Protein AF-0000000084804347 (afdb_homodimer)

Nearest PDB structures (foldseek):
  3oio-assembly1_A  TM=9.466E-01  e=1.172E-05  Chromobacterium violaceum
  2k9s-assembly1_A  TM=7.943E-01  e=2.310E-05  Escherichia coli K-12
  3w6v-assembly1_A  TM=8.502E-01  e=1.577E-04  Streptomyces griseus
  1xs9-assembly1_A  TM=7.174E-01  e=2.736E-05  Escherichia coli
  4fe7-assembly1_A-2  TM=6.667E-01  e=2.586E-05  Escherichia coli

Organism: Rhodopseudomonas palustris (strain HaA2) (NCBI:txid316058)

Radius of gyration: 29.77 Å; Cα contacts (8 Å, |Δi|>4): 1274; chains: 2; bounding box: 60×82×75 Å

Structure (mmCIF, N/CA/C/O backbone):
data_AF-0000000084804347-model_v1
#
loop_
_entity.id
_entity.type
_entity.pdbx_description
1 polymer 'Transcriptional regulator, AraC family'
#
loop_
_atom_site.group_PDB
_atom_site.id
_atom_site.type_symbol
_atom_site.label_atom_id
_atom_site.label_alt_id
_atom_site.label_comp_id
_atom_site.label_asym_id
_atom_site.label_entity_id
_atom_site.label_seq_id
_atom_site.pdbx_PDB_ins_code
_atom_site.Cartn_x
_atom_site.Cartn_y
_atom_site.Cartn_z
_atom_site.occupancy
_atom_site.B_iso_or_equiv
_atom_site.auth_seq_id
_atom_site.auth_comp_id
_atom_site.auth_asym_id
_atom_site.auth_atom_id
_atom_site.pdbx_PDB_model_num
ATOM 1 N N . MET A 1 1 ? 29.859 -9.234 17.078 1 18.19 1 MET A N 1
ATOM 2 C CA . MET A 1 1 ? 29.969 -7.805 16.797 1 18.19 1 MET A CA 1
ATOM 3 C C . MET A 1 1 ? 28.844 -7.355 15.859 1 18.19 1 MET A C 1
ATOM 5 O O . MET A 1 1 ? 28.719 -7.875 14.75 1 18.19 1 MET A O 1
ATOM 9 N N . LEU A 1 2 ? 27.719 -7.012 16.297 1 25.59 2 LEU A N 1
ATOM 10 C CA . LEU A 1 2 ? 26.547 -6.602 15.523 1 25.59 2 LEU A CA 1
ATOM 11 C C . LEU A 1 2 ? 26.922 -5.594 14.445 1 25.59 2 LEU A C 1
ATOM 13 O O . LEU A 1 2 ? 27.828 -4.777 14.641 1 25.59 2 LEU A O 1
ATOM 17 N N . PRO A 1 3 ? 26.891 -5.957 13.172 1 28.33 3 PRO A N 1
ATOM 18 C CA . PRO A 1 3 ? 27.406 -4.938 12.25 1 28.33 3 PRO A CA 1
ATOM 19 C C . PRO A 1 3 ? 27.141 -3.516 12.734 1 28.33 3 PRO A C 1
ATOM 21 O O . PRO A 1 3 ? 26.109 -3.25 13.359 1 28.33 3 PRO A O 1
ATOM 24 N N . GLU A 1 4 ? 28.047 -2.885 13.367 1 28.89 4 GLU A N 1
ATOM 25 C CA . GLU A 1 4 ? 28.062 -1.457 13.672 1 28.89 4 GLU A CA 1
ATOM 26 C C . GLU A 1 4 ? 27.297 -0.664 12.617 1 28.89 4 GLU A C 1
ATOM 28 O O . GLU A 1 4 ? 27.641 -0.717 11.43 1 28.89 4 GLU A O 1
ATOM 33 N N . ARG A 1 5 ? 26 -0.554 12.648 1 37.94 5 ARG A N 1
ATOM 34 C CA . ARG A 1 5 ? 25.203 0.367 11.844 1 37.94 5 ARG A CA 1
ATOM 35 C C . ARG A 1 5 ? 26 1.624 11.508 1 37.94 5 ARG A C 1
ATOM 37 O O . ARG A 1 5 ? 26.453 2.332 12.406 1 37.94 5 ARG A O 1
ATOM 44 N N . LEU A 1 6 ? 26.969 1.526 10.664 1 40.84 6 LEU A N 1
ATOM 45 C CA . LEU A 1 6 ? 27.781 2.662 10.227 1 40.84 6 LEU A CA 1
ATOM 46 C C . LEU A 1 6 ? 26.984 3.963 10.344 1 40.84 6 LEU A C 1
ATOM 48 O O . LEU A 1 6 ? 25.875 4.066 9.828 1 40.84 6 LEU A O 1
ATOM 52 N N . SER A 1 7 ? 27.203 4.629 11.492 1 50.91 7 SER A N 1
ATOM 53 C CA . SER A 1 7 ? 26.828 6.031 11.633 1 50.91 7 SER A CA 1
ATOM 54 C C . SER A 1 7 ? 27.031 6.785 10.32 1 50.91 7 SER A C 1
ATOM 56 O O . SER A 1 7 ? 28.156 6.887 9.82 1 50.91 7 SER A O 1
ATOM 58 N N . LYS A 1 8 ? 26 6.879 9.383 1 75.25 8 LYS A N 1
ATOM 59 C CA . LYS A 1 8 ? 26.125 7.695 8.18 1 75.25 8 LYS A CA 1
ATOM 60 C C . LYS A 1 8 ? 26.062 9.188 8.523 1 75.25 8 LYS A C 1
ATOM 62 O O . LYS A 1 8 ? 25.25 9.609 9.344 1 75.25 8 LYS A O 1
ATOM 67 N N . VAL A 1 9 ? 27.203 9.805 8.484 1 74.44 9 VAL A N 1
ATOM 68 C CA . VAL A 1 9 ? 27.234 11.266 8.562 1 74.44 9 VAL A CA 1
ATOM 69 C C . VAL A 1 9 ? 26.438 11.859 7.406 1 74.44 9 VAL A C 1
ATOM 71 O O . VAL A 1 9 ? 26.625 11.484 6.246 1 74.44 9 VAL A O 1
ATOM 74 N N . VAL A 1 10 ? 25.469 12.648 7.812 1 81.69 10 VAL A N 1
ATOM 75 C CA . VAL A 1 10 ? 24.688 13.375 6.82 1 81.69 10 VAL A CA 1
ATOM 76 C C . VAL A 1 10 ? 25.219 14.805 6.688 1 81.69 10 VAL A C 1
ATOM 78 O O . VAL A 1 10 ? 25.297 15.539 7.676 1 81.69 10 VAL A O 1
ATOM 81 N N . CYS A 1 11 ? 25.547 15.133 5.574 1 78.88 11 CYS A N 1
ATOM 82 C CA . CYS A 1 11 ? 26.062 16.484 5.336 1 78.88 11 CYS A CA 1
ATOM 83 C C . CYS A 1 11 ? 24.969 17.375 4.746 1 78.88 11 CYS A C 1
ATOM 85 O O . CYS A 1 11 ? 23.891 16.891 4.383 1 78.88 11 CYS A O 1
ATOM 87 N N . ALA A 1 12 ? 25.266 18.609 4.676 1 79.94 12 ALA A N 1
ATOM 88 C CA . ALA A 1 12 ? 24.297 19.594 4.199 1 79.94 12 ALA A CA 1
ATOM 89 C C . ALA A 1 12 ? 23.828 19.281 2.781 1 79.94 12 ALA A C 1
ATOM 91 O O . ALA A 1 12 ? 22.641 19.359 2.473 1 79.94 12 ALA A O 1
ATOM 92 N N . ASP A 1 13 ? 24.719 18.828 1.968 1 76.25 13 ASP A N 1
ATOM 93 C CA . ASP A 1 13 ? 24.391 18.484 0.585 1 76.25 13 ASP A CA 1
ATOM 94 C C . ASP A 1 13 ? 23.469 17.281 0.521 1 76.25 13 ASP A C 1
ATOM 96 O O . ASP A 1 13 ? 22.594 17.203 -0.352 1 76.25 13 ASP A O 1
ATOM 100 N N . ASP A 1 14 ? 23.625 16.422 1.444 1 77.5 14 ASP A N 1
ATOM 101 C CA . ASP A 1 14 ? 22.797 15.227 1.499 1 77.5 14 ASP A CA 1
ATOM 102 C C . ASP A 1 14 ? 21.344 15.594 1.822 1 77.5 14 ASP A C 1
ATOM 104 O O . ASP A 1 14 ? 20.406 15.031 1.242 1 77.5 14 ASP A O 1
ATOM 108 N N . LEU A 1 15 ? 21.25 16.453 2.695 1 76.25 15 LEU A N 1
ATOM 109 C CA . LEU A 1 15 ? 19.922 16.875 3.133 1 76.25 15 LEU A CA 1
ATOM 110 C C . LEU A 1 15 ? 19.125 17.469 1.972 1 76.25 15 LEU A C 1
ATOM 112 O O . LEU A 1 15 ? 17.938 17.156 1.808 1 76.25 15 LEU A O 1
ATOM 116 N N . GLU A 1 16 ? 19.781 18.203 1.194 1 70.12 16 GLU A N 1
ATOM 117 C CA . GLU A 1 16 ? 19.141 18.844 0.045 1 70.12 16 GLU A CA 1
ATOM 118 C C . GLU A 1 16 ? 18.797 17.812 -1.032 1 70.12 16 GLU A C 1
ATOM 120 O O . GLU A 1 16 ? 17.766 17.922 -1.682 1 70.12 16 GLU A O 1
ATOM 125 N N . ARG A 1 17 ? 19.609 16.859 -1.064 1 68.5 17 ARG A N 1
ATOM 126 C CA . ARG A 1 17 ? 19.375 15.789 -2.033 1 68.5 17 ARG A CA 1
ATOM 127 C C . ARG A 1 17 ? 18.172 14.945 -1.636 1 68.5 17 ARG A C 1
ATOM 129 O O . ARG A 1 17 ? 17.375 14.57 -2.488 1 68.5 17 ARG A O 1
ATOM 136 N N . PHE A 1 18 ? 18.125 14.711 -0.378 1 68.12 18 PHE A N 1
ATOM 137 C CA . PHE A 1 18 ? 17.016 13.906 0.121 1 68.12 18 PHE A CA 1
ATOM 138 C C . PHE A 1 18 ? 15.688 14.633 -0.073 1 68.12 18 PHE A C 1
ATOM 140 O O . PHE A 1 18 ? 14.672 14 -0.38 1 68.12 18 PHE A O 1
ATOM 147 N N . ALA A 1 19 ? 15.672 15.891 0.092 1 64 19 ALA A N 1
ATOM 148 C CA . ALA A 1 19 ? 14.469 16.703 -0.046 1 64 19 ALA A CA 1
ATOM 149 C C . ALA A 1 19 ? 13.969 16.719 -1.489 1 64 19 ALA A C 1
ATOM 151 O O . ALA A 1 19 ? 12.766 16.703 -1.736 1 64 19 ALA A O 1
ATOM 152 N N . GLY A 1 20 ? 14.805 16.75 -2.361 1 55.5 20 GLY A N 1
ATOM 153 C CA . GLY A 1 20 ? 14.469 16.75 -3.775 1 55.5 20 GLY A CA 1
ATOM 154 C C . GLY A 1 20 ? 13.766 15.477 -4.219 1 55.5 20 GLY A C 1
ATOM 155 O O . GLY A 1 20 ? 12.891 15.508 -5.09 1 55.5 20 GLY A O 1
ATOM 156 N N . ALA A 1 21 ? 14.008 14.523 -3.588 1 51.62 21 ALA A N 1
ATOM 157 C CA . ALA A 1 21 ? 13.438 13.242 -3.977 1 51.62 21 ALA A CA 1
ATOM 158 C C . ALA A 1 21 ? 11.969 13.156 -3.6 1 51.62 21 ALA A C 1
ATOM 160 O O . ALA A 1 21 ? 11.211 12.383 -4.191 1 51.62 21 ALA A O 1
ATOM 161 N N . SER A 1 22 ? 11.555 13.953 -2.686 1 54.28 22 SER A N 1
ATOM 162 C CA . SER A 1 22 ? 10.18 13.891 -2.207 1 54.28 22 SER A CA 1
ATOM 163 C C . SER A 1 22 ? 9.367 15.086 -2.689 1 54.28 22 SER A C 1
ATOM 165 O O . SER A 1 22 ? 8.234 15.289 -2.248 1 54.28 22 SER A O 1
ATOM 167 N N . GLY A 1 23 ? 9.93 15.789 -3.564 1 54.88 23 GLY A N 1
ATOM 168 C CA . GLY A 1 23 ? 9.227 16.953 -4.066 1 54.88 23 GLY A CA 1
ATOM 169 C C . GLY A 1 23 ? 9.281 18.141 -3.117 1 54.88 23 GLY A C 1
ATOM 170 O O . GLY A 1 23 ? 8.531 19.109 -3.277 1 54.88 23 GLY A O 1
ATOM 171 N N . SER A 1 24 ? 9.977 17.906 -2.012 1 60.5 24 SER A N 1
ATOM 172 C CA . SER A 1 24 ? 10.141 19.062 -1.117 1 60.5 24 SER A CA 1
ATOM 173 C C . SER A 1 24 ? 11.484 19.75 -1.337 1 60.5 24 SER A C 1
ATOM 175 O O . SER A 1 24 ? 12.461 19.109 -1.725 1 60.5 24 SER A O 1
ATOM 177 N N . GLU A 1 25 ? 11.484 21.031 -1.479 1 66.25 25 GLU A N 1
ATOM 178 C CA . GLU A 1 25 ? 12.711 21.828 -1.589 1 66.25 25 GLU A CA 1
ATOM 179 C C . GLU A 1 25 ? 13.227 22.234 -0.213 1 66.25 25 GLU A C 1
ATOM 181 O O . GLU A 1 25 ? 12.852 23.266 0.318 1 66.25 25 GLU A O 1
ATOM 186 N N . LEU A 1 26 ? 13.953 21.25 0.38 1 73.06 26 LEU A N 1
ATOM 187 C CA . LEU A 1 26 ? 14.539 21.531 1.69 1 73.06 26 LEU A CA 1
ATOM 188 C C . LEU A 1 26 ? 15.883 22.219 1.551 1 73.06 26 LEU A C 1
ATOM 190 O O . LEU A 1 26 ? 16.734 21.797 0.754 1 73.06 26 LEU A O 1
ATOM 194 N N . ARG A 1 27 ? 16.047 23.453 2.139 1 73.19 27 ARG A N 1
ATOM 195 C CA . ARG A 1 27 ? 17.297 24.219 2.133 1 73.19 27 ARG A CA 1
ATOM 196 C C . ARG A 1 27 ? 17.812 24.438 3.551 1 73.19 27 ARG A C 1
ATOM 198 O O . ARG A 1 27 ? 17.062 24.797 4.449 1 73.19 27 ARG A O 1
ATOM 205 N N . LEU A 1 28 ? 19.031 24.031 3.744 1 73.44 28 LEU A N 1
ATOM 206 C CA . LEU A 1 28 ? 19.688 24.359 5 1 73.44 28 LEU A CA 1
ATOM 207 C C . LEU A 1 28 ? 20.062 25.844 5.039 1 73.44 28 LEU A C 1
ATOM 209 O O . LEU A 1 28 ? 20.797 26.328 4.172 1 73.44 28 LEU A O 1
ATOM 213 N N . VAL A 1 29 ? 19.625 26.578 6.02 1 71.25 29 VAL A N 1
ATOM 214 C CA . VAL A 1 29 ? 19.875 28.016 6.074 1 71.25 29 VAL A CA 1
ATOM 215 C C . VAL A 1 29 ? 20.719 28.344 7.301 1 71.25 29 VAL A C 1
ATOM 217 O O . VAL A 1 29 ? 20.938 29.516 7.609 1 71.25 29 VAL A O 1
ATOM 220 N N . THR A 1 30 ? 21.234 27.328 7.918 1 74.62 30 THR A N 1
ATOM 221 C CA . THR A 1 30 ? 22.109 27.547 9.055 1 74.62 30 THR A CA 1
ATOM 222 C C . THR A 1 30 ? 23.375 28.297 8.617 1 74.62 30 THR A C 1
ATOM 224 O O . THR A 1 30 ? 24.094 27.844 7.734 1 74.62 30 THR A O 1
ATOM 227 N N . PRO A 1 31 ? 23.531 29.516 9.258 1 71.31 31 PRO A N 1
ATOM 228 C CA . PRO A 1 31 ? 24.719 30.266 8.859 1 71.31 31 PRO A CA 1
ATOM 229 C C . PRO A 1 31 ? 26.016 29.516 9.117 1 71.31 31 PRO A C 1
ATOM 231 O O . PRO A 1 31 ? 26.172 28.875 10.164 1 71.31 31 PRO A O 1
ATOM 234 N N . GLY A 1 32 ? 26.906 29.547 8.195 1 75.56 32 GLY A N 1
ATOM 235 C CA . GLY A 1 32 ? 28.25 29.016 8.375 1 75.56 32 GLY A CA 1
ATOM 236 C C . GLY A 1 32 ? 28.344 27.531 8.117 1 75.56 32 GLY A C 1
ATOM 237 O O . GLY A 1 32 ? 29.406 26.922 8.289 1 75.56 32 GLY A O 1
ATOM 238 N N . VAL A 1 33 ? 27.297 26.875 7.957 1 78.88 33 VAL A N 1
ATOM 239 C CA . VAL A 1 33 ? 27.297 25.438 7.703 1 78.88 33 VAL A CA 1
ATOM 240 C C . VAL A 1 33 ? 26.828 25.172 6.273 1 78.88 33 VAL A C 1
ATOM 242 O O . VAL A 1 33 ? 25.828 25.719 5.828 1 78.88 33 VAL A O 1
ATOM 245 N N . GLY A 1 34 ? 27.625 24.438 5.469 1 78.12 34 GLY A N 1
ATOM 246 C CA . GLY A 1 34 ? 27.234 24.125 4.105 1 78.12 34 GLY A CA 1
ATOM 247 C C . GLY A 1 34 ? 28.109 23.078 3.451 1 78.12 34 GLY A C 1
ATOM 248 O O . GLY A 1 34 ? 29.062 22.594 4.066 1 78.12 34 GLY A O 1
ATOM 249 N N . GLY A 1 35 ? 27.609 22.703 2.34 1 78.44 35 GLY A N 1
ATOM 250 C CA . GLY A 1 35 ? 28.406 21.781 1.545 1 78.44 35 GLY A CA 1
ATOM 251 C C . GLY A 1 35 ? 28.547 20.422 2.189 1 78.44 35 GLY A C 1
ATOM 252 O O . GLY A 1 35 ? 27.547 19.781 2.541 1 78.44 35 GLY A O 1
ATOM 253 N N . ARG A 1 36 ? 29.797 20 2.514 1 78.94 36 ARG A N 1
ATOM 254 C CA . ARG A 1 36 ? 30.094 18.672 3.027 1 78.94 36 ARG A CA 1
ATOM 255 C C . ARG A 1 36 ? 30.203 18.688 4.547 1 78.94 36 ARG A C 1
ATOM 257 O O . ARG A 1 36 ? 30.625 17.688 5.152 1 78.94 36 ARG A O 1
ATOM 264 N N . ASP A 1 37 ? 29.797 19.781 5.109 1 84.06 37 ASP A N 1
ATOM 265 C CA . ASP A 1 37 ? 29.812 19.828 6.566 1 84.06 37 ASP A CA 1
ATOM 266 C C . ASP A 1 37 ? 28.812 18.844 7.172 1 84.06 37 ASP A C 1
ATOM 268 O O . ASP A 1 37 ? 27.672 18.766 6.73 1 84.06 37 ASP A O 1
ATOM 272 N N . PRO A 1 38 ? 29.344 18.141 8.148 1 84.12 38 PRO A N 1
ATOM 273 C CA . PRO A 1 38 ? 28.406 17.234 8.82 1 84.12 38 PRO A CA 1
ATOM 274 C C . PRO A 1 38 ? 27.344 17.984 9.625 1 84.12 38 PRO A C 1
ATOM 276 O O . PRO A 1 38 ? 27.672 18.906 10.383 1 84.12 38 PRO A O 1
ATOM 279 N N . ILE A 1 39 ? 26.172 17.656 9.398 1 85.5 39 ILE A N 1
ATOM 280 C CA . ILE A 1 39 ? 25.109 18.359 10.117 1 85.5 39 ILE A CA 1
ATOM 281 C C . ILE A 1 39 ? 24.375 17.375 11.031 1 85.5 39 ILE A C 1
ATOM 283 O O . ILE A 1 39 ? 23.859 17.75 12.086 1 85.5 39 ILE A O 1
ATOM 287 N N . LEU A 1 40 ? 24.234 16.141 10.617 1 88 40 LEU A N 1
ATOM 288 C CA . LEU 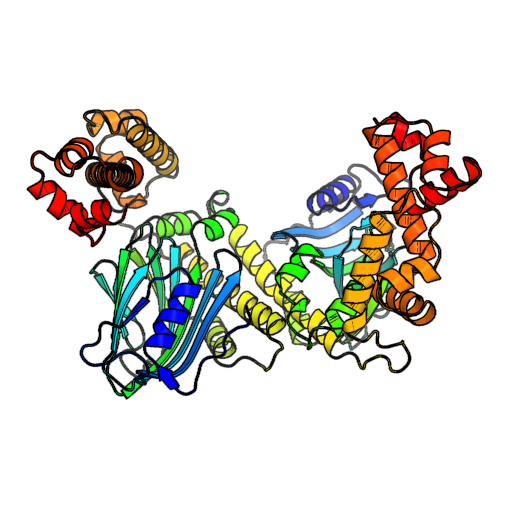A 1 40 ? 23.625 15.078 11.406 1 88 40 LEU A CA 1
ATOM 289 C C . LEU A 1 40 ? 24.516 13.844 11.445 1 88 40 LEU A C 1
ATOM 291 O O . LEU A 1 40 ? 25.266 13.586 10.5 1 88 40 LEU A O 1
ATOM 295 N N . VAL A 1 41 ? 24.453 13.195 12.57 1 87.75 41 VAL A N 1
ATOM 296 C CA . VAL A 1 41 ? 25.062 11.875 12.664 1 87.75 41 VAL A CA 1
ATOM 297 C C . VAL A 1 41 ? 24 10.836 12.977 1 87.75 41 VAL A C 1
ATOM 299 O O . VAL A 1 41 ? 23.188 11.023 13.883 1 87.75 41 VAL A O 1
ATOM 302 N N . GLY A 1 42 ? 23.953 9.797 12.203 1 90.06 42 GLY A N 1
ATOM 303 C CA . GLY A 1 42 ? 22.953 8.75 12.367 1 90.06 42 GLY A CA 1
ATOM 304 C C . GLY A 1 42 ? 22.266 8.367 11.07 1 90.06 42 GLY A C 1
ATOM 305 O O . GLY A 1 42 ? 22.844 8.508 9.992 1 90.06 42 GLY A O 1
ATOM 306 N N . GLU A 1 43 ? 21.094 7.781 11.266 1 87.81 43 GLU A N 1
ATOM 307 C CA . GLU A 1 43 ? 20.359 7.312 10.094 1 87.81 43 GLU A CA 1
ATOM 308 C C . GLU A 1 43 ? 19.281 8.312 9.68 1 87.81 43 GLU A C 1
ATOM 310 O O . GLU A 1 43 ? 18.5 8.773 10.516 1 87.81 43 GLU A O 1
ATOM 315 N N . PHE A 1 44 ? 19.359 8.766 8.531 1 88.62 44 PHE A N 1
ATOM 316 C CA . PHE A 1 44 ? 18.406 9.68 7.91 1 88.62 44 PHE A CA 1
ATOM 317 C C . PHE A 1 44 ? 17.969 9.172 6.543 1 88.62 44 PHE A C 1
ATOM 319 O O . PHE A 1 44 ? 18.812 8.867 5.688 1 88.62 44 PHE A O 1
ATOM 326 N N . GLN A 1 45 ? 16.656 9.008 6.391 1 86.5 45 GLN A N 1
ATOM 327 C CA . GLN A 1 45 ? 16.219 8.461 5.113 1 86.5 45 GLN A CA 1
ATOM 328 C C . GLN A 1 45 ? 14.891 9.07 4.672 1 86.5 45 GLN A C 1
ATOM 330 O O . GLN A 1 45 ? 14.023 9.344 5.5 1 86.5 45 GLN A O 1
ATOM 335 N N . ARG A 1 46 ? 14.742 9.289 3.414 1 8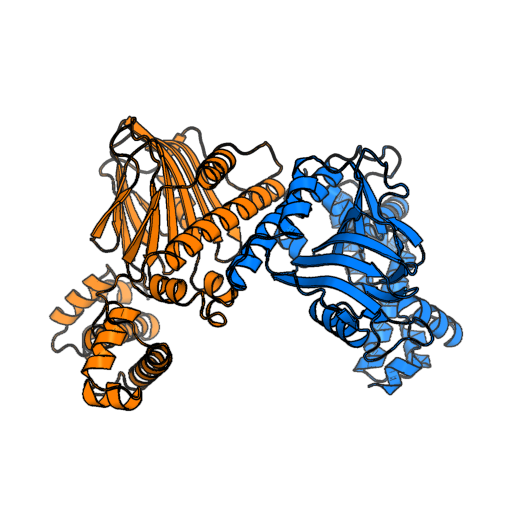8.12 46 ARG A N 1
ATOM 336 C CA . ARG A 1 46 ? 13.5 9.641 2.736 1 88.12 46 ARG A CA 1
ATOM 337 C C . ARG A 1 46 ? 13.188 8.664 1.613 1 88.12 46 ARG A C 1
ATOM 339 O O . ARG A 1 46 ? 14.023 8.406 0.749 1 88.12 46 ARG A O 1
ATOM 346 N N . VAL A 1 47 ? 12.039 8.148 1.628 1 89.19 47 VAL A N 1
ATOM 347 C CA . VAL A 1 47 ? 11.695 7.125 0.652 1 89.19 47 VAL A CA 1
ATOM 348 C C . VAL A 1 47 ? 10.32 7.426 0.053 1 89.19 47 VAL A C 1
ATOM 350 O O . VAL A 1 47 ? 9.352 7.648 0.785 1 89.19 47 VAL A O 1
ATOM 353 N N . GLN A 1 48 ? 10.266 7.523 -1.271 1 89.94 48 GLN A N 1
ATOM 354 C CA . GLN A 1 48 ? 8.977 7.508 -1.948 1 89.94 48 GLN A CA 1
ATOM 355 C C . GLN A 1 48 ? 8.438 6.086 -2.064 1 89.94 48 GLN A C 1
ATOM 357 O O . GLN A 1 48 ? 8.969 5.273 -2.828 1 89.94 48 GLN A O 1
ATOM 362 N N . LEU A 1 49 ? 7.453 5.797 -1.358 1 91.81 49 LEU A N 1
ATOM 363 C CA . LEU A 1 49 ? 6.941 4.43 -1.293 1 91.81 49 LEU A CA 1
ATOM 364 C C . LEU A 1 49 ? 6.066 4.121 -2.502 1 91.81 49 LEU A C 1
ATOM 366 O O . LEU A 1 49 ? 6.172 3.043 -3.092 1 91.81 49 LEU A O 1
ATOM 370 N N . ARG A 1 50 ? 5.238 4.938 -2.863 1 88.12 50 ARG A N 1
ATOM 371 C CA . ARG A 1 50 ? 4.402 4.938 -4.059 1 88.12 50 ARG A CA 1
ATOM 372 C C . ARG A 1 50 ? 3.883 6.34 -4.359 1 88.12 50 ARG A C 1
ATOM 374 O O . ARG A 1 50 ? 4.148 7.281 -3.611 1 88.12 50 ARG A O 1
ATOM 381 N N . SER A 1 51 ? 3.197 6.406 -5.43 1 87.44 51 SER A N 1
ATOM 382 C CA . SER A 1 51 ? 2.688 7.723 -5.793 1 87.44 51 SER A CA 1
ATOM 383 C C . SER A 1 51 ? 1.801 8.297 -4.691 1 87.44 51 SER A C 1
ATOM 385 O O . SER A 1 51 ? 0.833 7.656 -4.273 1 87.44 51 SER A O 1
ATOM 387 N N . GLY A 1 52 ? 2.27 9.43 -4.176 1 91.25 52 GLY A N 1
ATOM 388 C CA . GLY A 1 52 ? 1.484 10.172 -3.203 1 91.25 52 GLY A CA 1
ATOM 389 C C . GLY A 1 52 ? 1.713 9.719 -1.775 1 91.25 52 GLY A C 1
ATOM 390 O O . GLY A 1 52 ? 1.064 10.211 -0.849 1 91.25 52 GLY A O 1
ATOM 391 N N . LEU A 1 53 ? 2.508 8.766 -1.578 1 94.19 53 LEU A N 1
ATOM 392 C CA . LEU A 1 53 ? 2.84 8.258 -0.251 1 94.19 53 LEU A CA 1
ATOM 393 C C . LEU A 1 53 ? 4.348 8.234 -0.039 1 94.19 53 LEU A C 1
ATOM 395 O O . LEU A 1 53 ? 5.07 7.543 -0.763 1 94.19 53 LEU A O 1
ATOM 399 N N . ALA A 1 54 ? 4.844 8.938 0.96 1 94.31 54 ALA A N 1
ATOM 400 C CA . ALA A 1 54 ? 6.277 9.016 1.218 1 94.31 54 ALA A CA 1
ATOM 401 C C . ALA A 1 54 ? 6.578 8.867 2.707 1 94.31 54 ALA A C 1
ATOM 403 O O . ALA A 1 54 ? 5.715 9.125 3.549 1 94.31 54 ALA A O 1
ATOM 404 N N . LEU A 1 55 ? 7.762 8.422 3.014 1 95.25 55 LEU A N 1
ATOM 405 C CA . LEU A 1 55 ? 8.211 8.172 4.379 1 95.25 55 LEU A CA 1
ATOM 406 C C . LEU A 1 55 ? 9.555 8.852 4.645 1 95.25 55 LEU A C 1
ATOM 408 O O . LEU A 1 55 ? 10.461 8.797 3.809 1 95.25 55 LEU A O 1
ATOM 412 N N . HIS A 1 56 ? 9.656 9.594 5.691 1 93.12 56 HIS A N 1
ATOM 413 C CA . HIS A 1 56 ? 10.898 10.188 6.188 1 93.12 56 HIS A CA 1
ATOM 414 C C . HIS A 1 56 ? 11.203 9.711 7.602 1 93.12 56 HIS A C 1
ATOM 416 O O . HIS A 1 56 ? 10.359 9.797 8.492 1 93.12 56 HIS A O 1
ATOM 422 N N . THR A 1 57 ? 12.375 9.227 7.773 1 93.88 57 THR A N 1
ATOM 423 C CA . THR A 1 57 ? 12.758 8.758 9.102 1 93.88 57 THR A CA 1
ATOM 424 C C . THR A 1 57 ? 14.078 9.383 9.539 1 93.88 57 THR A C 1
ATOM 426 O O . THR A 1 57 ? 14.93 9.711 8.703 1 93.88 57 THR A O 1
ATOM 429 N N . SER A 1 58 ? 14.195 9.578 10.789 1 92 58 SER A N 1
ATOM 430 C CA . SER A 1 58 ? 15.43 10.07 11.391 1 92 58 SER A CA 1
ATOM 431 C C . SER A 1 58 ? 15.734 9.352 12.703 1 92 58 SER A C 1
ATOM 433 O O . SER A 1 58 ? 14.852 9.203 13.547 1 92 58 SER A O 1
ATOM 435 N N . ASN A 1 59 ? 16.781 8.812 12.859 1 92.69 59 ASN A N 1
ATOM 436 C CA . ASN A 1 59 ? 17.438 8.398 14.094 1 92.69 59 ASN A CA 1
ATOM 437 C C . ASN A 1 59 ? 18.844 8.992 14.203 1 92.69 59 ASN A C 1
ATOM 439 O O . ASN A 1 59 ? 19.828 8.336 13.891 1 92.69 59 ASN A O 1
ATOM 443 N N . THR A 1 60 ? 18.797 10.258 14.664 1 91.81 60 THR A N 1
ATOM 444 C CA . THR A 1 60 ? 20.016 11.062 14.469 1 91.81 60 THR A CA 1
ATOM 445 C C . THR A 1 60 ? 20.312 11.891 15.719 1 91.81 60 THR A C 1
ATOM 447 O O . THR A 1 60 ? 19.484 12 16.609 1 91.81 60 THR A O 1
ATOM 450 N N . ARG A 1 61 ? 21.547 12.367 15.758 1 90.44 61 ARG A N 1
ATOM 451 C CA . ARG A 1 61 ? 21.984 13.414 16.672 1 90.44 61 ARG A CA 1
ATOM 452 C C . ARG A 1 61 ? 22.438 14.656 15.914 1 90.44 61 ARG A C 1
ATOM 454 O O . ARG A 1 61 ? 23.219 14.57 14.969 1 90.44 61 ARG A O 1
ATOM 461 N N . GLU A 1 62 ? 21.922 15.75 16.344 1 89.44 62 GLU A N 1
ATOM 462 C CA . GLU A 1 62 ? 22.297 17 15.703 1 89.44 62 GLU A CA 1
ATOM 463 C C . GLU A 1 62 ? 23.703 17.438 16.094 1 89.44 62 GLU A C 1
ATOM 465 O O . GLU A 1 62 ? 24.047 17.469 17.266 1 89.44 62 GLU A O 1
ATOM 470 N N . VAL A 1 63 ? 24.516 17.766 15.047 1 87.56 63 VAL A N 1
ATOM 471 C CA . VAL A 1 63 ? 25.891 18.141 15.336 1 87.56 63 VAL A CA 1
ATOM 472 C C . VAL A 1 63 ? 26.047 19.656 15.305 1 87.56 63 VAL A C 1
ATOM 474 O O . VAL A 1 63 ? 27.047 20.203 15.75 1 87.56 63 VAL A O 1
ATOM 477 N N . HIS A 1 64 ? 25.062 20.406 14.805 1 85.38 64 HIS A N 1
ATOM 478 C CA . HIS A 1 64 ? 24.938 21.859 14.812 1 85.38 64 HIS A CA 1
ATOM 479 C C . HIS A 1 64 ? 23.5 22.281 15.141 1 85.38 64 HIS A C 1
ATOM 481 O O . HIS A 1 64 ? 22.578 21.469 15.109 1 85.38 64 HIS A O 1
ATOM 487 N N . ASP A 1 65 ? 23.453 23.547 15.547 1 85.31 65 ASP A N 1
ATOM 488 C CA . ASP A 1 65 ? 22.125 24.141 15.461 1 85.31 65 ASP A CA 1
ATOM 489 C C . ASP A 1 65 ? 21.641 24.203 14.016 1 85.31 65 ASP A C 1
ATOM 491 O O . ASP A 1 65 ? 22.344 24.688 13.141 1 85.31 65 ASP A O 1
ATOM 495 N N . LEU A 1 66 ? 20.531 23.578 13.828 1 84.88 66 LEU A N 1
ATOM 496 C CA . LEU A 1 66 ? 20.062 23.484 12.445 1 84.88 66 LEU A CA 1
ATOM 497 C C . LEU A 1 66 ? 18.797 24.297 12.242 1 84.88 66 LEU A C 1
ATOM 499 O O . LEU A 1 66 ? 17.891 24.281 13.078 1 84.88 66 LEU A O 1
ATOM 503 N N . HIS A 1 67 ? 18.922 25.094 11.234 1 83.31 67 HIS A N 1
ATOM 504 C CA . HIS A 1 67 ? 17.781 25.844 10.711 1 83.31 67 HIS A CA 1
ATOM 505 C C . HIS A 1 67 ? 17.5 25.469 9.258 1 83.31 67 HIS A C 1
ATOM 507 O O . HIS A 1 67 ? 18.297 25.797 8.367 1 83.31 67 HIS A O 1
ATOM 513 N N . THR A 1 68 ? 16.391 24.781 9.078 1 83.94 68 THR A N 1
ATOM 514 C CA . THR A 1 68 ? 16.047 24.328 7.727 1 83.94 68 THR A CA 1
ATOM 515 C C . THR A 1 68 ? 14.734 24.953 7.266 1 83.94 68 THR A C 1
ATOM 517 O O . THR A 1 68 ? 13.805 25.109 8.055 1 83.94 68 THR A O 1
ATOM 520 N N . GLU A 1 69 ? 14.719 25.328 6.004 1 81.5 69 GLU A N 1
ATOM 521 C CA . GLU A 1 69 ? 13.516 25.875 5.383 1 81.5 69 GLU A CA 1
ATOM 522 C C . GLU A 1 69 ? 13.109 25.062 4.16 1 81.5 69 GLU A C 1
ATOM 524 O O . GLU A 1 69 ? 13.969 24.578 3.412 1 81.5 69 GLU A O 1
ATOM 529 N N . ALA A 1 70 ? 11.797 24.891 4.059 1 81.94 70 ALA A N 1
ATOM 530 C CA . ALA A 1 70 ? 11.281 24.172 2.889 1 81.94 70 ALA A CA 1
ATOM 531 C C . ALA A 1 70 ? 9.898 24.688 2.504 1 81.94 70 ALA A C 1
ATOM 533 O O . ALA A 1 70 ? 9.242 25.375 3.289 1 81.94 70 ALA A O 1
ATOM 534 N N . VAL A 1 71 ? 9.602 24.484 1.203 1 82 71 VAL A N 1
ATOM 535 C CA . VAL A 1 71 ? 8.219 24.641 0.774 1 82 71 VAL A CA 1
ATOM 536 C C . VAL A 1 71 ? 7.52 23.281 0.768 1 82 71 VAL A C 1
ATOM 538 O O . VAL A 1 71 ? 8.008 22.328 0.163 1 82 71 VAL A O 1
ATOM 541 N N . GLN A 1 72 ? 6.457 23.234 1.462 1 85.25 72 GLN A N 1
ATOM 542 C CA . GLN A 1 72 ? 5.688 21.984 1.483 1 85.25 72 GLN A CA 1
ATOM 543 C C . GLN A 1 72 ? 4.402 22.125 0.667 1 85.25 72 GLN A C 1
ATOM 545 O O . GLN A 1 72 ? 3.73 23.156 0.726 1 85.25 72 GLN A O 1
ATOM 550 N N . HIS A 1 73 ? 4.117 21.125 -0.038 1 87.12 73 HIS A N 1
ATOM 551 C CA . HIS A 1 73 ? 2.963 21.109 -0.928 1 87.12 73 HIS A CA 1
ATOM 552 C C . HIS A 1 73 ? 1.737 20.531 -0.228 1 87.12 73 HIS A C 1
ATOM 554 O O . HIS A 1 73 ? 1.853 19.938 0.852 1 87.12 73 HIS A O 1
ATOM 560 N N . PRO A 1 74 ? 0.582 20.719 -0.844 1 88.56 74 PRO A N 1
ATOM 561 C CA . PRO A 1 74 ? -0.646 20.234 -0.208 1 88.56 74 PRO A CA 1
ATOM 562 C C . PRO A 1 74 ? -0.588 18.75 0.142 1 88.56 74 PRO A C 1
ATOM 564 O O . PRO A 1 74 ? 0.017 17.969 -0.589 1 88.56 74 PRO A O 1
ATOM 567 N N . GLY A 1 75 ? -1.271 18.438 1.205 1 93.88 75 GLY A N 1
ATOM 568 C CA . GLY A 1 75 ? -1.314 17.062 1.678 1 93.88 75 GLY A CA 1
ATOM 569 C C . GLY A 1 75 ? -1.371 16.953 3.189 1 93.88 75 GLY A C 1
ATOM 570 O O . GLY A 1 75 ? -1.693 17.922 3.877 1 93.88 75 GLY A O 1
ATOM 571 N N . LEU A 1 76 ? -1.237 15.797 3.682 1 94.94 76 LEU A N 1
ATOM 572 C CA . LEU A 1 76 ? -1.162 15.539 5.113 1 94.94 76 LEU A CA 1
ATOM 573 C C . LEU A 1 76 ? 0.235 15.07 5.512 1 94.94 76 LEU A C 1
ATOM 575 O O . LEU A 1 76 ? 0.875 14.32 4.773 1 94.94 76 LEU A O 1
ATOM 579 N N . THR A 1 77 ? 0.7 15.516 6.566 1 94.75 77 THR A N 1
ATOM 580 C CA . THR A 1 77 ? 1.914 15.008 7.199 1 94.75 77 THR A CA 1
ATOM 581 C C . THR A 1 77 ? 1.607 14.43 8.578 1 94.75 77 THR A C 1
ATOM 583 O O . THR A 1 77 ? 1.05 15.125 9.43 1 94.75 77 THR A O 1
ATOM 586 N N . ILE A 1 78 ? 1.925 13.227 8.758 1 96.81 78 ILE A N 1
ATOM 587 C CA . ILE A 1 78 ? 1.805 12.547 10.047 1 96.81 78 ILE A CA 1
ATOM 588 C C . ILE A 1 78 ? 3.188 12.359 10.664 1 96.81 78 ILE A C 1
ATOM 590 O O . ILE A 1 78 ? 4.074 11.758 10.055 1 96.81 78 ILE A O 1
ATOM 594 N N . ALA A 1 79 ? 3.355 12.875 11.852 1 96 79 ALA A N 1
ATOM 595 C CA . ALA A 1 79 ? 4.664 12.812 12.5 1 96 79 ALA A CA 1
ATOM 596 C C . ALA A 1 79 ? 4.574 12.117 13.852 1 96 79 ALA A C 1
ATOM 598 O O . ALA A 1 79 ? 3.613 12.32 14.602 1 96 79 ALA A O 1
ATOM 599 N N . LEU A 1 80 ? 5.465 11.328 14.133 1 95.94 80 LEU A N 1
ATOM 600 C CA . LEU A 1 80 ? 5.625 10.672 15.43 1 95.94 80 LEU A CA 1
ATOM 601 C C . LEU A 1 80 ? 7.074 10.734 15.898 1 95.94 80 LEU A C 1
ATOM 603 O O . LEU A 1 80 ? 7.98 10.305 15.18 1 95.94 80 LEU A O 1
ATOM 607 N N . PHE A 1 81 ? 7.281 11.242 17.078 1 93.88 81 PHE A N 1
ATOM 608 C CA . PHE A 1 81 ? 8.594 11.32 17.719 1 93.88 81 PHE A CA 1
ATOM 609 C C . PHE A 1 81 ? 8.703 10.328 18.859 1 93.88 81 PHE A C 1
ATOM 611 O O . PHE A 1 81 ? 7.98 10.438 19.859 1 93.88 81 PHE A O 1
ATOM 618 N N . LEU A 1 82 ? 9.547 9.406 18.672 1 90.94 82 LEU A N 1
ATOM 619 C CA . LEU A 1 82 ? 9.82 8.492 19.781 1 90.94 82 LEU A CA 1
ATOM 620 C C . LEU A 1 82 ? 10.797 9.125 20.766 1 90.94 82 LEU A C 1
ATOM 622 O O . LEU A 1 82 ? 10.805 8.773 21.953 1 90.94 82 LEU A O 1
ATOM 626 N N . ARG A 1 83 ? 11.625 9.961 20.25 1 87.88 83 ARG A N 1
ATOM 627 C CA . ARG A 1 83 ? 12.57 10.727 21.047 1 87.88 83 ARG A CA 1
ATOM 628 C C . ARG A 1 83 ? 12.852 12.086 20.406 1 87.88 83 ARG A C 1
ATOM 630 O O . ARG A 1 83 ? 12.922 12.195 19.188 1 87.88 83 ARG A O 1
ATOM 637 N N . GLY A 1 84 ? 13.117 13.086 21.312 1 88.88 84 GLY A N 1
ATOM 638 C CA . GLY A 1 84 ? 13.523 14.398 20.844 1 88.88 84 GLY A CA 1
ATOM 639 C C . GLY A 1 84 ? 12.359 15.328 20.562 1 88.88 84 GLY A C 1
ATOM 640 O O . GLY A 1 84 ? 11.203 14.898 20.578 1 88.88 84 GLY A O 1
ATOM 641 N N . HIS A 1 85 ? 12.734 16.562 20.406 1 85.44 85 HIS A N 1
ATOM 642 C CA . HIS A 1 85 ? 11.773 17.641 20.203 1 85.44 85 HIS A CA 1
ATOM 643 C C . HIS A 1 85 ? 12.281 18.625 19.156 1 85.44 85 HIS A C 1
ATOM 645 O O . HIS A 1 85 ? 13.484 18.859 19.031 1 85.44 85 HIS A O 1
ATOM 651 N N . ILE A 1 86 ? 11.328 19.016 18.328 1 84.88 86 ILE A N 1
ATOM 652 C CA . ILE A 1 86 ? 11.68 20.062 17.391 1 84.88 86 ILE A CA 1
ATOM 653 C C . ILE A 1 86 ? 10.602 21.141 17.391 1 84.88 86 ILE A C 1
ATOM 655 O O . ILE A 1 86 ? 9.461 20.891 17.766 1 84.88 86 ILE A O 1
ATOM 659 N N . ASP A 1 87 ? 11.086 22.359 17.047 1 85.31 87 ASP A N 1
ATOM 660 C CA . ASP A 1 87 ? 10.156 23.438 16.719 1 85.31 87 ASP A CA 1
ATOM 661 C C . ASP A 1 87 ? 9.977 23.578 15.211 1 85.31 87 ASP A C 1
ATOM 663 O O . ASP A 1 87 ? 10.961 23.719 14.477 1 85.31 87 ASP A O 1
ATOM 667 N N . ALA A 1 88 ? 8.773 23.406 14.852 1 87.19 88 ALA A N 1
ATOM 668 C CA . ALA A 1 88 ? 8.469 23.531 13.43 1 87.19 88 ALA A CA 1
ATOM 669 C C . ALA A 1 88 ? 7.445 24.625 13.18 1 87.19 88 ALA A C 1
ATOM 671 O O . ALA A 1 88 ? 6.496 24.797 13.953 1 87.19 88 ALA A O 1
ATOM 672 N N . TRP A 1 89 ? 7.742 25.391 12.211 1 83.06 89 TRP A N 1
ATOM 673 C CA . TRP A 1 89 ? 6.805 26.422 11.781 1 83.06 89 TRP A CA 1
ATOM 674 C C . TRP A 1 89 ? 6.188 26.078 10.43 1 83.06 89 TRP A C 1
ATOM 676 O O . TRP A 1 89 ? 6.906 25.844 9.453 1 83.06 89 TRP A O 1
ATOM 686 N N . PHE A 1 90 ? 4.895 25.953 10.422 1 80.75 90 PHE A N 1
ATOM 687 C CA . PHE A 1 90 ? 4.125 25.812 9.195 1 80.75 90 PHE A CA 1
ATOM 688 C C . PHE A 1 90 ? 3.406 27.109 8.844 1 80.75 90 PHE A C 1
ATOM 690 O O . PHE A 1 90 ? 2.543 27.562 9.594 1 80.75 90 PHE A O 1
ATOM 697 N N . GLY A 1 91 ? 3.719 27.656 7.73 1 73.81 91 GLY A N 1
ATOM 698 C CA . GLY A 1 91 ? 3.105 28.938 7.395 1 73.81 91 GLY A CA 1
ATOM 699 C C . GLY A 1 91 ? 3.188 29.953 8.516 1 73.81 91 GLY A C 1
ATOM 700 O O . GLY A 1 91 ? 2.188 30.578 8.867 1 73.81 91 GLY A O 1
ATOM 701 N N . GLY A 1 92 ? 4.281 29.969 9.219 1 75.81 92 GLY A N 1
ATOM 702 C CA . GLY A 1 92 ? 4.5 30.922 10.297 1 75.81 92 GLY A CA 1
ATOM 703 C C . GLY A 1 92 ? 3.938 30.453 11.625 1 75.81 92 GLY A C 1
ATOM 704 O O . GLY A 1 92 ? 4.195 31.062 12.672 1 75.81 92 GLY A O 1
ATOM 705 N N . ARG A 1 93 ? 3.096 29.469 11.641 1 78.38 93 ARG A N 1
ATOM 706 C CA . ARG A 1 93 ? 2.525 28.922 12.875 1 78.38 93 ARG A CA 1
ATOM 707 C C . ARG A 1 93 ? 3.461 27.891 13.508 1 78.38 93 ARG A C 1
ATOM 709 O O . ARG A 1 93 ? 3.885 26.938 12.844 1 78.38 93 ARG A O 1
ATOM 716 N N . LEU A 1 94 ? 3.785 28.109 14.734 1 84 94 LEU A N 1
ATOM 717 C CA . LEU A 1 94 ? 4.66 27.203 15.461 1 84 94 LEU A CA 1
ATOM 718 C C . LEU A 1 94 ? 3.898 25.953 15.898 1 84 94 LEU A C 1
ATOM 720 O O . LEU A 1 94 ? 2.83 26.047 16.516 1 84 94 LEU A O 1
ATOM 724 N N . ILE A 1 95 ? 4.398 24.906 15.539 1 84 95 ILE A N 1
ATOM 725 C CA . ILE A 1 95 ? 3.908 23.609 16 1 84 95 ILE A CA 1
ATOM 726 C C . ILE A 1 95 ? 5.043 22.844 16.672 1 84 95 ILE A C 1
ATOM 728 O O . ILE A 1 95 ? 5.992 22.422 15.992 1 84 95 ILE A O 1
ATOM 732 N N . GLU A 1 96 ? 4.902 22.672 17.922 1 83.5 96 GLU A N 1
ATOM 733 C CA . GLU A 1 96 ? 5.891 21.875 18.656 1 83.5 96 GLU A CA 1
ATOM 734 C C . GLU A 1 96 ? 5.656 20.391 18.453 1 83.5 96 GLU A C 1
ATOM 736 O O . GLU A 1 96 ? 4.527 19.906 18.578 1 83.5 96 GLU A O 1
ATOM 741 N N . MET A 1 97 ? 6.699 19.688 18.141 1 85.19 97 MET A N 1
ATOM 742 C CA . MET A 1 97 ? 6.562 18.25 17.891 1 85.19 97 MET A CA 1
ATOM 743 C C . MET A 1 97 ? 7.527 17.453 18.75 1 85.19 97 MET A C 1
ATOM 745 O O . MET A 1 97 ? 8.711 17.797 18.859 1 85.19 97 MET A O 1
ATOM 749 N N . GLY A 1 98 ? 7.004 16.328 19.312 1 84.69 98 GLY A N 1
ATOM 750 C CA . GLY A 1 98 ? 7.805 15.469 20.172 1 84.69 98 GLY A CA 1
ATOM 751 C C . GLY A 1 98 ? 7.66 15.781 21.641 1 84.69 98 GLY A C 1
ATOM 752 O O . GLY A 1 98 ? 7.102 16.812 22.016 1 84.69 98 GLY A O 1
ATOM 753 N N . PRO A 1 99 ? 8.102 14.828 22.453 1 76.44 99 PRO A N 1
ATOM 754 C CA . PRO A 1 99 ? 8.031 15.055 23.891 1 76.44 99 PRO A CA 1
ATOM 755 C C . PRO A 1 99 ? 9.031 16.109 24.375 1 76.44 99 PRO A C 1
ATOM 757 O O . PRO A 1 99 ? 10.148 16.172 23.859 1 76.44 99 PRO A O 1
ATOM 760 N N . ARG A 1 100 ? 8.594 16.984 25.219 1 66.5 100 ARG A N 1
ATOM 761 C CA . ARG A 1 100 ? 9.477 18 25.766 1 66.5 100 ARG A CA 1
ATOM 762 C C . ARG A 1 100 ? 10.414 17.422 26.812 1 66.5 100 ARG A C 1
ATOM 764 O O . ARG A 1 100 ? 11.539 17.891 26.984 1 66.5 100 ARG A O 1
ATOM 771 N N . THR A 1 101 ? 9.781 16.375 27.438 1 66.19 101 THR A N 1
ATOM 772 C CA . THR A 1 101 ? 10.609 15.719 28.453 1 66.19 101 THR A CA 1
ATOM 773 C C . THR A 1 101 ? 10.789 14.242 28.125 1 66.19 101 THR A C 1
ATOM 775 O O . THR A 1 101 ? 9.922 13.625 27.5 1 66.19 101 THR A O 1
ATOM 778 N N . GLU A 1 102 ? 11.984 13.727 28.406 1 63.31 102 GLU A N 1
ATOM 779 C CA . GLU A 1 102 ? 12.312 12.328 28.141 1 63.31 102 GLU A CA 1
ATOM 780 C C . GLU A 1 102 ? 11.414 11.391 28.938 1 63.31 102 GLU A C 1
ATOM 782 O O . GLU A 1 102 ? 11.234 10.227 28.562 1 63.31 102 GLU A O 1
ATOM 787 N N . ASP A 1 103 ? 10.797 11.914 29.891 1 59.31 103 ASP A N 1
ATOM 788 C CA . ASP A 1 103 ? 10.023 11.07 30.797 1 59.31 103 ASP A CA 1
ATOM 789 C C . ASP A 1 103 ? 8.547 11.039 30.391 1 59.31 103 ASP A C 1
ATOM 791 O O . ASP A 1 103 ? 7.699 10.555 31.141 1 59.31 103 ASP A O 1
ATOM 795 N N . ALA A 1 104 ? 8.359 11.555 29.328 1 64.44 104 ALA A N 1
ATOM 796 C CA . ALA A 1 104 ? 6.953 11.57 28.938 1 64.44 104 ALA A CA 1
ATOM 797 C C . ALA A 1 104 ? 6.426 10.148 28.734 1 64.44 104 ALA A C 1
ATOM 799 O O . ALA A 1 104 ? 7.078 9.328 28.078 1 64.44 104 ALA A O 1
ATOM 800 N N . ARG A 1 105 ? 5.422 9.789 29.516 1 62.38 105 ARG A N 1
ATOM 801 C CA . ARG A 1 105 ? 4.848 8.453 29.531 1 62.38 105 ARG A CA 1
ATOM 802 C C . ARG A 1 105 ? 4.102 8.172 28.219 1 62.38 105 ARG A C 1
ATOM 804 O O . ARG A 1 105 ? 4.105 7.039 27.734 1 62.38 105 ARG A O 1
ATOM 811 N N . ASP A 1 106 ? 3.582 9.25 27.656 1 81.06 106 ASP A N 1
ATOM 812 C CA . ASP A 1 106 ? 2.777 9.016 26.469 1 81.06 106 ASP A CA 1
ATOM 813 C C . ASP A 1 106 ? 3.398 9.688 25.25 1 81.06 106 ASP A C 1
ATOM 815 O O . ASP A 1 106 ? 3.867 10.828 25.328 1 81.06 106 ASP A O 1
ATOM 819 N N . ILE A 1 107 ? 3.502 8.914 24.266 1 86.44 107 ILE A N 1
ATOM 820 C CA . ILE A 1 107 ? 4.008 9.422 22.984 1 86.44 107 ILE A CA 1
ATOM 821 C C . ILE A 1 107 ? 2.863 10.016 22.172 1 86.44 107 ILE A C 1
ATOM 823 O O . ILE A 1 107 ? 1.827 9.375 21.984 1 86.44 107 ILE A O 1
ATOM 827 N N . GLU A 1 108 ? 3.102 11.234 21.828 1 88.75 108 GLU A N 1
ATOM 828 C CA . GLU A 1 108 ? 2.061 11.938 21.094 1 88.75 108 GLU A CA 1
ATOM 829 C C . GLU A 1 108 ? 2.352 11.922 19.594 1 88.75 108 GLU A C 1
ATOM 831 O O . GLU A 1 108 ? 3.498 12.102 19.172 1 88.75 108 GLU A O 1
ATOM 836 N N . ALA A 1 109 ? 1.342 11.648 18.797 1 94.56 109 ALA A N 1
ATOM 837 C CA . ALA A 1 109 ? 1.385 11.766 17.344 1 94.56 109 ALA A CA 1
ATOM 838 C C . ALA A 1 109 ? 0.67 13.031 16.875 1 94.56 109 ALA A C 1
ATOM 840 O O . ALA A 1 109 ? -0.189 13.562 17.578 1 94.56 109 ALA A O 1
ATOM 841 N N . ILE A 1 110 ? 1.105 13.547 15.75 1 94.44 110 ILE A N 1
ATOM 842 C CA . ILE A 1 110 ? 0.504 14.773 15.242 1 94.44 110 ILE A CA 1
ATOM 843 C C . ILE A 1 110 ? 0.243 14.633 13.742 1 94.44 110 ILE A C 1
ATOM 845 O O . ILE A 1 110 ? 1.045 14.039 13.016 1 94.44 110 ILE A O 1
ATOM 849 N N . VAL A 1 111 ? -0.857 15.086 13.289 1 95.81 111 VAL A N 1
ATOM 850 C CA . VAL A 1 111 ? -1.157 15.188 11.867 1 95.81 111 VAL A CA 1
ATOM 851 C C . VAL A 1 111 ? -1.508 16.641 11.516 1 95.81 111 VAL A C 1
ATOM 853 O O . VAL A 1 111 ? -2.223 17.297 12.266 1 95.81 111 VAL A O 1
ATOM 856 N N . VAL A 1 112 ? -0.859 17.141 10.445 1 93.19 112 VAL A N 1
ATOM 857 C CA . VAL A 1 112 ? -1.08 18.5 9.961 1 93.19 112 VAL A CA 1
ATOM 858 C C . VAL A 1 112 ? -1.563 18.453 8.516 1 93.19 112 VAL A C 1
ATOM 860 O O . VAL A 1 112 ? -0.999 17.75 7.684 1 93.19 112 VAL A O 1
ATOM 863 N N . ALA A 1 113 ? -2.574 19.188 8.266 1 93.31 113 ALA A N 1
ATOM 864 C CA . ALA A 1 113 ? -3.104 19.297 6.906 1 93.31 113 ALA A CA 1
ATOM 865 C C . ALA A 1 113 ? -2.639 20.578 6.23 1 93.31 113 ALA A C 1
ATOM 867 O O . ALA A 1 113 ? -2.58 21.641 6.867 1 93.31 113 ALA A O 1
ATOM 868 N N . ARG A 1 114 ? -2.193 20.406 5.02 1 89 114 ARG A N 1
ATOM 869 C CA . ARG A 1 114 ? -1.885 21.547 4.168 1 89 114 ARG A CA 1
ATOM 870 C C . ARG A 1 114 ? -2.775 21.562 2.93 1 89 114 ARG A C 1
ATOM 872 O O . ARG A 1 114 ? -2.689 20.672 2.084 1 89 114 ARG A O 1
ATOM 879 N N . SER A 1 115 ? -3.629 22.484 2.834 1 84.38 115 SER A N 1
ATOM 880 C CA . SER A 1 115 ? -4.504 22.578 1.669 1 84.38 115 SER A CA 1
ATOM 881 C C . SER A 1 115 ? -3.865 23.406 0.565 1 84.38 115 SER A C 1
ATOM 883 O O . SER A 1 115 ? -4.344 23.422 -0.571 1 84.38 115 SER A O 1
ATOM 885 N N . GLU A 1 116 ? -2.775 24.094 0.845 1 80.44 116 GLU A N 1
ATOM 886 C CA . GLU A 1 116 ? -1.978 24.875 -0.1 1 80.44 116 GLU A CA 1
ATOM 887 C C . GLU A 1 116 ? -0.491 24.797 0.234 1 80.44 116 GLU A C 1
ATOM 889 O O . GLU A 1 116 ? -0.118 24.375 1.334 1 80.44 116 GLU A O 1
ATOM 894 N N . SER A 1 117 ? 0.275 25.109 -0.763 1 84.44 117 SER A N 1
ATOM 895 C CA . SER A 1 117 ? 1.71 25.156 -0.499 1 84.44 117 SER A CA 1
ATOM 896 C C . SER A 1 117 ? 2.057 26.219 0.534 1 84.44 117 SER A C 1
ATOM 898 O O . SER A 1 117 ? 1.489 27.312 0.517 1 84.44 117 SER A O 1
ATOM 900 N N . ASP A 1 118 ? 2.896 25.844 1.403 1 82 118 ASP A N 1
ATOM 901 C CA . ASP A 1 118 ? 3.273 26.781 2.457 1 82 118 ASP A CA 1
ATOM 902 C C . ASP A 1 118 ? 4.707 26.547 2.92 1 82 118 ASP A C 1
ATOM 904 O O . ASP A 1 118 ? 5.32 25.531 2.562 1 82 118 ASP A O 1
ATOM 908 N N . SER A 1 119 ? 5.195 27.547 3.621 1 81.62 119 SER A N 1
ATOM 909 C CA . SER A 1 119 ? 6.559 27.469 4.133 1 81.62 119 SER A CA 1
ATOM 910 C C . SER A 1 119 ? 6.641 26.531 5.336 1 81.62 119 SER A C 1
ATOM 912 O O . SER A 1 119 ? 5.699 26.438 6.129 1 81.62 119 SER A O 1
ATOM 914 N N . PHE A 1 120 ? 7.711 25.828 5.379 1 86.56 120 PHE A N 1
ATOM 915 C CA . PHE A 1 120 ? 8.062 24.984 6.512 1 86.56 120 PHE A CA 1
ATOM 916 C C . PHE A 1 120 ? 9.453 25.328 7.035 1 86.56 120 PHE A C 1
ATOM 918 O O . PHE A 1 120 ? 10.406 25.406 6.266 1 86.56 120 PHE A O 1
ATOM 925 N N . VAL A 1 121 ? 9.5 25.609 8.281 1 83.06 121 VAL A N 1
ATOM 926 C CA . VAL A 1 121 ? 10.773 25.891 8.938 1 83.06 121 VAL A CA 1
ATOM 927 C C . VAL A 1 121 ? 10.953 24.984 10.148 1 83.06 121 VAL A C 1
ATOM 929 O O . VAL A 1 121 ? 10 24.75 10.898 1 83.06 121 VAL A O 1
ATOM 932 N N . ARG A 1 122 ? 12.086 24.469 10.25 1 87 122 ARG A N 1
ATOM 933 C CA . ARG A 1 122 ? 12.398 23.625 11.414 1 87 122 ARG A CA 1
ATOM 934 C C . ARG A 1 122 ? 13.688 24.078 12.078 1 87 122 ARG A C 1
ATOM 936 O O . ARG A 1 122 ? 14.664 24.406 11.398 1 87 122 ARG A O 1
ATOM 943 N N . ARG A 1 123 ? 13.695 24.062 13.336 1 83.75 123 ARG A N 1
ATOM 944 C CA . ARG A 1 123 ? 14.891 24.391 14.125 1 83.75 123 ARG A CA 1
ATOM 945 C C . ARG A 1 123 ? 15.18 23.297 15.141 1 83.75 123 ARG A C 1
ATOM 947 O O . ARG A 1 123 ? 14.258 22.75 15.758 1 83.75 123 ARG A O 1
ATOM 954 N N . SER A 1 124 ? 16.359 22.938 15.141 1 84.56 124 SER A N 1
ATOM 955 C CA . SER A 1 124 ? 16.844 22.016 16.156 1 84.56 124 SER A CA 1
ATOM 956 C C . SER A 1 124 ? 18.156 22.484 16.75 1 84.56 124 SER A C 1
ATOM 958 O O . SER A 1 124 ? 18.797 23.391 16.219 1 84.56 124 SER A O 1
ATOM 960 N N . VAL A 1 125 ? 18.531 21.922 17.922 1 85.56 125 VAL A N 1
ATOM 961 C CA . VAL A 1 125 ? 19.703 22.391 18.656 1 85.56 125 VAL A CA 1
ATOM 962 C C . VAL A 1 125 ? 20.812 21.344 18.594 1 85.56 125 VAL A C 1
ATOM 964 O O . VAL A 1 125 ? 20.547 20.141 18.516 1 85.56 125 VAL A O 1
ATOM 967 N N . LYS A 1 126 ? 22.016 21.875 18.641 1 87.94 126 LYS A N 1
ATOM 968 C CA . LYS A 1 126 ? 23.188 21 18.672 1 87.94 126 LYS A CA 1
ATOM 969 C C . LYS A 1 126 ? 23.094 20 19.828 1 87.94 126 LYS A C 1
ATOM 971 O O . LYS A 1 126 ? 22.75 20.375 20.953 1 87.94 126 LYS A O 1
ATOM 976 N N . GLY A 1 127 ? 23.328 18.766 19.5 1 87.88 127 GLY A N 1
ATOM 977 C CA . GLY A 1 127 ? 23.344 17.719 20.516 1 87.88 127 GLY A CA 1
ATOM 978 C C . GLY A 1 127 ? 22.016 17.016 20.656 1 87.88 127 GLY A C 1
ATOM 979 O O . GLY A 1 127 ? 21.953 15.938 21.266 1 87.88 127 GLY A O 1
ATOM 980 N N . ALA A 1 128 ? 21 17.609 20.156 1 88.12 128 ALA A N 1
ATOM 981 C CA . ALA A 1 128 ? 19.672 17 20.266 1 88.12 128 ALA A CA 1
ATOM 982 C C . ALA A 1 128 ? 19.641 15.633 19.578 1 88.12 128 ALA A C 1
ATOM 984 O O . ALA A 1 128 ? 20.25 15.453 18.516 1 88.12 128 ALA A O 1
ATOM 985 N N . ARG A 1 129 ? 19.031 14.633 20.297 1 89.56 129 ARG A N 1
ATOM 986 C CA . ARG A 1 129 ? 18.797 13.32 19.703 1 89.56 129 ARG A CA 1
ATOM 987 C C . ARG A 1 129 ? 17.359 13.188 19.234 1 89.56 129 ARG A C 1
ATOM 989 O O . ARG A 1 129 ? 16.422 13.375 20 1 89.56 129 ARG A O 1
ATOM 996 N N . ILE A 1 130 ? 17.234 12.883 17.922 1 92.38 130 ILE A N 1
ATOM 997 C CA . ILE A 1 130 ? 15.898 12.836 17.312 1 92.38 130 ILE A CA 1
ATOM 998 C C . ILE A 1 130 ? 15.641 11.438 16.766 1 92.38 130 ILE A C 1
ATOM 1000 O O . ILE A 1 130 ? 16.453 10.914 15.977 1 92.38 130 ILE A O 1
ATOM 1004 N N . ARG A 1 131 ? 14.594 10.797 17.219 1 93.56 131 ARG A N 1
ATOM 1005 C CA . ARG A 1 131 ? 14.07 9.547 16.672 1 93.56 131 ARG A CA 1
ATOM 1006 C C . ARG A 1 131 ? 12.609 9.695 16.266 1 93.56 131 ARG A C 1
ATOM 1008 O O . ARG A 1 131 ? 11.727 9.719 17.125 1 93.56 131 ARG A O 1
ATOM 1015 N N . LYS A 1 132 ? 12.438 9.82 14.93 1 94.94 132 LYS A N 1
ATOM 1016 C CA . LYS A 1 132 ? 11.086 10.148 14.484 1 94.94 132 LYS A CA 1
ATOM 1017 C C . LYS A 1 132 ? 10.805 9.547 13.109 1 94.94 132 LYS A C 1
ATOM 1019 O O . LYS A 1 132 ? 11.719 9.109 12.414 1 94.94 132 LYS A O 1
ATOM 1024 N N . LEU A 1 133 ? 9.531 9.492 12.789 1 96 133 LEU A N 1
ATOM 1025 C CA . LEU A 1 133 ? 9.094 9.25 11.422 1 96 133 LEU A CA 1
ATOM 1026 C C . LEU A 1 133 ? 8.031 10.258 11 1 96 133 LEU A C 1
ATOM 1028 O O . LEU A 1 133 ? 7.293 10.773 11.844 1 96 133 LEU A O 1
ATOM 1032 N N . ASN A 1 134 ? 8.016 10.586 9.711 1 95.44 134 ASN A N 1
ATOM 1033 C CA . ASN A 1 134 ? 6.969 11.352 9.039 1 95.44 134 ASN A CA 1
ATOM 1034 C C . ASN A 1 134 ? 6.414 10.602 7.832 1 95.44 134 ASN A C 1
ATOM 1036 O O . ASN A 1 134 ? 7.172 10.125 6.984 1 95.44 134 ASN A O 1
ATOM 1040 N N . VAL A 1 135 ? 5.152 10.469 7.797 1 97.06 135 VAL A N 1
ATOM 1041 C CA . VAL A 1 135 ? 4.488 9.977 6.594 1 97.06 135 VAL A CA 1
ATOM 1042 C C . VAL A 1 135 ? 3.725 11.117 5.926 1 97.06 135 VAL A C 1
ATOM 1044 O O . VAL A 1 135 ? 2.957 11.828 6.582 1 97.06 135 VAL A O 1
ATOM 1047 N N . THR A 1 136 ? 3.984 11.289 4.676 1 94.94 136 THR A N 1
ATOM 1048 C CA . THR A 1 136 ? 3.295 12.336 3.932 1 94.94 136 THR A CA 1
ATOM 1049 C C . THR A 1 136 ? 2.42 11.734 2.838 1 94.94 136 THR A C 1
ATOM 1051 O O . THR A 1 136 ? 2.846 10.828 2.121 1 94.94 136 THR A O 1
ATOM 1054 N N . ILE A 1 137 ? 1.244 12.242 2.746 1 94.69 137 ILE A N 1
ATOM 1055 C CA . ILE A 1 137 ? 0.329 11.797 1.7 1 94.69 137 ILE A CA 1
ATOM 1056 C C . ILE A 1 137 ? -0.176 13 0.908 1 94.69 137 ILE A C 1
ATOM 1058 O O . ILE A 1 137 ? -0.426 14.07 1.478 1 94.69 137 ILE A O 1
ATOM 1062 N N . THR A 1 138 ? -0.287 12.836 -0.419 1 93 138 THR A N 1
ATOM 1063 C CA . THR A 1 138 ? -0.784 13.898 -1.293 1 93 138 THR A CA 1
ATOM 1064 C C . THR A 1 138 ? -2.309 13.867 -1.364 1 93 138 THR A C 1
ATOM 1066 O O . THR A 1 138 ? -2.932 12.852 -1.038 1 93 138 THR A O 1
ATOM 1069 N N . PRO A 1 139 ? -2.863 14.977 -1.77 1 88.25 139 PRO A N 1
ATOM 1070 C CA . PRO A 1 139 ? -4.312 14.977 -1.97 1 88.25 139 PRO A CA 1
ATOM 1071 C C . PRO A 1 139 ? -4.77 13.922 -2.971 1 88.25 139 PRO A C 1
ATOM 1073 O O . PRO A 1 139 ? -5.832 13.312 -2.795 1 88.25 139 PRO A O 1
ATOM 1076 N N . GLU A 1 140 ? -3.975 13.75 -3.955 1 85.81 140 GLU A N 1
ATOM 1077 C CA . GLU A 1 140 ? -4.312 12.758 -4.973 1 85.81 140 GLU A CA 1
ATOM 1078 C C . GLU A 1 140 ? -4.387 11.359 -4.375 1 85.81 140 GLU A C 1
ATOM 1080 O O . GLU A 1 140 ? -5.277 10.578 -4.723 1 85.81 140 GLU A O 1
ATOM 1085 N N . TRP A 1 141 ? -3.49 11.086 -3.602 1 90.69 141 TRP A N 1
ATOM 1086 C CA . TRP A 1 141 ? -3.488 9.789 -2.938 1 90.69 141 TRP A CA 1
ATOM 1087 C C . TRP A 1 141 ? -4.734 9.625 -2.07 1 90.69 141 TRP A C 1
ATOM 1089 O O . TRP A 1 141 ? -5.363 8.562 -2.078 1 90.69 141 TRP A O 1
ATOM 1099 N N . LEU A 1 142 ? -5.023 10.625 -1.313 1 87.94 142 LEU A N 1
ATOM 1100 C CA . LEU A 1 142 ? -6.195 10.602 -0.443 1 87.94 142 LEU A CA 1
ATOM 1101 C C . LEU A 1 142 ? -7.473 10.414 -1.256 1 87.94 142 LEU A C 1
ATOM 1103 O O . LEU A 1 142 ? -8.375 9.688 -0.847 1 87.94 142 LEU A O 1
ATOM 1107 N N . ASP A 1 143 ? -7.523 11.07 -2.346 1 80.75 143 ASP A N 1
ATOM 1108 C CA . ASP A 1 143 ? -8.688 10.992 -3.219 1 80.75 143 ASP A CA 1
ATOM 1109 C C . ASP A 1 143 ? -8.883 9.578 -3.756 1 80.75 143 ASP A C 1
ATOM 1111 O O . ASP A 1 143 ? -10.016 9.156 -3.998 1 80.75 143 ASP A O 1
ATOM 1115 N N . GLN A 1 144 ? -7.809 8.945 -4.004 1 79.19 144 GLN A N 1
ATOM 1116 C CA . GLN A 1 144 ? -7.867 7.586 -4.531 1 79.19 144 GLN A CA 1
ATOM 1117 C C . GLN A 1 144 ? -8.531 6.637 -3.533 1 79.19 144 GLN A C 1
ATOM 1119 O O . GLN A 1 144 ? -8.969 5.547 -3.904 1 79.19 144 GLN A O 1
ATOM 1124 N N . GLN A 1 145 ? -8.617 7.09 -2.309 1 74.88 145 GLN A N 1
ATOM 1125 C CA . GLN A 1 145 ? -9.195 6.223 -1.288 1 74.88 145 GLN A CA 1
ATOM 1126 C C . GLN A 1 145 ? -10.711 6.355 -1.249 1 74.88 145 GLN A C 1
ATOM 1128 O O . GLN A 1 145 ? -11.383 5.664 -0.479 1 74.88 145 GLN A O 1
ATOM 1133 N N . ALA A 1 146 ? -11.25 7.07 -2.07 1 63.03 146 ALA A N 1
ATOM 1134 C CA . ALA A 1 146 ? -12.688 7.25 -2.254 1 63.03 146 ALA A CA 1
ATOM 1135 C C . ALA A 1 146 ? -13.359 7.711 -0.961 1 63.03 146 ALA A C 1
ATOM 1137 O O . ALA A 1 146 ? -14.422 7.207 -0.589 1 63.03 146 ALA A O 1
ATOM 1138 N N . LEU A 1 147 ? -12.711 8.555 -0.275 1 68.12 147 LEU A N 1
ATOM 1139 C CA . LEU A 1 147 ? -13.219 9.039 1.003 1 68.12 147 LEU A CA 1
ATOM 1140 C C . LEU A 1 147 ? -14.547 9.766 0.816 1 68.12 147 LEU A C 1
ATOM 1142 O O . LEU A 1 147 ? -15.414 9.727 1.695 1 68.12 147 LEU A O 1
ATOM 1146 N N . LEU A 1 148 ? -14.617 10.289 -0.312 1 61.28 148 LEU A N 1
ATOM 1147 C CA . LEU A 1 148 ? -15.805 11.094 -0.602 1 61.28 148 LEU A CA 1
ATOM 1148 C C . LEU A 1 148 ? -17.047 10.219 -0.659 1 61.28 148 LEU A C 1
ATOM 1150 O O . LEU A 1 148 ? -18.172 10.711 -0.457 1 61.28 148 LEU A O 1
ATOM 1154 N N . SER A 1 149 ? -16.828 9.078 -0.93 1 60.38 149 SER A N 1
ATOM 1155 C CA . SER A 1 149 ? -17.969 8.195 -1.127 1 60.38 149 SER A CA 1
ATOM 1156 C C . SER A 1 149 ? -18.484 7.66 0.203 1 60.38 149 SER A C 1
ATOM 1158 O O . SER A 1 149 ? -19.469 6.918 0.237 1 60.38 149 SER A O 1
ATOM 1160 N N . SER A 1 150 ? -17.891 8.109 1.258 1 69.44 150 SER A N 1
ATOM 1161 C CA . SER A 1 150 ? -18.25 7.574 2.564 1 69.44 150 SER A CA 1
ATOM 1162 C C . SER A 1 150 ? -18.547 8.695 3.557 1 69.44 150 SER A C 1
ATOM 1164 O O . SER A 1 150 ? -17.625 9.398 3.99 1 69.44 150 SER A O 1
ATOM 1166 N N . PRO A 1 151 ? -19.75 8.812 3.914 1 68.19 151 PRO A N 1
ATOM 1167 C CA . PRO A 1 151 ? -20.094 9.867 4.875 1 68.19 151 PRO A CA 1
ATOM 1168 C C . PRO A 1 151 ? -19.297 9.766 6.172 1 68.19 151 PRO A C 1
ATOM 1170 O O . PRO A 1 151 ? -19.016 10.781 6.812 1 68.19 151 PRO A O 1
ATOM 1173 N N . GLU A 1 152 ? -18.906 8.609 6.453 1 71.06 152 GLU A N 1
ATOM 1174 C CA . GLU A 1 152 ? -18.141 8.367 7.68 1 71.06 152 GLU A CA 1
ATOM 1175 C C . GLU A 1 152 ? -16.766 9.016 7.609 1 71.06 152 GLU A C 1
ATOM 1177 O O . GLU A 1 152 ? -16.109 9.203 8.641 1 71.06 152 GLU A O 1
ATOM 1182 N N . CYS A 1 153 ? -16.453 9.414 6.414 1 80.38 153 CYS A N 1
ATOM 1183 C CA . CYS A 1 153 ? -15.125 9.977 6.234 1 80.38 153 CYS A CA 1
ATOM 1184 C C . CYS A 1 153 ? -15.195 11.484 6.008 1 80.38 153 CYS A C 1
ATOM 1186 O O . CYS A 1 153 ? -14.203 12.102 5.617 1 80.38 153 CYS A O 1
ATOM 1188 N N . ALA A 1 154 ? -16.328 11.984 6.262 1 79 154 ALA A N 1
ATOM 1189 C CA . ALA A 1 154 ? -16.531 13.422 6.062 1 79 154 ALA A CA 1
ATOM 1190 C C . ALA A 1 154 ? -15.562 14.234 6.922 1 79 154 ALA A C 1
ATOM 1192 O O . ALA A 1 154 ? -15.055 15.266 6.484 1 79 154 ALA A O 1
ATOM 1193 N N . ALA A 1 155 ? -15.375 13.828 8.094 1 84.19 155 ALA A N 1
ATOM 1194 C CA . ALA A 1 155 ? -14.469 14.523 9.008 1 84.19 155 ALA A CA 1
ATOM 1195 C C . ALA A 1 155 ? -13.047 14.539 8.445 1 84.19 155 ALA A C 1
ATOM 1197 O O . ALA A 1 155 ? -12.336 15.539 8.562 1 84.19 155 ALA A O 1
ATOM 1198 N N . ILE A 1 156 ? -12.656 13.508 7.828 1 89.81 156 ILE A N 1
ATOM 1199 C CA . ILE A 1 156 ? -11.32 13.398 7.238 1 89.81 156 ILE A CA 1
ATOM 1200 C C . ILE A 1 156 ? -11.188 14.391 6.086 1 89.81 156 ILE A C 1
ATOM 1202 O O . ILE A 1 156 ? -10.18 15.086 5.977 1 89.81 156 ILE A O 1
ATOM 1206 N N . LEU A 1 157 ? -12.172 14.422 5.324 1 83.19 157 LEU A N 1
ATOM 1207 C CA . LEU A 1 157 ? -12.156 15.328 4.184 1 83.19 157 LEU A CA 1
ATOM 1208 C C . LEU A 1 157 ? -12.109 16.781 4.645 1 83.19 157 LEU A C 1
ATOM 1210 O O . LEU A 1 157 ? -11.336 17.578 4.117 1 83.19 157 LEU A O 1
ATOM 1214 N N . ARG A 1 158 ? -12.922 17.016 5.648 1 82.94 158 ARG A N 1
ATOM 1215 C CA . ARG A 1 158 ? -12.93 18.375 6.203 1 82.94 158 ARG A CA 1
ATOM 1216 C C . ARG A 1 158 ? -11.562 18.75 6.766 1 82.94 158 ARG A C 1
ATOM 1218 O O . ARG A 1 158 ? -11.055 19.828 6.496 1 82.94 158 ARG A O 1
ATOM 1225 N N . PHE A 1 159 ? -11.094 17.906 7.438 1 90.69 159 PHE A N 1
ATOM 1226 C CA . PHE A 1 159 ? -9.773 18.125 8.023 1 90.69 159 PHE A CA 1
ATOM 1227 C C . PHE A 1 159 ? -8.742 18.391 6.941 1 90.69 159 PHE A C 1
ATOM 1229 O O . PHE A 1 159 ? -7.969 19.344 7.031 1 90.69 159 PHE A O 1
ATOM 1236 N N . SER A 1 160 ? -8.695 17.547 5.891 1 90.38 160 SER A N 1
ATOM 1237 C CA . SER A 1 160 ? -7.684 17.625 4.84 1 90.38 160 SER A CA 1
ATOM 1238 C C . SER A 1 160 ? -7.809 18.922 4.035 1 90.38 160 SER A C 1
ATOM 1240 O O . SER A 1 160 ? -6.84 19.375 3.43 1 90.38 160 SER A O 1
ATOM 1242 N N . ARG A 1 161 ? -8.93 19.484 4.145 1 81.81 161 ARG A N 1
ATOM 1243 C CA . ARG A 1 161 ? -9.195 20.672 3.346 1 81.81 161 ARG A CA 1
ATOM 1244 C C . ARG A 1 161 ? -9.023 21.938 4.18 1 81.81 161 ARG A C 1
ATOM 1246 O O . ARG A 1 161 ? -9.117 23.047 3.654 1 81.81 161 ARG A O 1
ATOM 1253 N N . THR A 1 162 ? -8.836 21.844 5.453 1 85.19 162 THR A N 1
ATOM 1254 C CA . THR A 1 162 ? -8.57 22.969 6.344 1 85.19 162 THR A CA 1
ATOM 1255 C C . THR A 1 162 ? -7.07 23.188 6.523 1 85.19 162 THR A C 1
ATOM 1257 O O . THR A 1 162 ? -6.398 22.375 7.172 1 85.19 162 THR A O 1
ATOM 1260 N N . HIS A 1 163 ? -6.629 24.312 5.973 1 85.19 163 HIS A N 1
ATOM 1261 C CA . HIS A 1 163 ? -5.195 24.578 5.984 1 85.19 163 HIS A CA 1
ATOM 1262 C C . HIS A 1 163 ? -4.668 24.703 7.41 1 85.19 163 HIS A C 1
ATOM 1264 O O . HIS A 1 163 ? -5.223 25.453 8.219 1 85.19 163 HIS A O 1
ATOM 1270 N N . LEU A 1 164 ? -3.68 23.938 7.707 1 86.56 164 LEU A N 1
ATOM 1271 C CA . LEU A 1 164 ? -2.941 23.891 8.961 1 86.56 164 LEU A CA 1
ATOM 1272 C C . LEU A 1 164 ? -3.805 23.297 10.078 1 86.56 164 LEU A C 1
ATOM 1274 O O . LEU A 1 164 ? -3.529 23.516 11.258 1 86.56 164 LEU A O 1
ATOM 1278 N N . ALA A 1 165 ? -4.984 22.719 9.602 1 89.62 165 ALA A N 1
ATOM 1279 C CA . ALA A 1 165 ? -5.656 21.906 10.609 1 89.62 165 ALA A CA 1
ATOM 1280 C C . ALA A 1 165 ? -4.676 20.938 11.273 1 89.62 165 ALA A C 1
ATOM 1282 O O . ALA A 1 165 ? -3.84 20.328 10.602 1 89.62 165 ALA A O 1
ATOM 1283 N N . THR A 1 166 ? -4.723 20.891 12.609 1 91.31 166 THR A N 1
ATOM 1284 C CA . THR A 1 166 ? -3.777 20.078 13.375 1 91.31 166 THR A CA 1
ATOM 1285 C C . THR A 1 166 ? -4.504 19.234 14.414 1 91.31 166 THR A C 1
ATOM 1287 O O . THR A 1 166 ? -5.418 19.719 15.086 1 91.31 166 THR A O 1
ATOM 1290 N N . LEU A 1 167 ? -4.172 18 14.422 1 93.06 167 LEU A N 1
ATOM 1291 C CA . LEU A 1 167 ? -4.711 17.094 15.438 1 93.06 167 LEU A CA 1
ATOM 1292 C C . LEU A 1 167 ? -3.588 16.344 16.141 1 93.06 167 LEU A C 1
ATOM 1294 O O . LEU A 1 167 ? -2.654 15.859 15.492 1 93.06 167 LEU A O 1
ATOM 1298 N N . ARG A 1 168 ? -3.652 16.391 17.453 1 92.25 168 ARG A N 1
ATOM 1299 C CA . ARG A 1 168 ? -2.738 15.617 18.297 1 92.25 168 ARG A CA 1
ATOM 1300 C C . ARG A 1 168 ? -3.48 14.516 19.047 1 92.25 168 ARG A C 1
ATOM 1302 O O . ARG A 1 168 ? -4.621 14.711 19.469 1 92.25 168 ARG A O 1
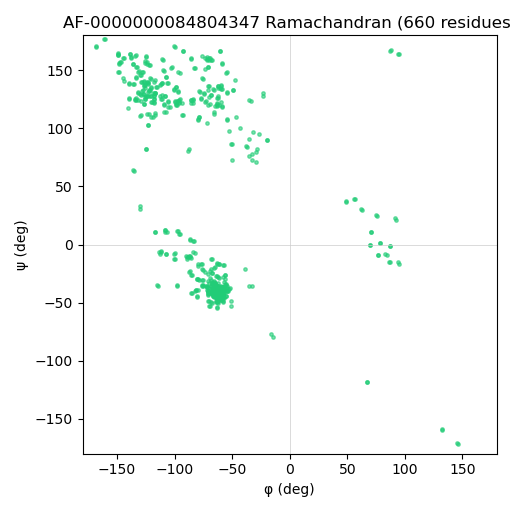ATOM 1309 N N . TRP A 1 169 ? -2.873 13.367 19.109 1 89.88 169 TRP A N 1
ATOM 1310 C CA . TRP A 1 169 ? -3.465 12.273 19.859 1 89.88 169 TRP A CA 1
ATOM 1311 C C . TRP A 1 169 ? -2.383 11.398 20.484 1 89.88 169 TRP A C 1
ATOM 1313 O O . TRP A 1 169 ? -1.214 11.477 20.109 1 89.88 169 TRP A O 1
ATOM 1323 N N . THR A 1 170 ? -2.748 10.711 21.516 1 89.25 170 THR A N 1
ATOM 1324 C CA . THR A 1 170 ? -1.828 9.75 22.094 1 89.25 170 THR A CA 1
ATOM 1325 C C . THR A 1 170 ? -1.647 8.539 21.188 1 89.25 170 THR A C 1
ATOM 1327 O O . THR A 1 170 ? -2.619 7.863 20.844 1 89.25 170 THR A O 1
ATOM 1330 N N . ALA A 1 171 ? -0.437 8.336 20.797 1 91.06 171 ALA A N 1
ATOM 1331 C CA . ALA A 1 171 ? -0.152 7.207 19.922 1 91.06 171 ALA A CA 1
ATOM 1332 C C . ALA A 1 171 ? -0.564 5.887 20.562 1 91.06 171 ALA A C 1
ATOM 1334 O O . ALA A 1 171 ? -0.307 5.66 21.75 1 91.06 171 ALA A O 1
ATOM 1335 N N . SER A 1 172 ? -1.23 5.051 19.844 1 87 172 SER A N 1
ATOM 1336 C CA . SER A 1 172 ? -1.554 3.717 20.328 1 87 172 SER A CA 1
ATOM 1337 C C . SER A 1 172 ? -0.301 2.857 20.469 1 87 172 SER A C 1
ATOM 1339 O O . SER A 1 172 ? 0.72 3.137 19.828 1 87 172 SER A O 1
ATOM 1341 N N . PRO A 1 173 ? -0.37 1.799 21.281 1 86.31 173 PRO A N 1
ATOM 1342 C CA . PRO A 1 173 ? 0.756 0.864 21.312 1 86.31 173 PRO A CA 1
ATOM 1343 C C . PRO A 1 173 ? 1.102 0.302 19.938 1 86.31 173 PRO A C 1
ATOM 1345 O O . PRO A 1 173 ? 2.277 0.079 19.641 1 86.31 173 PRO A O 1
ATOM 1348 N N . ARG A 1 174 ? 0.097 0.115 19.141 1 87.06 174 ARG A N 1
ATOM 1349 C CA . ARG A 1 174 ? 0.322 -0.385 17.781 1 87.06 174 ARG A CA 1
ATOM 1350 C C . ARG A 1 174 ? 1.099 0.628 16.953 1 87.06 174 ARG A C 1
ATOM 1352 O O . ARG A 1 174 ? 2.02 0.26 16.219 1 87.06 174 ARG A O 1
ATOM 1359 N N . LEU A 1 175 ? 0.748 1.838 17.047 1 93.44 175 LEU A N 1
ATOM 1360 C CA . LEU A 1 175 ? 1.45 2.883 16.312 1 93.44 175 LEU A CA 1
ATOM 1361 C C . LEU A 1 175 ? 2.912 2.959 16.734 1 93.44 175 LEU A C 1
ATOM 1363 O O . LEU A 1 175 ? 3.801 3.129 15.898 1 93.44 175 LEU A O 1
ATOM 1367 N N . ILE A 1 176 ? 3.143 2.82 18.016 1 90.19 176 ILE A N 1
ATOM 1368 C CA . ILE A 1 176 ? 4.504 2.84 18.531 1 90.19 176 ILE A CA 1
ATOM 1369 C C . ILE A 1 176 ? 5.285 1.651 17.984 1 90.19 176 ILE A C 1
ATOM 1371 O O . ILE A 1 176 ? 6.438 1.799 17.562 1 90.19 176 ILE A O 1
ATOM 1375 N N . THR A 1 177 ? 4.637 0.519 17.953 1 89.5 177 THR A N 1
ATOM 1376 C CA . THR A 1 177 ? 5.266 -0.674 17.406 1 89.5 177 THR A CA 1
ATOM 1377 C C . THR A 1 177 ? 5.602 -0.473 15.93 1 89.5 177 THR A C 1
ATOM 1379 O O . THR A 1 177 ? 6.684 -0.852 15.477 1 89.5 177 THR A O 1
ATOM 1382 N N . LEU A 1 178 ? 4.719 0.092 15.195 1 93.81 178 LEU A N 1
ATOM 1383 C CA . LEU A 1 178 ? 4.953 0.385 13.781 1 93.81 178 LEU A CA 1
ATOM 1384 C C . LEU A 1 178 ? 6.152 1.309 13.609 1 93.81 178 LEU A C 1
ATOM 1386 O O . LEU A 1 178 ? 7 1.077 12.75 1 93.81 178 LEU A O 1
ATOM 1390 N N . ALA A 1 179 ? 6.191 2.336 14.43 1 94.88 179 ALA A N 1
ATOM 1391 C CA . ALA A 1 179 ? 7.301 3.283 14.367 1 94.88 179 ALA A CA 1
ATOM 1392 C C . ALA A 1 179 ? 8.633 2.588 14.641 1 94.88 179 ALA A C 1
ATOM 1394 O O . ALA A 1 179 ? 9.617 2.82 13.93 1 94.88 179 ALA A O 1
ATOM 1395 N N . GLU A 1 180 ? 8.672 1.759 15.602 1 91.12 180 GLU A N 1
ATOM 1396 C CA . GLU A 1 180 ? 9.891 1.017 15.93 1 91.12 180 GLU A CA 1
ATOM 1397 C C . GLU A 1 180 ? 10.312 0.113 14.781 1 91.12 180 GLU A C 1
ATOM 1399 O O . GLU A 1 180 ? 11.508 0 14.477 1 91.12 180 GLU A O 1
ATOM 1404 N N . GLN A 1 181 ? 9.375 -0.531 14.203 1 91.69 181 GLN A N 1
ATOM 1405 C CA . GLN A 1 181 ? 9.656 -1.408 13.07 1 91.69 181 GLN A CA 1
ATOM 1406 C C . GLN A 1 181 ? 10.219 -0.621 11.891 1 91.69 181 GLN A C 1
ATOM 1408 O O . GLN A 1 181 ? 11.164 -1.062 11.234 1 91.69 181 GLN A O 1
ATOM 1413 N N . ILE A 1 182 ? 9.656 0.509 11.617 1 95.81 182 ILE A N 1
ATOM 1414 C CA . ILE A 1 182 ? 10.094 1.354 10.508 1 95.81 182 ILE A CA 1
ATOM 1415 C C . ILE A 1 182 ? 11.508 1.863 10.773 1 95.81 182 ILE A C 1
ATOM 1417 O O . ILE A 1 182 ? 12.344 1.893 9.859 1 95.81 182 ILE A O 1
ATOM 1421 N N . LEU A 1 183 ? 11.812 2.264 12 1 92.38 183 LEU A N 1
ATOM 1422 C CA . LEU A 1 183 ? 13.094 2.865 12.352 1 92.38 183 LEU A CA 1
ATOM 1423 C C . LEU A 1 183 ? 14.164 1.797 12.523 1 92.38 183 LEU A C 1
ATOM 1425 O O . LEU A 1 183 ? 15.359 2.105 12.531 1 92.38 183 LEU A O 1
ATOM 1429 N N . GLY A 1 184 ? 13.781 0.577 12.68 1 88.44 184 GLY A N 1
ATOM 1430 C CA . GLY A 1 184 ? 14.68 -0.563 12.789 1 88.44 184 GLY A CA 1
ATOM 1431 C C . GLY A 1 184 ? 14.219 -1.762 11.977 1 88.44 184 GLY A C 1
ATOM 1432 O O . GLY A 1 184 ? 13.906 -2.812 12.539 1 88.44 184 GLY A O 1
ATOM 1433 N N . PRO A 1 185 ? 14.188 -1.588 10.719 1 86.62 185 PRO A N 1
ATOM 1434 C CA . PRO A 1 185 ? 13.672 -2.666 9.875 1 86.62 185 PRO A CA 1
ATOM 1435 C C . PRO A 1 185 ? 14.617 -3.863 9.805 1 86.62 185 PRO A C 1
ATOM 1437 O O . PRO A 1 185 ? 15.812 -3.725 10.055 1 86.62 185 PRO A O 1
ATOM 1440 N N . PRO A 1 186 ? 13.945 -5.086 9.547 1 79.56 186 PRO A N 1
ATOM 1441 C CA . PRO A 1 186 ? 14.844 -6.195 9.203 1 79.56 186 PRO A CA 1
ATOM 1442 C C . PRO A 1 186 ? 15.664 -5.93 7.953 1 79.56 186 PRO A C 1
ATOM 1444 O O . PRO A 1 186 ? 15.398 -4.973 7.223 1 79.56 186 PRO A O 1
ATOM 1447 N N . LEU A 1 187 ? 16.609 -6.742 7.809 1 80.12 187 LEU A N 1
ATOM 1448 C CA . LEU A 1 187 ? 17.453 -6.617 6.621 1 80.12 187 LEU A CA 1
ATOM 1449 C C . LEU A 1 187 ? 16.766 -7.25 5.406 1 80.12 187 LEU A C 1
ATOM 1451 O O . LEU A 1 187 ? 16.578 -8.469 5.363 1 80.12 187 LEU A O 1
ATOM 1455 N N . PHE A 1 188 ? 16.312 -6.438 4.543 1 82.88 188 PHE A N 1
ATOM 1456 C CA . PHE A 1 188 ? 15.664 -6.855 3.305 1 82.88 188 PHE A CA 1
ATOM 1457 C C . PHE A 1 188 ? 16.406 -6.285 2.096 1 82.88 188 PHE A C 1
ATOM 1459 O O . PHE A 1 188 ? 17.109 -5.285 2.211 1 82.88 188 PHE A O 1
ATOM 1466 N N . ALA A 1 189 ? 16.219 -7.016 1.02 1 80.62 189 ALA A N 1
ATOM 1467 C CA . ALA A 1 189 ? 16.531 -6.348 -0.24 1 80.62 189 ALA A CA 1
ATOM 1468 C C . ALA A 1 189 ? 15.688 -5.094 -0.424 1 80.62 189 ALA A C 1
ATOM 1470 O O . ALA A 1 189 ? 14.57 -5.004 0.096 1 80.62 189 ALA A O 1
ATOM 1471 N N . ALA A 1 190 ? 16.109 -4.125 -1.195 1 81.75 190 ALA A N 1
ATOM 1472 C CA . ALA A 1 190 ? 15.539 -2.785 -1.283 1 81.75 190 ALA A CA 1
ATOM 1473 C C . ALA A 1 190 ? 14.062 -2.84 -1.674 1 81.75 190 ALA A C 1
ATOM 1475 O O . ALA A 1 190 ? 13.219 -2.201 -1.037 1 81.75 190 ALA A O 1
ATOM 1476 N N . PRO A 1 191 ? 13.695 -3.67 -2.66 1 85.5 191 PRO A N 1
ATOM 1477 C CA . PRO A 1 191 ? 12.273 -3.699 -3.023 1 85.5 191 PRO A CA 1
ATOM 1478 C C . PRO A 1 191 ? 11.398 -4.273 -1.914 1 85.5 191 PRO A C 1
ATOM 1480 O O . PRO A 1 191 ? 10.273 -3.803 -1.707 1 85.5 191 PRO A O 1
ATOM 1483 N N . LEU A 1 192 ? 11.883 -5.254 -1.242 1 89 192 LEU A N 1
ATOM 1484 C CA . LEU A 1 192 ? 11.133 -5.852 -0.144 1 89 192 LEU A CA 1
ATOM 1485 C C . LEU A 1 192 ? 11.094 -4.918 1.062 1 89 192 LEU A C 1
ATOM 1487 O O . LEU A 1 192 ? 10.102 -4.879 1.792 1 89 192 LEU A O 1
ATOM 1491 N N . GLN A 1 193 ? 12.195 -4.238 1.239 1 90.75 193 GLN A N 1
ATOM 1492 C CA . GLN A 1 193 ? 12.211 -3.234 2.299 1 90.75 193 GLN A CA 1
ATOM 1493 C C . GLN A 1 193 ? 11.18 -2.141 2.035 1 90.75 193 GLN A C 1
ATOM 1495 O O . GLN A 1 193 ? 10.516 -1.67 2.961 1 90.75 193 GLN A O 1
ATOM 1500 N N . LYS A 1 194 ? 11.062 -1.775 0.803 1 92.94 194 LYS A N 1
ATOM 1501 C CA . LYS A 1 194 ? 10.078 -0.764 0.424 1 92.94 194 LYS A CA 1
ATOM 1502 C C . LYS A 1 194 ? 8.656 -1.241 0.711 1 92.94 194 LYS A C 1
ATOM 1504 O O . LYS A 1 194 ? 7.828 -0.476 1.204 1 92.94 194 LYS A O 1
ATOM 1509 N N . LEU A 1 195 ? 8.367 -2.463 0.393 1 94.19 195 LEU A N 1
ATOM 1510 C CA . LEU A 1 195 ? 7.059 -3.033 0.699 1 94.19 195 LEU A CA 1
ATOM 1511 C C . LEU A 1 195 ? 6.82 -3.072 2.205 1 94.19 195 LEU A C 1
ATOM 1513 O O . LEU A 1 195 ? 5.711 -2.809 2.668 1 94.19 195 LEU A O 1
ATOM 1517 N N . TYR A 1 196 ? 7.895 -3.387 2.92 1 94.38 196 TYR A N 1
ATOM 1518 C CA . TYR A 1 196 ? 7.836 -3.395 4.379 1 94.38 196 TYR A CA 1
ATOM 1519 C C . TYR A 1 196 ? 7.457 -2.02 4.914 1 94.38 196 TYR A C 1
ATOM 1521 O O . TYR A 1 196 ? 6.566 -1.899 5.762 1 94.38 196 TYR A O 1
ATOM 1529 N N . TYR A 1 197 ? 8.078 -1.018 4.383 1 96.19 197 TYR A N 1
ATOM 1530 C CA . TYR A 1 197 ? 7.781 0.355 4.773 1 96.19 197 TYR A CA 1
ATOM 1531 C C . TYR A 1 197 ? 6.367 0.742 4.359 1 96.19 197 TYR A C 1
ATOM 1533 O O . TYR A 1 197 ? 5.652 1.412 5.109 1 96.19 197 TYR A O 1
ATOM 1541 N N . GLU A 1 198 ? 6.023 0.322 3.234 1 96.38 198 GLU A N 1
ATOM 1542 C CA . GLU A 1 198 ? 4.734 0.746 2.691 1 96.38 198 GLU A CA 1
ATOM 1543 C C . GLU A 1 198 ? 3.58 0.23 3.545 1 96.38 198 GLU A C 1
ATOM 1545 O O . GLU A 1 198 ? 2.66 0.981 3.873 1 96.38 198 GLU A O 1
ATOM 1550 N N . SER A 1 199 ? 3.602 -1.031 3.855 1 96.81 199 SER A N 1
ATOM 1551 C CA . SER A 1 199 ? 2.535 -1.589 4.68 1 96.81 199 SER A CA 1
ATOM 1552 C C . SER A 1 199 ? 2.436 -0.865 6.02 1 96.81 199 SER A C 1
ATOM 1554 O O . SER A 1 199 ? 1.337 -0.529 6.469 1 96.81 199 SER A O 1
ATOM 1556 N N . ARG A 1 200 ? 3.555 -0.578 6.617 1 96.69 200 ARG A N 1
ATOM 1557 C CA . ARG A 1 200 ? 3.576 0.099 7.91 1 96.69 200 ARG A CA 1
ATOM 1558 C C . ARG A 1 200 ? 3.125 1.55 7.773 1 96.69 200 ARG A C 1
ATOM 1560 O O . ARG A 1 200 ? 2.383 2.055 8.617 1 96.69 200 ARG A O 1
ATOM 1567 N N . ALA A 1 201 ? 3.572 2.17 6.695 1 97.88 201 ALA A N 1
ATOM 1568 C CA . ALA A 1 201 ? 3.156 3.551 6.457 1 97.88 201 ALA A CA 1
ATOM 1569 C C . ALA A 1 201 ? 1.644 3.646 6.285 1 97.88 201 ALA A C 1
ATOM 1571 O O . ALA A 1 201 ? 1.01 4.57 6.797 1 97.88 201 ALA A O 1
ATOM 1572 N N . ILE A 1 202 ? 1.1 2.74 5.613 1 97.44 202 ILE A N 1
ATOM 1573 C CA . ILE A 1 202 ? -0.345 2.715 5.41 1 97.44 202 ILE A CA 1
ATOM 1574 C C . ILE A 1 202 ? -1.055 2.578 6.754 1 97.44 202 ILE A C 1
ATOM 1576 O O . ILE A 1 202 ? -2.068 3.238 6.996 1 97.44 202 ILE A O 1
ATOM 1580 N N . ASP A 1 203 ? -0.571 1.773 7.594 1 96.5 203 ASP A N 1
ATOM 1581 C CA . ASP A 1 203 ? -1.163 1.6 8.914 1 96.5 203 ASP A CA 1
ATOM 1582 C C . ASP A 1 203 ? -1.045 2.877 9.742 1 96.5 203 ASP A C 1
ATOM 1584 O O . ASP A 1 203 ? -1.955 3.221 10.5 1 96.5 203 ASP A O 1
ATOM 1588 N N . VAL A 1 204 ? 0.097 3.523 9.625 1 97.88 204 VAL A N 1
ATOM 1589 C CA . VAL A 1 204 ? 0.276 4.805 10.297 1 97.88 204 VAL A CA 1
ATOM 1590 C C . VAL A 1 204 ? -0.778 5.797 9.812 1 97.88 204 VAL A C 1
ATOM 1592 O O . VAL A 1 204 ? -1.432 6.465 10.617 1 97.88 204 VAL A O 1
ATOM 1595 N N . VAL A 1 205 ? -0.938 5.883 8.539 1 97.25 205 VAL A N 1
ATOM 1596 C CA . VAL A 1 205 ? -1.931 6.77 7.941 1 97.25 205 VAL A CA 1
ATOM 1597 C C . VAL A 1 205 ? -3.326 6.395 8.438 1 97.25 205 VAL A C 1
ATOM 1599 O O . VAL A 1 205 ? -4.125 7.266 8.789 1 97.25 205 VAL A O 1
ATOM 1602 N N . SER A 1 206 ? -3.615 5.129 8.453 1 95.19 206 SER A N 1
ATOM 1603 C CA . SER A 1 206 ? -4.926 4.648 8.883 1 95.19 206 SER A CA 1
ATOM 1604 C C . SER A 1 206 ? -5.238 5.105 10.305 1 95.19 206 SER A C 1
ATOM 1606 O O . SER A 1 206 ? -6.355 5.543 10.594 1 95.19 206 SER A O 1
ATOM 1608 N N . GLU A 1 207 ? -4.293 4.98 11.188 1 94.75 207 GLU A N 1
ATOM 1609 C CA . GLU A 1 207 ? -4.523 5.422 12.555 1 94.75 207 GLU A CA 1
ATOM 1610 C C . GLU A 1 207 ? -4.805 6.922 12.617 1 94.75 207 GLU A C 1
ATOM 1612 O O . GLU A 1 207 ? -5.68 7.367 13.359 1 94.75 207 GLU A O 1
ATOM 1617 N N . ALA A 1 208 ? -4.027 7.688 11.867 1 96.25 208 ALA A N 1
ATOM 1618 C CA . ALA A 1 208 ? -4.242 9.133 11.844 1 96.25 208 ALA A CA 1
ATOM 1619 C C . ALA A 1 208 ? -5.637 9.469 11.32 1 96.25 208 ALA A C 1
ATOM 1621 O O . ALA A 1 208 ? -6.328 10.32 11.883 1 96.25 208 ALA A O 1
ATOM 1622 N N . LEU A 1 209 ? -6.031 8.82 10.258 1 94.38 209 LEU A N 1
ATOM 1623 C CA . LEU A 1 209 ? -7.344 9.086 9.68 1 94.38 209 LEU A CA 1
ATOM 1624 C C . LEU A 1 209 ? -8.453 8.688 10.648 1 94.38 209 LEU A C 1
ATOM 1626 O O . LEU A 1 209 ? -9.477 9.375 10.734 1 94.38 209 LEU A O 1
ATOM 1630 N N . LEU A 1 210 ? -8.266 7.617 11.344 1 91.62 210 LEU A N 1
ATOM 1631 C CA . LEU A 1 210 ? -9.234 7.211 12.359 1 91.62 210 LEU A CA 1
ATOM 1632 C C . LEU A 1 210 ? -9.312 8.242 13.477 1 91.62 210 LEU A C 1
ATOM 1634 O O . LEU A 1 210 ? -10.398 8.555 13.961 1 91.62 210 LEU A O 1
ATOM 1638 N N . ALA A 1 211 ? -8.148 8.727 13.906 1 92.31 211 ALA A N 1
ATOM 1639 C CA . ALA A 1 211 ? -8.117 9.758 14.938 1 92.31 211 ALA A CA 1
ATOM 1640 C C . ALA A 1 211 ? -8.898 10.992 14.492 1 92.31 211 ALA A C 1
ATOM 1642 O O . ALA A 1 211 ? -9.625 11.594 15.289 1 92.31 211 ALA A O 1
ATOM 1643 N N . ILE A 1 212 ? -8.695 11.359 13.25 1 92.19 212 ILE A N 1
ATOM 1644 C CA . ILE A 1 212 ? -9.406 12.508 12.703 1 92.19 212 ILE A CA 1
ATOM 1645 C C . ILE A 1 212 ? -10.906 12.242 12.711 1 92.19 212 ILE A C 1
ATOM 1647 O O . ILE A 1 212 ? -11.695 13.102 13.102 1 92.19 212 ILE A O 1
ATOM 1651 N N . SER A 1 213 ? -11.273 11.062 12.25 1 87.31 213 SER A N 1
ATOM 1652 C CA . SER A 1 213 ? -12.68 10.68 12.164 1 87.31 213 SER A CA 1
ATOM 1653 C C . SER A 1 213 ? -13.336 10.68 13.539 1 87.31 213 SER A C 1
ATOM 1655 O O . SER A 1 213 ? -14.516 11.016 13.664 1 87.31 213 SER A O 1
ATOM 1657 N N . ASP A 1 214 ? -12.664 10.273 14.555 1 83.81 214 ASP A N 1
ATOM 1658 C CA . ASP A 1 214 ? -13.203 10.094 15.898 1 83.81 214 ASP A CA 1
ATOM 1659 C C . ASP A 1 214 ? -13.141 11.398 16.688 1 83.81 214 ASP A C 1
ATOM 1661 O O . ASP A 1 214 ? -13.742 11.508 17.766 1 83.81 214 ASP A O 1
ATOM 1665 N N . ALA A 1 215 ? -12.305 12.219 16.312 1 79.19 215 ALA A N 1
ATOM 1666 C CA . ALA A 1 215 ? -12.172 13.477 17.031 1 79.19 215 ALA A CA 1
ATOM 1667 C C . ALA A 1 215 ? -13.508 14.203 17.125 1 79.19 215 ALA A C 1
ATOM 1669 O O . ALA A 1 215 ? -14.258 14.258 16.156 1 79.19 215 ALA A O 1
ATOM 1670 N N . PRO A 1 216 ? -14.078 14.133 18.594 1 58.03 216 PRO A N 1
ATOM 1671 C CA . PRO A 1 216 ? -15.359 14.836 18.75 1 58.03 216 PRO A CA 1
ATOM 1672 C C . PRO A 1 216 ? -15.453 16.078 17.859 1 58.03 216 PRO A C 1
ATOM 1674 O O . PRO A 1 216 ? -14.445 16.734 17.609 1 58.03 216 PRO A O 1
ATOM 1677 N N . ALA A 1 217 ? -16.594 15.984 17.031 1 50.22 217 ALA A N 1
ATOM 1678 C CA . ALA A 1 217 ? -16.844 17.188 16.25 1 50.22 217 ALA A CA 1
ATOM 1679 C C . ALA A 1 217 ? -16.5 18.438 17.062 1 50.22 217 ALA A C 1
ATOM 1681 O O . ALA A 1 217 ? -16.875 18.562 18.219 1 50.22 217 ALA A O 1
ATOM 1682 N N . GLN A 1 218 ? -15.398 18.828 17.109 1 40.75 218 GLN A N 1
ATOM 1683 C CA . GLN A 1 218 ? -15.391 20.125 17.766 1 40.75 218 GLN A CA 1
ATOM 1684 C C . GLN A 1 218 ? -16.781 20.766 17.734 1 40.75 218 GLN A C 1
ATOM 1686 O O . GLN A 1 218 ? -17.391 20.859 16.672 1 40.75 218 GLN A O 1
ATOM 1691 N N . SER A 1 219 ? -17.781 20.609 18.719 1 34.28 219 SER A N 1
ATOM 1692 C CA . SER A 1 219 ? -18.984 21.422 18.891 1 34.28 219 SER A CA 1
ATOM 1693 C C . SER A 1 219 ? -18.891 22.734 18.125 1 34.28 219 SER A C 1
ATOM 1695 O O . SER A 1 219 ? -19.906 23.312 17.734 1 34.28 219 SER A O 1
ATOM 1697 N N . GLY A 1 220 ? -18.156 23.688 18.625 1 33.22 220 GLY A N 1
ATOM 1698 C CA . GLY A 1 220 ? -18.422 25 18.062 1 33.22 220 GLY A CA 1
ATOM 1699 C C . GLY A 1 220 ? -18.391 25.016 16.547 1 33.22 220 GLY A C 1
ATOM 1700 O O . GLY A 1 220 ? -18.672 26.047 15.93 1 33.22 220 GLY A O 1
ATOM 1701 N N . SER A 1 221 ? -17.344 24.547 15.805 1 33.97 221 SER A N 1
ATOM 1702 C CA . SER A 1 221 ? -17.25 25.141 14.469 1 33.97 221 SER A CA 1
ATOM 1703 C C . SER A 1 221 ? -18.375 24.641 13.57 1 33.97 221 SER A C 1
ATOM 1705 O O . SER A 1 221 ? -18.844 23.516 13.711 1 33.97 221 SER A O 1
ATOM 1707 N N . ALA A 1 222 ? -19.141 25.469 12.781 1 33.81 222 ALA A N 1
ATOM 1708 C CA . ALA A 1 222 ? -20.188 25.547 11.773 1 33.81 222 ALA A CA 1
ATOM 1709 C C . ALA A 1 222 ? -20.141 24.344 10.828 1 33.81 222 ALA A C 1
ATOM 1711 O O . ALA A 1 222 ? -19.172 24.172 10.086 1 33.81 222 ALA A O 1
ATOM 1712 N N . THR A 1 223 ? -20.562 23.234 11.109 1 34.97 223 THR A N 1
ATOM 1713 C CA . THR A 1 223 ? -20.781 21.984 10.398 1 34.97 223 THR A CA 1
ATOM 1714 C C . THR A 1 223 ? -21.234 22.234 8.969 1 34.97 223 THR A C 1
ATOM 1716 O O . THR A 1 223 ? -22.297 22.797 8.742 1 34.97 223 THR A O 1
ATOM 1719 N N . ILE A 1 224 ? -20.453 22.578 8.141 1 33.78 224 ILE A N 1
ATOM 1720 C CA . ILE A 1 224 ? -20.828 22.75 6.742 1 33.78 224 ILE A CA 1
ATOM 1721 C C . ILE A 1 224 ? -21.547 21.516 6.238 1 33.78 224 ILE A C 1
ATOM 1723 O O . ILE A 1 224 ? -21.016 20.406 6.301 1 33.78 224 ILE A O 1
ATOM 1727 N N . HIS A 1 225 ? -22.859 21.297 6.352 1 38 225 HIS A N 1
ATOM 1728 C CA . HIS A 1 225 ? -23.719 20.312 5.715 1 38 225 HIS A CA 1
ATOM 1729 C C . HIS A 1 225 ? -23.109 19.812 4.41 1 38 225 HIS A C 1
ATOM 1731 O O . HIS A 1 225 ? -22.438 20.562 3.705 1 38 225 HIS A O 1
ATOM 1737 N N . PRO A 1 226 ? -23.016 18.562 4.18 1 39.12 226 PRO A N 1
ATOM 1738 C CA . PRO A 1 226 ? -22.547 17.984 2.91 1 39.12 226 PRO A CA 1
ATOM 1739 C C . PRO A 1 226 ? -22.984 18.812 1.701 1 39.12 226 PRO A C 1
ATOM 1741 O O . PRO A 1 226 ? -22.266 18.875 0.703 1 39.12 226 PRO A O 1
ATOM 1744 N N . THR A 1 227 ? -24.094 19.375 1.695 1 44.09 227 THR A N 1
ATOM 1745 C CA . THR A 1 227 ? -24.641 20.266 0.672 1 44.09 227 THR A CA 1
ATOM 1746 C C . THR A 1 227 ? -23.703 21.469 0.454 1 44.09 227 THR A C 1
ATOM 1748 O O . THR A 1 227 ? -23.688 22.047 -0.633 1 44.09 227 THR A O 1
ATOM 1751 N N . HIS A 1 228 ? -22.875 21.609 1.439 1 49.72 228 HIS A N 1
ATOM 1752 C CA . HIS A 1 228 ? -22.016 22.781 1.366 1 49.72 228 HIS A CA 1
ATOM 1753 C C . HIS A 1 228 ? -20.781 22.531 0.524 1 49.72 228 HIS A C 1
ATOM 1755 O O . HIS A 1 228 ? -20.312 23.422 -0.189 1 49.72 228 HIS A O 1
ATOM 1761 N N . HIS A 1 229 ? -20.375 21.281 0.435 1 51.28 229 HIS A N 1
ATOM 1762 C CA . HIS A 1 229 ? -19.203 21 -0.398 1 51.28 229 HIS A CA 1
ATOM 1763 C C . HIS A 1 229 ? -19.531 21.188 -1.877 1 51.28 229 HIS A C 1
ATOM 1765 O O . HIS A 1 229 ? -18.766 21.797 -2.613 1 51.28 229 HIS A O 1
ATOM 1771 N N . ARG A 1 230 ? -20.578 20.531 -2.279 1 61.72 230 ARG A N 1
ATOM 1772 C CA . ARG A 1 230 ? -21.016 20.734 -3.654 1 61.72 230 ARG A CA 1
ATOM 1773 C C . ARG A 1 230 ? -21.25 22.219 -3.934 1 61.72 230 ARG A C 1
ATOM 1775 O O . ARG A 1 230 ? -20.906 22.703 -5.012 1 61.72 230 ARG A O 1
ATOM 1782 N N . SER A 1 231 ? -21.766 22.797 -2.969 1 72.31 231 SER A N 1
ATOM 1783 C CA . SER A 1 231 ? -22.047 24.219 -3.107 1 72.31 231 SER A CA 1
ATOM 1784 C C . SER A 1 231 ? -20.766 25.031 -3.172 1 72.31 231 SER A C 1
ATOM 1786 O O . SER A 1 231 ? -20.641 25.953 -3.986 1 72.31 231 SER A O 1
ATOM 1788 N N . VAL A 1 232 ? -19.766 24.609 -2.441 1 73.75 232 VAL A N 1
ATOM 1789 C CA . VAL A 1 232 ? -18.5 25.328 -2.436 1 73.75 232 VAL A CA 1
ATOM 1790 C C . VAL A 1 232 ? -17.734 25.047 -3.723 1 73.75 232 VAL A C 1
ATOM 1792 O O . VAL A 1 232 ? -17.109 25.953 -4.293 1 73.75 232 VAL A O 1
ATOM 1795 N N . ARG A 1 233 ? -17.875 23.906 -4.18 1 74.44 233 ARG A N 1
ATOM 1796 C CA . ARG A 1 233 ? -17.266 23.594 -5.465 1 74.44 233 ARG A CA 1
ATOM 1797 C C . ARG A 1 233 ? -17.891 24.422 -6.59 1 74.44 233 ARG A C 1
ATOM 1799 O O . ARG A 1 233 ? -17.172 24.922 -7.469 1 74.44 233 ARG A O 1
ATOM 1806 N N . ARG A 1 234 ? -19.141 24.469 -6.535 1 80 234 ARG A N 1
ATOM 1807 C CA . ARG A 1 234 ? -19.828 25.312 -7.504 1 80 234 ARG A CA 1
ATOM 1808 C C . ARG A 1 234 ? -19.359 26.766 -7.391 1 80 234 ARG A C 1
ATOM 1810 O O . ARG A 1 234 ? -19.188 27.438 -8.398 1 80 234 ARG A O 1
ATOM 1817 N N . ALA A 1 235 ? -19.109 27.156 -6.168 1 85.69 235 ALA A N 1
ATOM 1818 C CA . ALA A 1 235 ? -18.609 28.516 -5.938 1 85.69 235 ALA A CA 1
ATOM 1819 C C . ALA A 1 235 ? -17.219 28.672 -6.52 1 85.69 235 ALA A C 1
ATOM 1821 O O . ALA A 1 235 ? -16.922 29.672 -7.191 1 85.69 235 ALA A O 1
ATOM 1822 N N . CYS A 1 236 ? -16.453 27.688 -6.297 1 82.81 236 CYS A N 1
ATOM 1823 C CA . CYS A 1 236 ? -15.094 27.734 -6.812 1 82.81 236 CYS A CA 1
ATOM 1824 C C . CYS A 1 236 ? -15.086 27.75 -8.336 1 82.81 236 CYS A C 1
ATOM 1826 O O . CYS A 1 236 ? -14.344 28.516 -8.953 1 82.81 236 CYS A O 1
ATOM 1828 N N . ASP A 1 237 ? -15.852 26.938 -8.906 1 83.12 237 ASP A N 1
ATOM 1829 C CA . ASP A 1 237 ? -15.992 26.906 -10.359 1 83.12 237 ASP A CA 1
ATOM 1830 C C . ASP A 1 237 ? -16.438 28.281 -10.891 1 83.12 237 ASP A C 1
ATOM 1832 O O . ASP A 1 237 ? -15.93 28.75 -11.898 1 83.12 237 ASP A O 1
ATOM 1836 N N . PHE A 1 238 ? -17.391 28.844 -10.266 1 88.12 238 PHE A N 1
ATOM 1837 C CA . PHE A 1 238 ? -17.906 30.156 -10.625 1 88.12 238 PHE A CA 1
ATOM 1838 C C . PHE A 1 238 ? -16.812 31.219 -10.523 1 88.12 238 PHE A C 1
ATOM 1840 O O . PHE A 1 238 ? -16.641 32.031 -11.43 1 88.12 238 PHE A O 1
ATOM 1847 N N . ILE A 1 239 ? -16.031 31.062 -9.453 1 88.12 239 ILE A N 1
ATOM 1848 C CA . ILE A 1 239 ? -14.953 32.031 -9.234 1 88.12 239 ILE A CA 1
ATOM 1849 C C . ILE A 1 239 ? -13.914 31.891 -10.344 1 88.12 239 ILE A C 1
ATOM 1851 O O . ILE A 1 239 ? -13.531 32.906 -10.961 1 88.12 239 ILE A O 1
ATOM 1855 N N . ASP A 1 240 ? -13.586 30.703 -10.641 1 84.38 240 ASP A N 1
ATOM 1856 C CA . ASP A 1 240 ? -12.555 30.453 -11.648 1 84.38 240 ASP A CA 1
ATOM 1857 C C . ASP A 1 240 ? -13.008 30.922 -13.031 1 84.38 240 ASP A C 1
ATOM 1859 O O . ASP A 1 240 ? -12.203 31.438 -13.812 1 84.38 240 ASP A O 1
ATOM 1863 N N . ALA A 1 241 ? -14.211 30.766 -13.234 1 86.38 241 ALA A N 1
ATOM 1864 C CA . ALA A 1 241 ? -14.773 31.125 -14.531 1 86.38 241 ALA A CA 1
ATOM 1865 C C . ALA A 1 241 ? -14.922 32.656 -14.656 1 86.38 241 ALA A C 1
ATOM 1867 O O . ALA A 1 241 ? -15.047 33.188 -15.766 1 86.38 241 ALA A O 1
ATOM 1868 N N . ASN A 1 242 ? -14.867 33.438 -13.523 1 88.5 242 ASN A N 1
ATOM 1869 C CA . ASN A 1 242 ? -15.203 34.844 -13.562 1 88.5 242 ASN A CA 1
ATOM 1870 C C . ASN A 1 242 ? -14.125 35.688 -12.891 1 88.5 242 ASN A C 1
ATOM 1872 O O . ASN A 1 242 ? -14.422 36.75 -12.32 1 88.5 242 ASN A O 1
ATOM 1876 N N . LEU A 1 243 ? -12.914 35.219 -12.969 1 86.94 243 LEU A N 1
ATOM 1877 C CA . LEU A 1 243 ? -11.836 35.906 -12.25 1 86.94 243 LEU A CA 1
ATOM 1878 C C . LEU A 1 243 ? -11.539 37.281 -12.859 1 86.94 243 LEU A C 1
ATOM 1880 O O . LEU A 1 243 ? -10.953 38.125 -12.203 1 86.94 243 LEU A O 1
ATOM 1884 N N . ASP A 1 244 ? -11.922 37.438 -14.07 1 82.56 244 ASP A N 1
ATOM 1885 C CA . ASP A 1 244 ? -11.672 38.688 -14.781 1 82.56 244 ASP A CA 1
ATOM 1886 C C . ASP A 1 244 ? -12.75 39.719 -14.461 1 82.56 244 ASP A C 1
ATOM 1888 O O . ASP A 1 244 ? -12.656 40.875 -14.883 1 82.56 244 ASP A O 1
ATOM 1892 N N . HIS A 1 245 ? -13.797 39.375 -13.734 1 82.06 245 HIS A N 1
ATOM 1893 C CA . HIS A 1 245 ? -14.906 40.25 -13.391 1 82.06 245 HIS A CA 1
ATOM 1894 C C . HIS A 1 245 ? -14.898 40.594 -11.898 1 82.06 245 HIS A C 1
ATOM 1896 O O . HIS A 1 245 ? -14.18 39.969 -11.117 1 82.06 245 HIS A O 1
ATOM 1902 N N . GLU A 1 246 ? -15.602 41.719 -11.633 1 82.69 246 GLU A N 1
ATOM 1903 C CA . GLU A 1 246 ? -15.805 42.031 -10.227 1 82.69 246 GLU A CA 1
ATOM 1904 C C . GLU A 1 246 ? -16.688 41 -9.547 1 82.69 246 GLU A C 1
ATOM 1906 O O . GLU A 1 246 ? -17.812 40.75 -9.977 1 82.69 246 GLU A O 1
ATOM 1911 N N . LEU A 1 247 ? -16.062 40.25 -8.641 1 86.31 247 LEU A N 1
ATOM 1912 C CA . LEU A 1 247 ? -16.781 39.219 -7.93 1 86.31 247 LEU A CA 1
ATOM 1913 C C . LEU A 1 247 ? -17.328 39.719 -6.605 1 86.31 247 LEU A C 1
ATOM 1915 O O . LEU A 1 247 ? -16.594 40.344 -5.832 1 86.31 247 LEU A O 1
ATOM 1919 N N . MET A 1 248 ? -18.641 39.625 -6.457 1 87.94 248 MET A N 1
ATOM 1920 C CA . MET A 1 248 ? -19.297 40 -5.207 1 87.94 248 MET A CA 1
ATOM 1921 C C . MET A 1 248 ? -19.781 38.781 -4.457 1 87.94 248 MET A C 1
ATOM 1923 O O . MET A 1 248 ? -20.172 37.781 -5.074 1 87.94 248 MET A O 1
ATOM 1927 N N . LEU A 1 249 ? -19.672 38.906 -3.104 1 88.38 249 LEU A N 1
ATOM 1928 C CA . LEU A 1 249 ? -20.016 37.781 -2.248 1 88.38 249 LEU A CA 1
ATOM 1929 C C . LEU A 1 249 ? -21.438 37.281 -2.549 1 88.38 249 LEU A C 1
ATOM 1931 O O . LEU A 1 249 ? -21.656 36.062 -2.691 1 88.38 249 LEU A O 1
ATOM 1935 N N . PRO A 1 250 ? -22.438 38.219 -2.805 1 87.31 250 PRO A N 1
ATOM 1936 C CA . PRO A 1 250 ? -23.797 37.719 -3.08 1 87.31 250 PRO A CA 1
ATOM 1937 C C . PRO A 1 250 ? -23.891 36.969 -4.391 1 87.31 250 PRO A C 1
ATOM 1939 O O . PRO A 1 250 ? -24.641 35.969 -4.48 1 87.31 250 PRO A O 1
ATOM 1942 N N . SER A 1 251 ? -23.094 37.375 -5.418 1 90.62 251 SER A N 1
ATOM 1943 C CA . SER A 1 251 ? -23.141 36.688 -6.707 1 90.62 251 SER A CA 1
ATOM 1944 C C . SER A 1 251 ? -22.5 35.312 -6.609 1 90.62 251 SER A C 1
ATOM 1946 O O . SER A 1 251 ? -23.016 34.344 -7.195 1 90.62 251 SER A O 1
ATOM 1948 N N . ILE A 1 252 ? -21.438 35.188 -5.891 1 91.44 252 ILE A N 1
ATOM 1949 C CA . ILE A 1 252 ? -20.766 33.906 -5.703 1 91.44 252 ILE A CA 1
ATOM 1950 C C . ILE A 1 252 ? -21.656 32.969 -4.895 1 91.44 252 ILE A C 1
ATOM 1952 O O . ILE A 1 252 ? -21.781 31.781 -5.223 1 91.44 252 ILE A O 1
ATOM 1956 N N . ALA A 1 253 ? -22.281 33.469 -3.926 1 89.5 253 ALA A N 1
ATOM 1957 C CA . ALA A 1 253 ? -23.172 32.688 -3.072 1 89.5 253 ALA A CA 1
ATOM 1958 C C . ALA A 1 253 ? -24.359 32.156 -3.865 1 89.5 253 ALA A C 1
ATOM 1960 O O . ALA A 1 253 ? -24.734 30.984 -3.719 1 89.5 253 ALA A O 1
ATOM 1961 N N . ALA A 1 254 ? -24.922 33.031 -4.707 1 89.12 254 ALA A N 1
ATOM 1962 C CA . ALA A 1 254 ? -26.047 32.656 -5.547 1 89.12 254 ALA A CA 1
ATOM 1963 C C . ALA A 1 254 ? -25.672 31.5 -6.477 1 89.12 254 ALA A C 1
ATOM 1965 O O . ALA A 1 254 ? -26.438 30.547 -6.645 1 89.12 254 ALA A O 1
ATOM 1966 N N . ALA A 1 255 ? -24.469 31.594 -7 1 88.38 255 ALA A N 1
ATOM 1967 C CA . ALA A 1 255 ? -23.984 30.547 -7.898 1 88.38 255 ALA A CA 1
ATOM 1968 C C . ALA A 1 255 ? -23.812 29.234 -7.152 1 88.38 255 ALA A C 1
ATOM 1970 O O . ALA A 1 255 ? -23.969 28.156 -7.734 1 88.38 255 ALA A O 1
ATOM 1971 N N . ALA A 1 256 ? -23.484 29.266 -5.957 1 85.62 256 ALA A N 1
ATOM 1972 C CA . ALA A 1 256 ? -23.234 28.094 -5.125 1 85.62 256 ALA A CA 1
ATOM 1973 C C . ALA A 1 256 ? -24.516 27.562 -4.5 1 85.62 256 ALA A C 1
ATOM 1975 O O . ALA A 1 256 ? -24.516 26.484 -3.9 1 85.62 256 ALA A O 1
ATOM 1976 N N . GLY A 1 257 ? -25.578 28.281 -4.594 1 82.94 257 GLY A N 1
ATOM 1977 C CA . GLY A 1 257 ? -26.844 27.891 -3.977 1 82.94 257 GLY A CA 1
ATOM 1978 C C . GLY A 1 257 ? -26.859 28.109 -2.475 1 82.94 257 GLY A C 1
ATOM 1979 O O . GLY A 1 257 ? -27.5 27.359 -1.743 1 82.94 257 GLY A O 1
ATOM 1980 N N . LEU A 1 258 ? -26.078 28.984 -2.031 1 81.06 258 LEU A N 1
ATOM 1981 C CA . LEU A 1 258 ? -25.984 29.297 -0.609 1 81.06 258 LEU A CA 1
ATOM 1982 C C . LEU A 1 258 ? -26.203 30.781 -0.358 1 81.06 258 LEU A C 1
ATOM 1984 O O . LEU A 1 258 ? -26.172 31.578 -1.294 1 81.06 258 LEU A O 1
ATOM 1988 N N . ASN A 1 259 ? -26.594 31.234 0.871 1 80.81 259 ASN A N 1
ATOM 1989 C CA . ASN A 1 259 ? -26.5 32.656 1.242 1 80.81 259 ASN A CA 1
ATOM 1990 C C . ASN A 1 259 ? -25.062 33.062 1.56 1 80.81 259 ASN A C 1
ATOM 1992 O O . ASN A 1 259 ? -24.203 32.188 1.719 1 80.81 259 ASN A O 1
ATOM 1996 N N . SER A 1 260 ? -24.766 34.438 1.551 1 84.75 260 SER A N 1
ATOM 1997 C CA . SER A 1 260 ? -23.422 34.938 1.717 1 84.75 260 SER A CA 1
ATOM 1998 C C . SER A 1 260 ? -22.797 34.469 3.02 1 84.75 260 SER A C 1
ATOM 2000 O O . SER A 1 260 ? -21.594 34.156 3.068 1 84.75 260 SER A O 1
ATOM 2002 N N . GLY A 1 261 ? -23.562 34.281 4.062 1 81.88 261 GLY A N 1
ATOM 2003 C CA . GLY A 1 261 ? -23.062 33.812 5.344 1 81.88 261 GLY A CA 1
ATOM 2004 C C . GLY A 1 261 ? -22.641 32.375 5.332 1 81.88 261 GLY A C 1
ATOM 2005 O O . GLY A 1 261 ? -21.547 32.031 5.793 1 81.88 261 GLY A O 1
ATOM 2006 N N . SER A 1 262 ? -23.531 31.578 4.797 1 77.56 262 SER A N 1
ATOM 2007 C CA . SER A 1 262 ? -23.25 30.141 4.695 1 77.56 262 SER A CA 1
ATOM 2008 C C . SER A 1 262 ? -22.031 29.875 3.801 1 77.56 262 SER A C 1
ATOM 2010 O O . SER A 1 262 ? -21.234 28.984 4.078 1 77.56 262 SER A O 1
ATOM 2012 N N . LEU A 1 263 ? -22 30.688 2.709 1 81.38 263 LEU A N 1
ATOM 2013 C CA . LEU A 1 263 ? -20.844 30.531 1.817 1 81.38 263 LEU A CA 1
ATOM 2014 C C . LEU A 1 263 ? -19.547 30.875 2.533 1 81.38 263 LEU A C 1
ATOM 2016 O O . LEU A 1 263 ? -18.578 30.125 2.457 1 81.38 263 LEU A O 1
ATOM 2020 N N . GLN A 1 264 ? -19.578 31.984 3.234 1 80 264 GLN A N 1
ATOM 2021 C CA . GLN A 1 264 ? -18.391 32.406 3.965 1 80 264 GLN A CA 1
ATOM 2022 C C . GLN A 1 264 ? -17.969 31.375 4.988 1 80 264 GLN A C 1
ATOM 2024 O O . GLN A 1 264 ? -16.781 31.047 5.102 1 80 264 GLN A O 1
ATOM 2029 N N . ARG A 1 265 ? -18.953 30.828 5.664 1 72.31 265 ARG A N 1
ATOM 2030 C CA . ARG A 1 265 ? -18.672 29.797 6.664 1 72.31 265 ARG A CA 1
ATOM 2031 C C . ARG A 1 265 ? -18.125 28.531 6.016 1 72.31 265 ARG A C 1
ATOM 2033 O O . ARG A 1 265 ? -17.156 27.953 6.508 1 72.31 265 ARG A O 1
ATOM 2040 N N . ALA A 1 266 ? -18.781 28.203 4.941 1 71 266 ALA A N 1
ATOM 2041 C CA . ALA A 1 266 ? -18.359 27 4.227 1 71 266 ALA A CA 1
ATOM 2042 C C . ALA A 1 266 ? -16.938 27.141 3.707 1 71 266 ALA A C 1
ATOM 2044 O O . ALA A 1 266 ? -16.141 26.188 3.773 1 71 266 ALA A O 1
ATOM 2045 N N . PHE A 1 267 ? -16.594 28.344 3.141 1 75 267 PHE A N 1
ATOM 2046 C CA . PHE A 1 267 ? -15.25 28.609 2.646 1 75 267 PHE A CA 1
ATOM 2047 C C . PHE A 1 267 ? -14.234 28.562 3.783 1 75 267 PHE A C 1
ATOM 2049 O O . PHE A 1 267 ? -13.156 27.984 3.639 1 75 267 PHE A O 1
ATOM 2056 N N . ARG A 1 268 ? -14.703 29.125 4.852 1 70.44 268 ARG A N 1
ATOM 2057 C CA . ARG A 1 268 ? -13.812 29.125 6.004 1 70.44 268 ARG A CA 1
ATOM 2058 C C . ARG A 1 268 ? -13.57 27.703 6.512 1 70.44 268 ARG A C 1
ATOM 2060 O O . ARG A 1 268 ? -12.438 27.344 6.848 1 70.44 268 ARG A O 1
ATOM 2067 N N . LEU A 1 269 ? -14.625 27.047 6.445 1 61.47 269 LEU A N 1
ATOM 2068 C CA . LEU A 1 269 ? -14.562 25.672 6.938 1 61.47 269 LEU A CA 1
ATOM 2069 C C . LEU A 1 269 ? -13.75 24.797 5.992 1 61.47 269 LEU A C 1
ATOM 2071 O O . LEU A 1 269 ? -12.945 23.969 6.438 1 61.47 269 LEU A O 1
ATOM 2075 N N . LEU A 1 270 ? -14.039 25.031 4.707 1 62.06 270 LEU A N 1
ATOM 2076 C CA . LEU A 1 270 ? -13.484 24.125 3.711 1 62.06 270 LEU A CA 1
ATOM 2077 C C . LEU A 1 270 ? -12.07 24.562 3.314 1 62.06 270 LEU A C 1
ATOM 2079 O O . LEU A 1 270 ? -11.211 23.719 3.066 1 62.06 270 LEU A O 1
ATOM 2083 N N . TYR A 1 271 ? -11.945 25.922 3.152 1 63.03 271 TYR A N 1
ATOM 2084 C CA . TYR A 1 271 ? -10.703 26.453 2.596 1 63.03 271 TYR A CA 1
ATOM 2085 C C . TYR A 1 271 ? -9.93 27.234 3.646 1 63.03 271 TYR A C 1
ATOM 2087 O O . TYR A 1 271 ? -8.805 27.672 3.4 1 63.03 271 TYR A O 1
ATOM 2095 N N . GLY A 1 272 ? -10.547 27.422 4.828 1 60.59 272 GLY A N 1
ATOM 2096 C CA . GLY A 1 272 ? -9.922 28.156 5.918 1 60.59 272 GLY A CA 1
ATOM 2097 C C . GLY A 1 272 ? -9.789 29.641 5.645 1 60.59 272 GLY A C 1
ATOM 2098 O O . GLY A 1 272 ? -9.117 30.359 6.391 1 60.59 272 GLY A O 1
ATOM 2099 N N . VAL A 1 273 ? -10.203 30.094 4.562 1 70.06 273 VAL A N 1
ATOM 2100 C CA . VAL A 1 273 ? -10.117 31.5 4.16 1 70.06 273 VAL A CA 1
ATOM 2101 C C . VAL A 1 273 ? -11.508 32 3.797 1 70.06 273 VAL A C 1
ATOM 2103 O O . VAL A 1 273 ? -12.445 31.219 3.633 1 70.06 273 VAL A O 1
ATOM 2106 N N . THR A 1 274 ? -11.586 33.375 3.791 1 79.94 274 THR A N 1
ATOM 2107 C CA . THR A 1 274 ? -12.828 33.969 3.312 1 79.94 274 THR A CA 1
ATOM 2108 C C . THR A 1 274 ? -12.961 33.812 1.801 1 79.94 274 THR A C 1
ATOM 2110 O O . THR A 1 274 ? -11.977 33.531 1.114 1 79.94 274 THR A O 1
ATOM 2113 N N . VAL A 1 275 ? -14.141 33.906 1.316 1 85.5 275 VAL A N 1
ATOM 2114 C CA . VAL A 1 275 ? -14.398 33.844 -0.117 1 85.5 275 VAL A CA 1
ATOM 2115 C C . VAL A 1 275 ? -13.516 34.844 -0.856 1 85.5 275 VAL A C 1
ATOM 2117 O O . VAL A 1 275 ? -12.914 34.5 -1.883 1 85.5 275 VAL A O 1
ATOM 2120 N N . PHE A 1 276 ? -13.312 36 -0.258 1 84.44 276 PHE A N 1
ATOM 2121 C CA . PHE A 1 276 ? -12.539 37.031 -0.939 1 84.44 276 PHE A CA 1
ATOM 2122 C C . PHE A 1 276 ? -11.047 36.688 -0.891 1 84.44 276 PHE A C 1
ATOM 2124 O O . PHE A 1 276 ? -10.32 36.969 -1.849 1 84.44 276 PHE A O 1
ATOM 2131 N N . GLU A 1 277 ? -10.664 36.125 0.162 1 81.5 277 GLU A N 1
ATOM 2132 C CA . GLU A 1 277 ? -9.273 35.719 0.217 1 81.5 277 GLU A CA 1
ATOM 2133 C C . GLU A 1 277 ? -8.984 34.625 -0.81 1 81.5 277 GLU A C 1
ATOM 2135 O O . GLU A 1 277 ? -7.914 34.594 -1.421 1 81.5 277 GLU A O 1
ATOM 2140 N N . TYR A 1 278 ? -9.953 33.812 -0.924 1 84.19 278 TYR A N 1
ATOM 2141 C CA . TYR A 1 278 ? -9.844 32.781 -1.949 1 84.19 278 TYR A CA 1
ATOM 2142 C C . TYR A 1 278 ? -9.766 33.375 -3.34 1 84.19 278 TYR A C 1
ATOM 2144 O O . TYR A 1 278 ? -8.906 33.031 -4.141 1 84.19 278 TYR A O 1
ATOM 2152 N N . VAL A 1 279 ? -10.617 34.281 -3.672 1 87.56 279 VAL A N 1
ATOM 2153 C CA . VAL A 1 279 ? -10.633 35 -4.953 1 87.56 279 VAL A CA 1
ATOM 2154 C C . VAL A 1 279 ? -9.281 35.656 -5.188 1 87.56 279 VAL A C 1
ATOM 2156 O O . VAL A 1 279 ? -8.711 35.562 -6.273 1 87.56 279 VAL A O 1
ATOM 2159 N N . ARG A 1 280 ? -8.797 36.25 -4.176 1 85.88 280 ARG A N 1
ATOM 2160 C CA . ARG A 1 280 ? -7.52 36.969 -4.289 1 85.88 280 ARG A CA 1
ATOM 2161 C C . ARG A 1 280 ? -6.387 36 -4.598 1 85.88 280 ARG A C 1
ATOM 2163 O O . ARG A 1 280 ? -5.523 36.281 -5.434 1 85.88 280 ARG A O 1
ATOM 2170 N N . SER A 1 281 ? -6.445 34.938 -3.904 1 85.06 281 SER A N 1
ATOM 2171 C CA . SER A 1 281 ? -5.426 33.906 -4.109 1 85.06 281 SER A CA 1
ATOM 2172 C C . SER A 1 281 ? -5.461 33.375 -5.535 1 85.06 281 SER A C 1
ATOM 2174 O O . SER A 1 281 ? -4.414 33.188 -6.16 1 85.06 281 SER A O 1
ATOM 2176 N N . ARG A 1 282 ? -6.598 33.094 -5.992 1 86.56 282 ARG A N 1
ATOM 2177 C CA . ARG A 1 282 ? -6.754 32.594 -7.352 1 86.56 282 ARG A CA 1
ATOM 2178 C C . ARG A 1 282 ? -6.281 33.625 -8.375 1 86.56 282 ARG A C 1
ATOM 2180 O O . ARG A 1 282 ? -5.66 33.281 -9.375 1 86.56 282 ARG A O 1
ATOM 2187 N N . LYS A 1 283 ? -6.535 34.844 -8.094 1 88.94 283 LYS A N 1
ATOM 2188 C CA . LYS A 1 283 ? -6.074 35.906 -8.984 1 88.94 283 LYS A CA 1
ATOM 2189 C C . LYS A 1 283 ? -4.551 36 -8.984 1 88.94 283 LYS A C 1
ATOM 2191 O O . LYS A 1 283 ? -3.936 36.219 -10.031 1 88.94 283 LYS A O 1
ATOM 2196 N N . LEU A 1 284 ? -4.035 35.812 -7.883 1 87.19 284 LEU A N 1
ATOM 2197 C CA . LEU A 1 284 ? -2.58 35.844 -7.793 1 87.19 284 LEU A CA 1
ATOM 2198 C C . LEU A 1 284 ? -1.967 34.656 -8.555 1 87.19 284 LEU A C 1
ATOM 2200 O O . LEU A 1 284 ? -0.94 34.812 -9.219 1 87.19 284 LEU A O 1
ATOM 2204 N N . ASP A 1 285 ? -2.598 33.562 -8.414 1 85.25 285 ASP A N 1
ATOM 2205 C CA . ASP A 1 285 ? -2.152 32.406 -9.148 1 85.25 285 ASP A CA 1
ATOM 2206 C C . ASP A 1 285 ? -2.172 32.656 -10.656 1 85.25 285 ASP A C 1
ATOM 2208 O O . ASP A 1 285 ? -1.231 32.281 -11.359 1 85.25 285 ASP A O 1
ATOM 2212 N N . ARG A 1 286 ? -3.188 33.188 -11.016 1 85.56 286 ARG A N 1
ATOM 2213 C CA . ARG A 1 286 ? -3.316 33.531 -12.43 1 85.56 286 ARG A CA 1
ATOM 2214 C C . ARG A 1 286 ? -2.248 34.531 -12.859 1 85.56 286 ARG A C 1
ATOM 2216 O O . ARG A 1 286 ? -1.68 34.406 -13.945 1 85.56 286 ARG A O 1
ATOM 2223 N N . ALA A 1 287 ? -2.012 35.438 -12.055 1 88.81 287 ALA A N 1
ATOM 2224 C CA . ALA A 1 287 ? -0.986 36.438 -12.344 1 88.81 287 ALA A CA 1
ATOM 2225 C C . ALA A 1 287 ? 0.396 35.781 -12.422 1 88.81 287 ALA A C 1
ATOM 2227 O O . ALA A 1 287 ? 1.189 36.125 -13.305 1 88.81 287 ALA A O 1
ATOM 2228 N N . ARG A 1 288 ? 0.541 34.938 -11.562 1 85.5 288 ARG A N 1
ATOM 2229 C CA . ARG A 1 288 ? 1.818 34.25 -11.586 1 85.5 288 ARG A CA 1
ATOM 2230 C C . ARG A 1 288 ? 1.994 33.469 -12.883 1 85.5 288 ARG A C 1
ATOM 2232 O O . ARG A 1 288 ? 3.055 33.531 -13.508 1 85.5 288 ARG A O 1
ATOM 2239 N N . ALA A 1 289 ? 1.052 32.781 -13.195 1 84.12 289 ALA A N 1
ATOM 2240 C CA . ALA A 1 289 ? 1.085 32 -14.438 1 84.12 289 ALA A CA 1
ATOM 2241 C C . ALA A 1 289 ? 1.336 32.906 -15.641 1 84.12 289 ALA A C 1
ATOM 2243 O O . ALA A 1 289 ? 2.113 32.562 -16.531 1 84.12 289 ALA A O 1
ATOM 2244 N N . ALA A 1 290 ? 0.757 34 -15.602 1 85.25 290 ALA A N 1
ATOM 2245 C CA . ALA A 1 290 ? 0.917 34.969 -16.688 1 85.25 290 ALA A CA 1
ATOM 2246 C C . ALA A 1 290 ? 2.334 35.531 -16.719 1 85.25 290 ALA A C 1
ATOM 2248 O O . ALA A 1 290 ? 2.91 35.719 -17.781 1 85.25 290 ALA A O 1
ATOM 2249 N N . LEU A 1 291 ? 2.824 35.719 -15.555 1 86.12 291 LEU A N 1
ATOM 2250 C CA . LEU A 1 291 ? 4.195 36.219 -15.461 1 86.12 291 LEU A CA 1
ATOM 2251 C C . LEU A 1 291 ? 5.176 35.188 -16.016 1 86.12 291 LEU A C 1
ATOM 2253 O O . LEU A 1 291 ? 6.102 35.531 -16.75 1 86.12 291 LEU A O 1
ATOM 2257 N N . GLU A 1 292 ? 4.898 34.031 -15.742 1 81 292 GLU A N 1
ATOM 2258 C CA . GLU A 1 292 ? 5.805 32.938 -16.094 1 81 292 GLU A CA 1
ATOM 2259 C C . GLU A 1 292 ? 5.641 32.531 -17.562 1 81 292 GLU A C 1
ATOM 2261 O O . GLU A 1 292 ? 6.629 32.312 -18.266 1 81 292 GLU A O 1
ATOM 2266 N N . ARG A 1 293 ? 4.473 32.531 -17.984 1 79.62 293 ARG A N 1
ATOM 2267 C CA . ARG A 1 293 ? 4.195 31.953 -19.297 1 79.62 293 ARG A CA 1
ATOM 2268 C C . ARG A 1 293 ? 4.125 33.031 -20.375 1 79.62 293 ARG A C 1
ATOM 2270 O O . ARG A 1 293 ? 4.551 32.781 -21.516 1 79.62 293 ARG A O 1
ATOM 2277 N N . ASP A 1 294 ? 3.607 34.156 -20 1 80.38 294 ASP A N 1
ATOM 2278 C CA . ASP A 1 294 ? 3.301 35.156 -21.016 1 80.38 294 ASP A CA 1
ATOM 2279 C C . ASP A 1 294 ? 4.289 36.312 -20.953 1 80.38 294 ASP A C 1
ATOM 2281 O O . ASP A 1 294 ? 4.254 37.188 -21.812 1 80.38 294 ASP A O 1
ATOM 2285 N N . GLY A 1 295 ? 5.133 36.344 -19.953 1 80.69 295 GLY A N 1
ATOM 2286 C CA . GLY A 1 295 ? 6.148 37.375 -19.828 1 80.69 295 GLY A CA 1
ATOM 2287 C C . GLY A 1 295 ? 5.57 38.781 -19.688 1 80.69 295 GLY A C 1
ATOM 2288 O O . GLY A 1 295 ? 6.145 39.75 -20.172 1 80.69 295 GLY A O 1
ATOM 2289 N N . ILE A 1 296 ? 4.449 38.938 -19.125 1 88.38 296 ILE A N 1
ATOM 2290 C CA . ILE A 1 296 ? 3.799 40.25 -18.969 1 88.38 296 ILE A CA 1
ATOM 2291 C C . ILE A 1 296 ? 4.551 41.062 -17.922 1 88.38 296 ILE A C 1
ATOM 2293 O O . ILE A 1 296 ? 5.363 40.531 -17.156 1 88.38 296 ILE A O 1
ATOM 2297 N N . SER A 1 297 ? 4.332 42.375 -18 1 89.62 297 SER A N 1
ATOM 2298 C CA . SER A 1 297 ? 4.992 43.281 -17.047 1 89.62 297 SER A CA 1
ATOM 2299 C C . SER A 1 297 ? 4.41 43.094 -15.648 1 89.62 297 SER A C 1
ATOM 2301 O O . SER A 1 297 ? 3.312 42.562 -15.484 1 89.62 297 SER A O 1
ATOM 2303 N N . VAL A 1 298 ? 5.168 43.531 -14.703 1 90.62 298 VAL A N 1
ATOM 2304 C CA . VAL A 1 298 ? 4.719 43.469 -13.312 1 90.62 298 VAL A CA 1
ATOM 2305 C C . VAL A 1 298 ? 3.457 44.312 -13.141 1 90.62 298 VAL A C 1
ATOM 2307 O O . VAL A 1 298 ? 2.557 43.938 -12.383 1 90.62 298 VAL A O 1
ATOM 2310 N N . GLY A 1 299 ? 3.447 45.406 -13.883 1 91.44 299 GLY A N 1
ATOM 2311 C CA . GLY A 1 299 ? 2.262 46.25 -13.852 1 91.44 299 GLY A CA 1
ATOM 2312 C C . GLY A 1 299 ? 1.022 45.562 -14.391 1 91.44 299 GLY A C 1
ATOM 2313 O O . GLY A 1 299 ? -0.052 45.656 -13.789 1 91.44 299 GLY A O 1
ATOM 2314 N N . GLU A 1 300 ? 1.14 44.875 -15.469 1 90.44 300 GLU A N 1
ATOM 2315 C CA . GLU A 1 300 ? 0.047 44.125 -16.062 1 90.44 300 GLU A CA 1
ATOM 2316 C C . GLU A 1 300 ? -0.399 42.969 -15.141 1 90.44 300 GLU A C 1
ATOM 2318 O O . GLU A 1 300 ? -1.596 42.719 -15.008 1 90.44 300 GLU A O 1
ATOM 2323 N N . ALA A 1 301 ? 0.588 42.344 -14.594 1 91.5 301 ALA A N 1
ATOM 2324 C CA . ALA A 1 301 ? 0.291 41.25 -13.648 1 91.5 301 ALA A CA 1
ATOM 2325 C C . ALA A 1 301 ? -0.476 41.781 -12.438 1 91.5 301 ALA A C 1
ATOM 2327 O O . ALA A 1 301 ? -1.401 41.125 -11.953 1 91.5 301 ALA A O 1
ATOM 2328 N N . ALA A 1 302 ? -0.039 42.906 -12.047 1 91.94 302 ALA A N 1
ATOM 2329 C CA . ALA A 1 302 ? -0.722 43.531 -10.922 1 91.94 302 ALA A CA 1
ATOM 2330 C C . ALA A 1 302 ? -2.189 43.781 -11.25 1 91.94 302 ALA A C 1
ATOM 2332 O O . ALA A 1 302 ? -3.072 43.531 -10.438 1 91.94 302 ALA A O 1
ATOM 2333 N N . TYR A 1 303 ? -2.404 44.281 -12.438 1 87.88 303 TYR A N 1
ATOM 2334 C CA . TYR A 1 303 ? -3.758 44.562 -12.914 1 87.88 303 TYR A CA 1
ATOM 2335 C C . TYR A 1 303 ? -4.562 43.281 -13.008 1 87.88 303 TYR A C 1
ATOM 2337 O O . TYR A 1 303 ? -5.711 43.219 -12.555 1 87.88 303 TYR A O 1
ATOM 2345 N N . LEU A 1 304 ? -3.967 42.219 -13.453 1 87.31 304 LEU A N 1
ATOM 2346 C CA . LEU A 1 304 ? -4.605 40.906 -13.602 1 87.31 304 LEU A CA 1
ATOM 2347 C C . LEU A 1 304 ? -5.008 40.344 -12.25 1 87.31 304 LEU A C 1
ATOM 2349 O O . LEU A 1 304 ? -6.039 39.688 -12.125 1 87.31 304 LEU A O 1
ATOM 2353 N N . ALA A 1 305 ? -4.25 40.656 -11.375 1 89.88 305 ALA A N 1
ATOM 2354 C CA . ALA A 1 305 ? -4.477 40.156 -10.031 1 89.88 305 ALA A CA 1
ATOM 2355 C C . ALA A 1 305 ? -5.438 41.031 -9.25 1 89.88 305 ALA A C 1
ATOM 2357 O O . ALA A 1 305 ? -5.852 40.688 -8.141 1 89.88 305 ALA A O 1
ATOM 2358 N N . GLY A 1 306 ? -5.742 42.219 -9.773 1 86.62 306 GLY A N 1
ATOM 2359 C CA . GLY A 1 306 ? -6.746 43.094 -9.18 1 86.62 306 GLY A CA 1
ATOM 2360 C C . GLY A 1 306 ? -6.168 44.094 -8.195 1 86.62 306 GLY A C 1
ATOM 2361 O O . GLY A 1 306 ? -6.887 44.625 -7.348 1 86.62 306 GLY A O 1
ATOM 2362 N N . TYR A 1 307 ? -4.969 44.344 -8.289 1 89.06 307 TYR A N 1
ATOM 2363 C CA . TYR A 1 307 ? -4.352 45.312 -7.387 1 89.06 307 TYR A CA 1
ATOM 2364 C C . TYR A 1 307 ? -4.289 46.688 -8.023 1 89.06 307 TYR A C 1
ATOM 2366 O O . TYR A 1 307 ? -4.105 46.812 -9.234 1 89.06 307 TYR A O 1
ATOM 2374 N N . LYS A 1 308 ? -4.418 47.656 -7.102 1 85.75 308 LYS A N 1
ATOM 2375 C CA . LYS A 1 308 ? -4.43 49.031 -7.574 1 85.75 308 LYS A CA 1
ATOM 2376 C C . LYS A 1 308 ? -3.018 49.531 -7.891 1 85.75 308 LYS A C 1
ATOM 2378 O O . LYS A 1 308 ? -2.828 50.375 -8.766 1 85.75 308 LYS A O 1
ATOM 2383 N N . THR A 1 309 ? -2.078 49.031 -7.195 1 87.56 309 THR A N 1
ATOM 2384 C CA . THR A 1 309 ? -0.7 49.469 -7.402 1 87.56 309 THR A CA 1
ATOM 2385 C C . THR A 1 309 ? 0.237 48.25 -7.488 1 87.56 309 THR A C 1
ATOM 2387 O O . THR A 1 309 ? 0.011 47.25 -6.828 1 87.56 309 THR A O 1
ATOM 2390 N N . PRO A 1 310 ? 1.262 48.312 -8.336 1 89.62 310 PRO A N 1
ATOM 2391 C CA . PRO A 1 310 ? 2.25 47.25 -8.422 1 89.62 310 PRO A CA 1
ATOM 2392 C C . PRO A 1 310 ? 2.928 46.938 -7.086 1 89.62 310 PRO A C 1
ATOM 2394 O O . PRO A 1 310 ? 3.334 45.812 -6.828 1 89.62 310 PRO A O 1
ATOM 2397 N N . GLY A 1 311 ? 3 48 -6.285 1 89.94 311 GLY A N 1
ATOM 2398 C CA . GLY A 1 311 ? 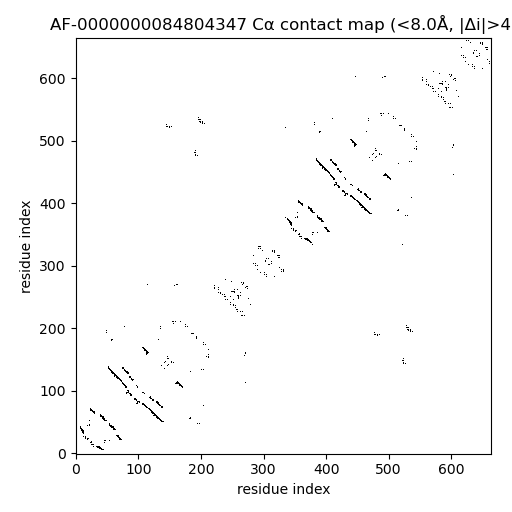3.617 47.812 -4.984 1 89.94 311 GLY A CA 1
ATOM 2399 C C . GLY A 1 311 ? 2.857 46.844 -4.094 1 89.94 311 GLY A C 1
ATOM 2400 O O . GLY A 1 311 ? 3.443 45.906 -3.531 1 89.94 311 GLY A O 1
ATOM 2401 N N . ASN A 1 312 ? 1.555 47.156 -3.936 1 89.31 312 ASN A N 1
ATOM 2402 C CA . ASN A 1 312 ? 0.707 46.281 -3.141 1 89.31 312 ASN A CA 1
ATOM 2403 C C . ASN A 1 312 ? 0.699 44.875 -3.695 1 89.31 312 ASN A C 1
ATOM 2405 O O . ASN A 1 312 ? 0.688 43.906 -2.934 1 89.31 312 ASN A O 1
ATOM 2409 N N . PHE A 1 313 ? 0.703 44.844 -5 1 91.62 313 PHE A N 1
ATOM 2410 C CA . PHE A 1 313 ? 0.768 43.531 -5.668 1 91.62 313 PHE A CA 1
ATOM 2411 C C . PHE A 1 313 ? 2.061 42.812 -5.316 1 91.62 313 PHE A C 1
ATOM 2413 O O . PHE A 1 313 ? 2.035 41.625 -4.938 1 91.62 313 PHE A O 1
ATOM 2420 N N . SER A 1 314 ? 3.174 43.375 -5.426 1 89.62 314 SER A N 1
ATOM 2421 C CA . SER A 1 314 ? 4.473 42.781 -5.172 1 89.62 314 SER A CA 1
ATOM 2422 C C . SER A 1 314 ? 4.562 42.25 -3.742 1 89.62 314 SER A C 1
ATOM 2424 O O . SER A 1 314 ? 5.105 41.156 -3.506 1 89.62 314 SER A O 1
ATOM 2426 N N . THR A 1 315 ? 3.949 43 -2.895 1 87.94 315 THR A N 1
ATOM 2427 C CA . THR A 1 315 ? 3.955 42.625 -1.489 1 87.94 315 THR A CA 1
ATOM 2428 C C . THR A 1 315 ? 3.135 41.344 -1.279 1 87.94 315 THR A C 1
ATOM 2430 O O . THR A 1 315 ? 3.596 40.406 -0.636 1 87.94 315 THR A O 1
ATOM 2433 N N . ALA A 1 316 ? 1.97 41.406 -1.806 1 86.5 316 ALA A N 1
ATOM 2434 C CA . ALA A 1 316 ? 1.073 40.25 -1.677 1 86.5 316 ALA A CA 1
ATOM 2435 C C . ALA A 1 316 ? 1.647 39.031 -2.377 1 86.5 316 ALA A C 1
ATOM 2437 O O . ALA A 1 316 ? 1.545 37.906 -1.867 1 86.5 316 ALA A O 1
ATOM 2438 N N . PHE A 1 317 ? 2.18 39.188 -3.51 1 88.56 317 PHE A N 1
ATOM 2439 C CA . PHE A 1 317 ? 2.791 38.156 -4.305 1 88.56 317 PHE A CA 1
ATOM 2440 C C . PHE A 1 317 ? 3.947 37.5 -3.553 1 88.56 317 PHE A C 1
ATOM 2442 O O . PHE A 1 317 ? 4.027 36.281 -3.461 1 88.56 317 PHE A O 1
ATOM 2449 N N . ARG A 1 318 ? 4.652 38.312 -3.006 1 82.38 318 ARG A N 1
ATOM 2450 C CA . ARG A 1 318 ? 5.785 37.812 -2.234 1 82.38 318 ARG A CA 1
ATOM 2451 C C . ARG A 1 318 ? 5.316 37.031 -1.006 1 82.38 318 ARG A C 1
ATOM 2453 O O . ARG A 1 318 ? 5.891 36 -0.659 1 82.38 318 ARG A O 1
ATOM 2460 N N . ARG A 1 319 ? 4.391 37.562 -0.456 1 78.88 319 ARG A N 1
ATOM 2461 C CA . ARG A 1 319 ? 3.84 36.875 0.721 1 78.88 319 ARG A CA 1
ATOM 2462 C C . ARG A 1 319 ? 3.338 35.5 0.375 1 78.88 319 ARG A C 1
ATOM 2464 O O . ARG A 1 319 ? 3.535 34.562 1.144 1 78.88 319 ARG A O 1
ATOM 2471 N N . ARG A 1 320 ? 2.748 35.406 -0.722 1 77.75 320 ARG A N 1
ATOM 2472 C CA . ARG A 1 320 ? 2.115 34.156 -1.113 1 77.75 320 ARG A CA 1
ATOM 2473 C C . ARG A 1 320 ? 3.135 33.188 -1.698 1 77.75 320 ARG A C 1
ATOM 2475 O O . ARG A 1 320 ? 3.078 31.984 -1.436 1 77.75 320 ARG A O 1
ATOM 2482 N N . PHE A 1 321 ? 4.082 33.688 -2.5 1 78.38 321 PHE A N 1
ATOM 2483 C CA . PHE A 1 321 ? 4.895 32.812 -3.314 1 78.38 321 PHE A CA 1
ATOM 2484 C C . PHE A 1 321 ? 6.348 32.812 -2.857 1 78.38 321 PHE A C 1
ATOM 2486 O O . PHE A 1 321 ? 7.164 32.031 -3.326 1 78.38 321 PHE A O 1
ATOM 2493 N N . GLY A 1 322 ? 6.645 33.688 -1.948 1 71.44 322 GLY A N 1
ATOM 2494 C CA . GLY A 1 322 ? 7.977 33.75 -1.365 1 71.44 322 GLY A CA 1
ATOM 2495 C C . GLY A 1 322 ? 8.992 34.406 -2.275 1 71.44 322 GLY A C 1
ATOM 2496 O O . GLY A 1 322 ? 10.156 34.562 -1.898 1 71.44 322 GLY A O 1
ATOM 2497 N N . VAL A 1 323 ? 8.695 34.688 -3.486 1 76.94 323 VAL A N 1
ATOM 2498 C CA . VAL A 1 323 ? 9.539 35.375 -4.469 1 76.94 323 VAL A CA 1
ATOM 2499 C C . VAL A 1 323 ? 8.812 36.594 -5.008 1 76.94 323 VAL A C 1
ATOM 2501 O O . VAL A 1 323 ? 7.586 36.688 -4.945 1 76.94 323 VAL A O 1
ATOM 2504 N N . THR A 1 324 ? 9.633 37.531 -5.504 1 85.12 324 THR A N 1
ATOM 2505 C CA . THR A 1 324 ? 9.039 38.75 -6.07 1 85.12 324 THR A CA 1
ATOM 2506 C C . THR A 1 324 ? 8.602 38.5 -7.512 1 85.12 324 THR A C 1
ATOM 2508 O O . THR A 1 324 ? 9.141 37.625 -8.195 1 85.12 324 THR A O 1
ATOM 2511 N N . PRO A 1 325 ? 7.609 39.25 -7.871 1 87.75 325 PRO A N 1
ATOM 2512 C CA . PRO A 1 325 ? 7.188 39.125 -9.266 1 87.75 325 PRO A CA 1
ATOM 2513 C C . PRO A 1 325 ? 8.336 39.344 -10.25 1 87.75 325 PRO A C 1
ATOM 2515 O O . PRO A 1 325 ? 8.414 38.656 -11.281 1 87.75 325 PRO A O 1
ATOM 2518 N N . ARG A 1 326 ? 9.195 40.188 -9.961 1 85 326 ARG A N 1
ATOM 2519 C CA . ARG A 1 326 ? 10.32 40.5 -10.852 1 85 326 ARG A CA 1
ATOM 2520 C C . ARG A 1 326 ? 11.234 39.281 -10.992 1 85 326 ARG A C 1
ATOM 2522 O O . ARG A 1 326 ? 11.766 39.031 -12.07 1 85 326 ARG A O 1
ATOM 2529 N N . GLN A 1 327 ? 11.328 38.562 -10.016 1 79.44 327 GLN A N 1
ATOM 2530 C CA . GLN A 1 327 ? 12.203 37.406 -9.992 1 79.44 327 GLN A CA 1
ATOM 2531 C C . GLN A 1 327 ? 11.641 36.281 -10.852 1 79.44 327 GLN A C 1
ATOM 2533 O O . GLN A 1 327 ? 12.391 35.5 -11.438 1 79.44 327 GLN A O 1
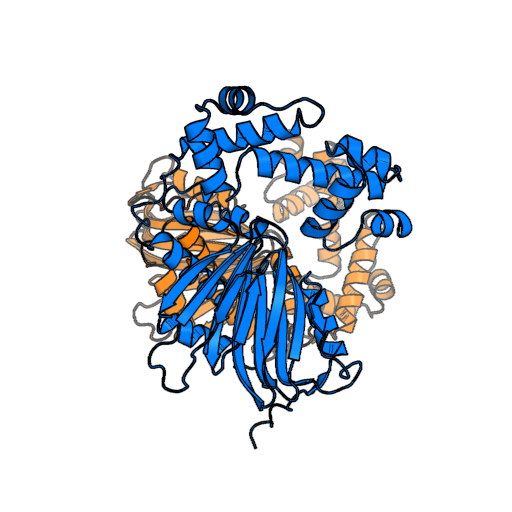ATOM 2538 N N . ILE A 1 328 ? 10.461 36.156 -10.859 1 74.31 328 ILE A N 1
ATOM 2539 C CA . ILE A 1 328 ? 9.797 35.125 -11.664 1 74.31 328 ILE A CA 1
ATOM 2540 C C . ILE A 1 328 ? 9.914 35.5 -13.148 1 74.31 328 ILE A C 1
ATOM 2542 O O . ILE A 1 328 ? 10.141 34.625 -13.984 1 74.31 328 ILE A O 1
ATOM 2546 N N . ARG A 1 329 ? 9.766 36.75 -13.414 1 72.31 329 ARG A N 1
ATOM 2547 C CA . ARG A 1 329 ? 9.875 37.219 -14.789 1 72.31 329 ARG A CA 1
ATOM 2548 C C . ARG A 1 329 ? 11.289 37 -15.32 1 72.31 329 ARG A C 1
ATOM 2550 O O . ARG A 1 329 ? 11.477 36.719 -16.516 1 72.31 329 ARG A O 1
ATOM 2557 N N . ALA A 1 330 ? 12.305 37.156 -14.453 1 60.56 330 ALA A N 1
ATOM 2558 C CA . ALA A 1 330 ? 13.688 37.062 -14.914 1 60.56 330 ALA A CA 1
ATOM 2559 C C . ALA A 1 330 ? 14.07 35.625 -15.266 1 60.56 330 ALA A C 1
ATOM 2561 O O . ALA A 1 330 ? 14.992 35.406 -16.047 1 60.56 330 ALA A O 1
ATOM 2562 N N . THR A 1 331 ? 13.406 34.656 -14.68 1 52.62 331 THR A N 1
ATOM 2563 C CA . THR A 1 331 ? 13.758 33.281 -14.922 1 52.62 331 THR A CA 1
ATOM 2564 C C . THR A 1 331 ? 13 32.719 -16.125 1 52.62 331 THR A C 1
ATOM 2566 O O . THR A 1 331 ? 13.273 31.609 -16.594 1 52.62 331 THR A O 1
ATOM 2569 N N . SER A 1 332 ? 12.086 33.344 -16.625 1 44.25 332 SER A N 1
ATOM 2570 C CA . SER A 1 332 ? 11.469 32.938 -17.875 1 44.25 332 SER A CA 1
ATOM 2571 C C . SER A 1 332 ? 12.219 33.5 -19.078 1 44.25 332 SER A C 1
ATOM 2573 O O . SER A 1 332 ? 12.703 34.625 -19.031 1 44.25 332 SER A O 1
ATOM 2575 N N . MET B 1 1 ? -15.57 2.029 -5.672 1 29.09 1 MET B N 1
ATOM 2576 C CA . MET B 1 1 ? -16.641 1.078 -5.41 1 29.09 1 MET B CA 1
ATOM 2577 C C . MET B 1 1 ? -16.453 0.403 -4.055 1 29.09 1 MET B C 1
ATOM 2579 O O . MET B 1 1 ? -15.367 -0.094 -3.752 1 29.09 1 MET B O 1
ATOM 2583 N N . LEU B 1 2 ? -17.203 0.708 -3.137 1 39.78 2 LEU B N 1
ATOM 2584 C CA . LEU B 1 2 ? -17.25 0.151 -1.789 1 39.78 2 LEU B CA 1
ATOM 2585 C C . LEU B 1 2 ? -17.234 -1.374 -1.829 1 39.78 2 LEU B C 1
ATOM 2587 O O . LEU B 1 2 ? -17.688 -1.979 -2.801 1 39.78 2 LEU B O 1
ATOM 2591 N N . PRO B 1 3 ? -16.531 -1.956 -0.891 1 47.62 3 PRO B N 1
ATOM 2592 C CA . PRO B 1 3 ? -16.562 -3.418 -0.827 1 47.62 3 PRO B CA 1
ATOM 2593 C C . PRO B 1 3 ? -17.984 -3.975 -0.772 1 47.62 3 PRO B C 1
ATOM 2595 O O . PRO B 1 3 ? -18.828 -3.445 -0.049 1 47.62 3 PRO B O 1
ATOM 2598 N N . GLU B 1 4 ? -18.5 -4.348 -1.735 1 43.53 4 GLU B N 1
ATOM 2599 C CA . GLU B 1 4 ? -19.766 -5.09 -1.612 1 43.53 4 GLU B CA 1
ATOM 2600 C C . GLU B 1 4 ? -19.641 -6.215 -0.591 1 43.53 4 GLU B C 1
ATOM 2602 O O . GLU B 1 4 ? -18.844 -7.145 -0.776 1 43.53 4 GLU B O 1
ATOM 2607 N N . ARG B 1 5 ? -19.578 -5.902 0.746 1 48.75 5 ARG B N 1
ATOM 2608 C CA . ARG B 1 5 ? -19.656 -6.938 1.772 1 48.75 5 ARG B CA 1
ATOM 2609 C C . ARG B 1 5 ? -20.75 -7.961 1.437 1 48.75 5 ARG B C 1
ATOM 2611 O O . ARG B 1 5 ? -21.906 -7.598 1.206 1 48.75 5 ARG B O 1
ATOM 2618 N N . LEU B 1 6 ? -20.359 -8.992 0.941 1 49.31 6 LEU B N 1
ATOM 2619 C CA . LEU B 1 6 ? -21.188 -9.992 0.278 1 49.31 6 LEU B CA 1
ATOM 2620 C C . LEU B 1 6 ? -22 -10.789 1.296 1 49.31 6 LEU B C 1
ATOM 2622 O O . LEU B 1 6 ? -21.562 -10.961 2.441 1 49.31 6 LEU B O 1
ATOM 2626 N N . SER B 1 7 ? -23.188 -11.305 0.952 1 58.44 7 SER B N 1
ATOM 2627 C CA . SER B 1 7 ? -24.5 -11.852 1.247 1 58.44 7 SER B CA 1
ATOM 2628 C C . SER B 1 7 ? -24.391 -13.141 2.049 1 58.44 7 SER B C 1
ATOM 2630 O O . SER B 1 7 ? -23.484 -13.945 1.824 1 58.44 7 SER B O 1
ATOM 2632 N N . LYS B 1 8 ? -25.016 -13.281 3.098 1 74.19 8 LYS B N 1
ATOM 2633 C CA . LYS B 1 8 ? -25.312 -14.516 3.82 1 74.19 8 LYS B CA 1
ATOM 2634 C C . LYS B 1 8 ? -25.641 -15.648 2.855 1 74.19 8 LYS B C 1
ATOM 2636 O O . LYS B 1 8 ? -25.281 -16.797 3.1 1 74.19 8 LYS B O 1
ATO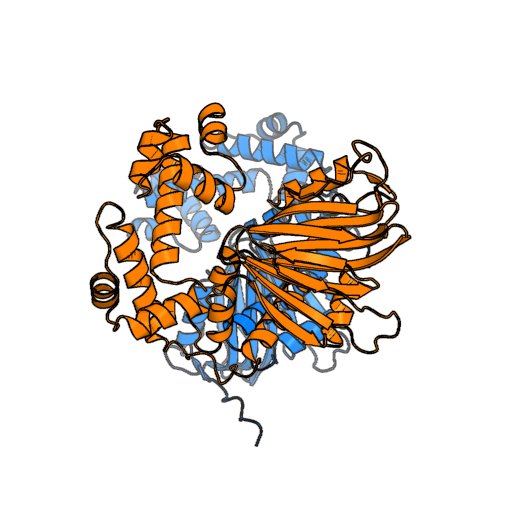M 2641 N N . VAL B 1 9 ? -25.969 -15.234 1.806 1 76.31 9 VAL B N 1
ATOM 2642 C CA . VAL B 1 9 ? -26.188 -16.219 0.746 1 76.31 9 VAL B CA 1
ATOM 2643 C C . VAL B 1 9 ? -25.641 -15.68 -0.573 1 76.31 9 VAL B C 1
ATOM 2645 O O . VAL B 1 9 ? -25.953 -14.562 -0.984 1 76.31 9 VAL B O 1
ATOM 2648 N N . VAL B 1 10 ? -24.672 -16.344 -1.111 1 81.62 10 VAL B N 1
ATOM 2649 C CA . VAL B 1 10 ? -24.078 -15.992 -2.404 1 81.62 10 VAL B CA 1
ATOM 2650 C C . VAL B 1 10 ? -24.719 -16.844 -3.502 1 81.62 10 VAL B C 1
ATOM 2652 O O . VAL B 1 10 ? -24.688 -18.078 -3.439 1 81.62 10 VAL B O 1
ATOM 2655 N N . CYS B 1 11 ? -25.25 -16.203 -4.402 1 78.81 11 CYS B N 1
ATOM 2656 C CA . CYS B 1 11 ? -25.859 -16.922 -5.508 1 78.81 11 CYS B CA 1
ATOM 2657 C C . CYS B 1 11 ? -24.953 -16.953 -6.723 1 78.81 11 CYS B C 1
ATOM 2659 O O . CYS B 1 11 ? -23.906 -16.297 -6.742 1 78.81 11 CYS B O 1
ATOM 2661 N N . ALA B 1 12 ? -25.312 -17.719 -7.668 1 80.25 12 ALA B N 1
ATOM 2662 C CA . ALA B 1 12 ? -24.5 -17.922 -8.867 1 80.25 12 ALA B CA 1
ATOM 2663 C C . ALA B 1 12 ? -24.25 -16.594 -9.586 1 80.25 12 ALA B C 1
ATOM 2665 O O . ALA B 1 12 ? -23.125 -16.328 -10.023 1 80.25 12 ALA B O 1
ATOM 2666 N N . ASP B 1 13 ? -25.203 -15.742 -9.625 1 76.81 13 ASP B N 1
ATOM 2667 C CA . ASP B 1 13 ? -25.078 -14.445 -10.289 1 76.81 13 ASP B CA 1
ATOM 2668 C C . ASP B 1 13 ? -24.094 -13.547 -9.547 1 76.81 13 ASP B C 1
ATOM 2670 O O . ASP B 1 13 ? -23.359 -12.773 -10.172 1 76.81 13 ASP B O 1
ATOM 2674 N N . ASP B 1 14 ? -24.078 -13.688 -8.273 1 77.31 14 ASP B N 1
ATOM 2675 C CA . ASP B 1 14 ? -23.156 -12.891 -7.453 1 77.31 14 ASP B CA 1
ATOM 2676 C C . ASP B 1 14 ? -21.703 -13.258 -7.738 1 77.31 14 ASP B C 1
ATOM 2678 O O . ASP B 1 14 ? -20.844 -12.383 -7.828 1 77.31 14 ASP B O 1
ATOM 2682 N N . LEU B 1 15 ? -21.531 -14.484 -7.844 1 76.5 15 LEU B N 1
ATOM 2683 C CA . LEU B 1 15 ? -20.188 -14.984 -8.07 1 76.5 15 LEU B CA 1
ATOM 2684 C C . LEU B 1 15 ? -19.609 -14.43 -9.375 1 76.5 15 LEU B C 1
ATOM 2686 O O . LEU B 1 15 ? -18.453 -14.008 -9.422 1 76.5 15 LEU B O 1
ATOM 2690 N N . GLU B 1 16 ? -20.422 -14.367 -10.344 1 70.75 16 GLU B N 1
ATOM 2691 C CA . GLU B 1 16 ? -20.016 -13.859 -11.656 1 70.75 16 GLU B CA 1
ATOM 2692 C C . GLU B 1 16 ? -19.766 -12.359 -11.609 1 70.75 16 GLU B C 1
ATOM 2694 O O . GLU B 1 16 ? -18.844 -11.852 -12.258 1 70.75 16 GLU B O 1
ATOM 2699 N N . ARG B 1 17 ? -20.531 -11.766 -10.781 1 69.12 17 ARG B N 1
ATOM 2700 C CA . ARG B 1 17 ? -20.375 -10.32 -10.625 1 69.12 17 ARG B CA 1
ATOM 2701 C C . ARG B 1 17 ? -19.078 -9.977 -9.914 1 69.12 17 ARG B C 1
ATOM 2703 O O . ARG B 1 17 ? -18.375 -9.031 -10.289 1 69.12 17 ARG B O 1
ATOM 2710 N N . PHE B 1 18 ? -18.828 -10.773 -8.922 1 68.19 18 PHE B N 1
ATOM 2711 C CA . PHE B 1 18 ? -17.609 -10.539 -8.156 1 68.19 18 PHE B CA 1
ATOM 2712 C C . PHE B 1 18 ? -16.375 -10.758 -9.016 1 68.19 18 PHE B C 1
ATOM 2714 O O . PHE B 1 18 ? -15.383 -10.039 -8.883 1 68.19 18 PHE B O 1
ATOM 2721 N N . ALA B 1 19 ? -16.406 -11.688 -9.883 1 64.69 19 ALA B N 1
ATOM 2722 C CA . ALA B 1 19 ? -15.289 -12.023 -10.766 1 64.69 19 ALA B CA 1
ATOM 2723 C C . ALA B 1 19 ? -15.016 -10.898 -11.758 1 64.69 19 ALA B C 1
ATOM 2725 O O . ALA B 1 19 ? -13.859 -10.586 -12.062 1 64.69 19 ALA B O 1
ATOM 2726 N N . GLY B 1 20 ? -15.977 -10.336 -12.219 1 56.56 20 GLY B N 1
ATOM 2727 C CA . GLY B 1 20 ? -15.859 -9.242 -13.164 1 56.56 20 GLY B CA 1
ATOM 2728 C C . GLY B 1 20 ? -15.172 -8.023 -12.586 1 56.56 20 GLY B C 1
ATOM 2729 O O . GLY B 1 20 ? -14.445 -7.316 -13.289 1 56.56 20 GLY B O 1
ATOM 2730 N N . ALA B 1 21 ? -15.266 -7.895 -11.422 1 52.91 21 ALA B N 1
ATOM 2731 C CA . ALA B 1 21 ? -14.703 -6.715 -10.773 1 52.91 21 ALA B CA 1
ATOM 2732 C C . ALA B 1 21 ? -13.18 -6.82 -10.68 1 52.91 21 ALA B C 1
ATOM 2734 O O . ALA B 1 21 ? -12.492 -5.805 -10.578 1 52.91 21 ALA B O 1
ATOM 2735 N N . SER B 1 22 ? -12.672 -7.996 -10.75 1 54.69 22 SER B N 1
ATOM 2736 C CA . SER B 1 22 ? -11.242 -8.211 -10.586 1 54.69 22 SER B CA 1
ATOM 2737 C C . SER B 1 22 ? -10.578 -8.539 -11.922 1 54.69 22 SER B C 1
ATOM 2739 O O . SER B 1 22 ? -9.406 -8.93 -11.961 1 54.69 22 SER B O 1
ATOM 2741 N N . GLY B 1 23 ? -11.312 -8.367 -12.938 1 54.91 23 GLY B N 1
ATOM 2742 C CA . GLY B 1 23 ? -10.758 -8.68 -14.242 1 54.91 23 GLY B CA 1
ATOM 2743 C C . GLY B 1 23 ? -10.734 -10.164 -14.547 1 54.91 23 GLY B C 1
ATOM 2744 O O . GLY B 1 23 ? -10.078 -10.602 -15.492 1 54.91 23 GLY B O 1
ATOM 2745 N N . SER B 1 24 ? -11.242 -10.906 -13.578 1 60.44 24 SER B N 1
ATOM 2746 C CA . SER B 1 24 ? -11.336 -12.336 -13.859 1 60.44 24 SER B CA 1
ATOM 2747 C C . SER B 1 24 ? -12.734 -12.711 -14.336 1 60.44 24 SER B C 1
ATOM 2749 O O . SER B 1 24 ? -13.719 -12.078 -13.961 1 60.44 24 SER B O 1
ATOM 2751 N N . GLU B 1 25 ? -12.852 -13.453 -15.406 1 66.75 25 GLU B N 1
ATOM 2752 C CA . GLU B 1 25 ? -14.125 -13.969 -15.906 1 66.75 25 GLU B CA 1
ATOM 2753 C C . GLU B 1 25 ? -14.461 -15.312 -15.281 1 66.75 25 GLU B C 1
ATOM 2755 O O . GLU B 1 25 ? -14.125 -16.359 -15.828 1 66.75 25 GLU B O 1
ATOM 2760 N N . LEU B 1 26 ? -14.992 -15.211 -14.039 1 73.06 26 LEU B N 1
ATOM 2761 C CA . LEU B 1 26 ? -15.383 -16.422 -13.336 1 73.06 26 LEU B CA 1
ATOM 2762 C C . LEU B 1 26 ? -16.781 -16.859 -13.758 1 73.06 26 LEU B C 1
ATOM 2764 O O . LEU B 1 26 ? -17.703 -16.047 -13.805 1 73.06 26 LEU B O 1
ATOM 2768 N N . ARG B 1 27 ? -16.938 -18.125 -14.297 1 73.44 27 ARG B N 1
ATOM 2769 C CA . ARG B 1 27 ? -18.219 -18.703 -14.695 1 73.44 27 ARG B CA 1
ATOM 2770 C C . ARG B 1 27 ? -18.531 -19.953 -13.891 1 73.44 27 ARG B C 1
ATOM 2772 O O . ARG B 1 27 ? -17.672 -20.812 -13.719 1 73.44 27 ARG B O 1
ATOM 2779 N N . LEU B 1 28 ? -19.672 -19.953 -13.281 1 73.5 28 LEU B N 1
ATOM 2780 C CA . LEU B 1 28 ? -20.156 -21.172 -12.641 1 73.5 28 LEU B CA 1
ATOM 2781 C C . LEU B 1 28 ? -20.625 -22.188 -13.688 1 73.5 28 LEU B C 1
ATOM 2783 O O . LEU B 1 28 ? -21.516 -21.891 -14.484 1 73.5 28 LEU B O 1
ATOM 2787 N N . VAL B 1 29 ? -20.078 -23.375 -13.703 1 71.12 29 VAL B N 1
ATOM 2788 C CA . VAL B 1 29 ? -20.422 -24.359 -14.734 1 71.12 29 VAL B CA 1
ATOM 2789 C C . VAL B 1 29 ? -21.078 -25.578 -14.086 1 71.12 29 VAL B C 1
ATOM 2791 O O . VAL B 1 29 ? -21.312 -26.578 -14.75 1 71.12 29 VAL B O 1
ATOM 2794 N N . THR B 1 30 ? -21.391 -25.438 -12.852 1 74.5 30 THR B N 1
ATOM 2795 C CA . THR B 1 30 ? -22.109 -26.516 -12.172 1 74.5 30 THR B CA 1
ATOM 2796 C C . THR B 1 30 ? -23.469 -26.766 -12.828 1 74.5 30 THR B C 1
ATOM 2798 O O . THR B 1 30 ? -24.281 -25.859 -12.93 1 74.5 30 THR B O 1
ATOM 2801 N N . PRO B 1 31 ? -23.609 -28.062 -13.328 1 71.31 31 PRO B N 1
ATOM 2802 C CA . PRO B 1 31 ? -24.891 -28.344 -13.977 1 71.31 31 PRO B CA 1
ATOM 2803 C C . PRO B 1 31 ? -26.078 -28.156 -13.031 1 71.31 31 PRO B C 1
ATOM 2805 O O . PRO B 1 31 ? -26.016 -28.547 -11.867 1 71.31 31 PRO B O 1
ATOM 2808 N N . GLY B 1 32 ? -27.109 -27.562 -13.516 1 75.81 32 GLY B N 1
ATOM 2809 C CA . GLY B 1 32 ? -28.359 -27.453 -12.789 1 75.81 32 GLY B CA 1
ATOM 2810 C C . GLY B 1 32 ? -28.391 -26.312 -11.805 1 75.81 32 GLY B C 1
ATOM 2811 O O . GLY B 1 32 ? -29.375 -26.141 -11.07 1 75.81 32 GLY B O 1
ATOM 2812 N N . VAL B 1 33 ? -27.344 -25.672 -11.57 1 79 33 VAL B N 1
ATOM 2813 C CA . VAL B 1 33 ? -27.297 -24.562 -10.633 1 79 33 VAL B CA 1
ATOM 2814 C C . VAL B 1 33 ? -27.047 -23.266 -11.398 1 79 33 VAL B C 1
ATOM 2816 O O . VAL B 1 33 ? -26.172 -23.188 -12.258 1 79 33 VAL B O 1
ATOM 2819 N N . GLY B 1 34 ? -27.891 -22.25 -11.25 1 78.38 34 GLY B N 1
ATOM 2820 C CA . GLY B 1 34 ? -27.703 -20.984 -11.93 1 78.38 34 GLY B CA 1
ATOM 2821 C C . GLY B 1 34 ? -28.609 -19.875 -11.414 1 78.38 34 GLY B C 1
ATOM 2822 O O . GLY B 1 34 ? -29.406 -20.094 -10.5 1 78.38 34 GLY B O 1
ATOM 2823 N N . GLY B 1 35 ? -28.25 -18.75 -11.914 1 78.62 35 GLY B N 1
ATOM 2824 C CA . GLY B 1 35 ? -29.094 -17.609 -11.594 1 78.62 35 GLY B CA 1
ATOM 2825 C C . GLY B 1 35 ? -29.047 -17.234 -10.125 1 78.62 35 GLY B C 1
ATOM 2826 O O . GLY B 1 35 ? -27.969 -17.016 -9.57 1 78.62 35 GLY B O 1
ATOM 2827 N N . ARG B 1 36 ? -30.203 -17.297 -9.406 1 79.12 36 ARG B N 1
ATOM 2828 C CA . ARG B 1 36 ? -30.328 -16.859 -8.016 1 79.12 36 ARG B CA 1
ATOM 2829 C C . ARG B 1 36 ? -30.203 -18.031 -7.051 1 79.12 36 ARG B C 1
ATOM 2831 O O . ARG B 1 36 ? -30.438 -17.875 -5.852 1 79.12 36 ARG B O 1
ATOM 2838 N N . ASP B 1 37 ? -29.781 -19.125 -7.574 1 84.06 37 ASP B N 1
ATOM 2839 C CA . ASP B 1 37 ? -29.578 -20.281 -6.691 1 84.06 37 ASP B CA 1
ATOM 2840 C C . ASP B 1 37 ? -28.438 -20.016 -5.715 1 84.06 37 ASP B C 1
ATOM 2842 O O . ASP B 1 37 ? -27.375 -19.547 -6.109 1 84.06 37 ASP B O 1
ATOM 2846 N N . PRO B 1 38 ? -28.766 -20.359 -4.469 1 84.12 38 PRO B N 1
ATOM 2847 C CA . PRO B 1 38 ? -27.672 -20.219 -3.51 1 84.12 38 PRO B CA 1
ATOM 2848 C C . PRO B 1 38 ? -26.547 -21.234 -3.732 1 84.12 38 PRO B C 1
ATOM 2850 O O . PRO B 1 38 ? -26.828 -22.422 -3.9 1 84.12 38 PRO B O 1
ATOM 2853 N N . ILE B 1 39 ? -25.422 -20.75 -3.807 1 85.62 39 ILE B N 1
ATOM 2854 C CA . ILE B 1 39 ? -24.297 -21.672 -4.047 1 85.62 39 ILE B CA 1
ATOM 2855 C C . ILE B 1 39 ? -23.375 -21.688 -2.832 1 85.62 39 ILE B C 1
ATOM 2857 O O . ILE B 1 39 ? -22.734 -22.688 -2.545 1 85.62 39 ILE B O 1
ATOM 2861 N N . LEU B 1 40 ? -23.219 -20.547 -2.176 1 88 40 LEU B N 1
ATOM 2862 C CA . LEU B 1 40 ? -22.422 -20.438 -0.963 1 88 40 LEU B CA 1
ATOM 2863 C C . LEU B 1 40 ? -23.203 -19.734 0.141 1 88 40 LEU B C 1
ATOM 2865 O O . LEU B 1 40 ? -24.062 -18.906 -0.14 1 88 40 LEU B O 1
ATOM 2869 N N . VAL B 1 41 ? -22.938 -20.172 1.345 1 87.56 41 VAL B N 1
ATOM 2870 C CA . VAL B 1 41 ? -23.438 -19.438 2.504 1 87.56 41 VAL B CA 1
ATOM 2871 C C . VAL B 1 41 ? -22.266 -18.938 3.344 1 87.56 41 VAL B C 1
ATOM 2873 O O . VAL B 1 41 ? -21.328 -19.688 3.639 1 87.56 41 VAL B O 1
ATOM 2876 N N . GLY B 1 42 ? -22.266 -17.688 3.656 1 89.81 42 GLY B N 1
ATOM 2877 C CA . GLY B 1 42 ? -21.188 -17.062 4.418 1 89.81 42 GLY B CA 1
ATOM 2878 C C . GLY B 1 42 ? -20.703 -15.773 3.801 1 89.81 42 GLY B C 1
ATOM 2879 O O . GLY B 1 42 ? -21.438 -15.094 3.084 1 89.81 42 GLY B O 1
ATOM 2880 N N . GLU B 1 43 ? -19.484 -15.438 4.207 1 88.06 43 GLU B N 1
ATOM 2881 C CA . GLU B 1 43 ? -18.906 -14.188 3.736 1 88.06 43 GLU B CA 1
ATOM 2882 C C . GLU B 1 43 ? -17.984 -14.422 2.545 1 88.06 43 GLU B C 1
ATOM 2884 O O . GLU B 1 43 ? -17.125 -15.297 2.586 1 88.06 43 GLU B O 1
ATOM 2889 N N . PHE B 1 44 ? -18.234 -13.805 1.491 1 89.06 44 PHE B N 1
ATOM 2890 C CA . PHE B 1 44 ? -17.453 -13.836 0.255 1 89.06 44 PHE B CA 1
ATOM 2891 C C . PHE B 1 44 ? -17.203 -12.43 -0.257 1 89.06 44 PHE B C 1
ATOM 2893 O O . PHE B 1 44 ? -18.125 -11.633 -0.414 1 89.06 44 PHE B O 1
ATOM 2900 N N . GLN B 1 45 ? -15.891 -12.133 -0.435 1 87.12 45 GLN B N 1
ATOM 2901 C CA . GLN B 1 45 ? -15.602 -10.766 -0.842 1 87.12 45 GLN B CA 1
ATOM 2902 C C . GLN B 1 45 ? -14.422 -10.711 -1.805 1 87.12 45 GLN B C 1
ATOM 2904 O O . GLN B 1 45 ? -13.461 -11.469 -1.655 1 87.12 45 GLN B O 1
ATOM 2909 N N . ARG B 1 46 ? -14.5 -9.875 -2.795 1 88.12 46 ARG B N 1
ATOM 2910 C CA . ARG B 1 46 ? -13.414 -9.492 -3.691 1 88.12 46 ARG B CA 1
ATOM 2911 C C . ARG B 1 46 ? -13.203 -7.98 -3.689 1 88.12 46 ARG B C 1
ATOM 2913 O O . ARG B 1 46 ? -14.148 -7.219 -3.893 1 88.12 46 ARG B O 1
ATOM 2920 N N . VAL B 1 47 ? -12.031 -7.586 -3.482 1 88.94 47 VAL B N 1
ATOM 2921 C CA . VAL B 1 47 ? -11.766 -6.156 -3.359 1 88.94 47 VAL B CA 1
ATOM 2922 C C . VAL B 1 47 ? -10.531 -5.789 -4.184 1 88.94 47 VAL B C 1
ATOM 2924 O O . VAL B 1 47 ? -9.477 -6.422 -4.051 1 88.94 47 VAL B O 1
ATOM 2927 N N . GLN B 1 48 ? -10.703 -4.832 -5.09 1 89.94 48 GLN B N 1
ATOM 2928 C CA . GLN B 1 48 ? -9.531 -4.211 -5.703 1 89.94 48 GLN B CA 1
ATOM 2929 C C . GLN B 1 48 ? -8.914 -3.174 -4.777 1 89.94 48 GLN B C 1
ATOM 2931 O O . GLN B 1 48 ? -9.484 -2.107 -4.555 1 89.94 48 GLN B O 1
ATOM 2936 N N . LEU B 1 49 ? -7.816 -3.451 -4.273 1 91.81 49 LEU B N 1
ATOM 2937 C CA . LEU B 1 49 ? -7.199 -2.592 -3.268 1 91.81 49 LEU B CA 1
ATOM 2938 C C . LEU B 1 49 ? -6.5 -1.406 -3.926 1 91.81 49 LEU B C 1
ATOM 2940 O O . LEU B 1 49 ? -6.609 -0.274 -3.449 1 91.81 49 LEU B O 1
ATOM 2944 N N . ARG B 1 50 ? -5.82 -1.585 -4.902 1 88.12 50 ARG B N 1
ATOM 2945 C CA . ARG B 1 50 ? -5.184 -0.608 -5.781 1 88.12 50 ARG B CA 1
ATOM 2946 C C . ARG B 1 50 ? -4.816 -1.236 -7.121 1 88.12 50 ARG B C 1
ATOM 2948 O O . ARG B 1 50 ? -5.023 -2.434 -7.328 1 88.12 50 ARG B O 1
ATOM 2955 N N . SER B 1 51 ? -4.309 -0.417 -7.957 1 87.38 51 SER B N 1
ATOM 2956 C CA . SER B 1 51 ? -3.953 -0.949 -9.266 1 87.38 51 SER B CA 1
ATOM 2957 C C . SER B 1 51 ? -2.945 -2.086 -9.148 1 87.38 51 SER B C 1
ATOM 2959 O O . SER B 1 51 ? -1.884 -1.921 -8.547 1 87.38 51 SER B O 1
ATOM 2961 N N . GLY B 1 52 ? -3.396 -3.246 -9.625 1 91.12 52 GLY B N 1
ATOM 2962 C CA . GLY B 1 52 ? -2.52 -4.406 -9.703 1 91.12 52 GLY B CA 1
ATOM 2963 C C . GLY B 1 52 ? -2.49 -5.219 -8.43 1 91.12 52 GLY B C 1
ATOM 2964 O O . GLY B 1 52 ? -1.74 -6.191 -8.32 1 91.12 52 GLY B O 1
ATOM 2965 N N . LEU B 1 53 ? -3.18 -4.828 -7.453 1 94.12 53 LEU B N 1
ATOM 2966 C CA . LEU B 1 53 ? -3.262 -5.539 -6.18 1 94.12 53 LEU B CA 1
ATOM 2967 C C 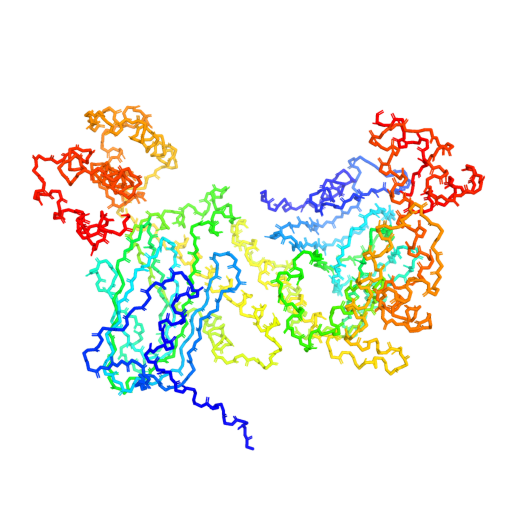. LEU B 1 53 ? -4.715 -5.797 -5.797 1 94.12 53 LEU B C 1
ATOM 2969 O O . LEU B 1 53 ? -5.488 -4.852 -5.613 1 94.12 53 LEU B O 1
ATOM 2973 N N . ALA B 1 54 ? -5.098 -7.043 -5.625 1 94.19 54 ALA B N 1
ATOM 2974 C CA . ALA B 1 54 ? -6.48 -7.398 -5.305 1 94.19 54 ALA B CA 1
ATOM 2975 C C . ALA B 1 54 ? -6.531 -8.461 -4.211 1 94.19 54 ALA B C 1
ATOM 2977 O O . ALA B 1 54 ? -5.566 -9.203 -4.012 1 94.19 54 ALA B O 1
ATOM 2978 N N . LEU B 1 55 ? -7.625 -8.5 -3.508 1 95.19 55 LEU B N 1
ATOM 2979 C CA . LEU B 1 55 ? -7.844 -9.414 -2.393 1 95.19 55 LEU B CA 1
ATOM 2980 C C . LEU B 1 55 ? -9.172 -10.148 -2.541 1 95.19 55 LEU B C 1
ATOM 2982 O O . LEU B 1 55 ? -10.188 -9.547 -2.879 1 95.19 55 LEU B O 1
ATOM 2986 N N . HIS B 1 56 ? -9.164 -11.43 -2.422 1 92.94 56 HIS B N 1
ATOM 2987 C CA . HIS B 1 56 ? -10.352 -12.281 -2.373 1 92.94 56 HIS B CA 1
ATOM 2988 C C . HIS B 1 56 ? -10.406 -13.086 -1.08 1 92.94 56 HIS B C 1
ATOM 2990 O O . HIS B 1 56 ? -9.43 -13.75 -0.721 1 92.94 56 HIS B O 1
ATOM 2996 N N . THR B 1 57 ? -11.492 -12.992 -0.422 1 93.75 57 THR B N 1
ATOM 2997 C CA . THR B 1 57 ? -11.633 -13.742 0.825 1 93.75 57 THR B CA 1
ATOM 2998 C C . THR B 1 57 ? -12.906 -14.578 0.819 1 93.75 57 THR B C 1
ATOM 3000 O O . THR B 1 57 ? -13.891 -14.203 0.177 1 93.75 57 THR B O 1
ATOM 3003 N N . SER B 1 58 ? -12.852 -15.664 1.474 1 91.94 58 SER B N 1
ATOM 3004 C CA . SER B 1 58 ? -14.008 -16.531 1.659 1 91.94 58 SER B CA 1
ATOM 3005 C C . SER B 1 58 ? -14.055 -17.094 3.072 1 91.94 58 SER B C 1
ATOM 3007 O O . SER B 1 58 ? -13.047 -17.594 3.584 1 91.94 58 SER B O 1
ATOM 3009 N N . ASN B 1 59 ? -15.039 -16.969 3.748 1 92.62 59 ASN B N 1
ATOM 3010 C CA . ASN B 1 59 ? -15.469 -17.688 4.934 1 92.62 59 ASN B CA 1
ATOM 3011 C C . ASN B 1 59 ? -16.875 -18.281 4.754 1 92.62 59 ASN B C 1
ATOM 3013 O O . ASN B 1 59 ? -17.859 -17.688 5.207 1 92.62 59 ASN B O 1
ATOM 3017 N N . THR B 1 60 ? -16.844 -19.453 4.086 1 91.81 60 THR B N 1
ATOM 3018 C CA . THR B 1 60 ? -18.109 -19.906 3.525 1 91.81 60 THR B CA 1
ATOM 3019 C C . THR B 1 60 ? -18.281 -21.406 3.719 1 91.81 60 THR B C 1
ATOM 3021 O O . THR B 1 60 ? -17.328 -22.109 4.07 1 91.81 60 THR B O 1
ATOM 3024 N N . ARG B 1 61 ? -19.516 -21.844 3.551 1 89.94 61 ARG B N 1
ATOM 3025 C CA . ARG B 1 61 ? -19.891 -23.234 3.389 1 89.94 61 ARG B CA 1
ATOM 3026 C C . ARG B 1 61 ? -20.531 -23.484 2.023 1 89.94 61 ARG B C 1
ATOM 3028 O O . ARG B 1 61 ? -21.438 -22.766 1.617 1 89.94 61 ARG B O 1
ATOM 3035 N N . GLU B 1 62 ? -20.031 -24.484 1.379 1 89.19 62 GLU B N 1
ATOM 3036 C CA . GLU B 1 62 ? -20.578 -24.828 0.064 1 89.19 62 GLU B CA 1
ATOM 3037 C C . GLU B 1 62 ? -21.938 -25.516 0.181 1 89.19 62 GLU B C 1
ATOM 3039 O O . GLU B 1 62 ? -22.094 -26.469 0.943 1 89.19 62 GLU B O 1
ATOM 3044 N N . VAL B 1 63 ? -22.906 -24.984 -0.595 1 87.56 63 VAL B N 1
ATOM 3045 C CA . VAL B 1 63 ? -24.25 -25.547 -0.49 1 87.56 63 VAL B CA 1
ATOM 3046 C C . VAL B 1 63 ? -24.5 -26.516 -1.645 1 87.56 63 VAL B C 1
ATOM 3048 O O . VAL B 1 63 ? -25.469 -27.281 -1.627 1 87.56 63 VAL B O 1
ATOM 3051 N N . HIS B 1 64 ? -23.672 -26.547 -2.668 1 85.5 64 HIS B N 1
ATOM 3052 C CA . HIS B 1 64 ? -23.641 -27.469 -3.793 1 85.5 64 HIS B CA 1
ATOM 3053 C C . HIS B 1 64 ? -22.219 -27.891 -4.133 1 85.5 64 HIS B C 1
ATOM 3055 O O . HIS B 1 64 ? -21.266 -27.266 -3.666 1 85.5 64 HIS B O 1
ATOM 3061 N N . ASP B 1 65 ? -22.188 -29 -4.852 1 85.12 65 ASP B N 1
ATOM 3062 C CA . ASP B 1 65 ? -20.922 -29.219 -5.555 1 85.12 65 ASP B CA 1
ATOM 3063 C C . ASP B 1 65 ? -20.672 -28.109 -6.582 1 85.12 65 ASP B C 1
ATOM 3065 O O . ASP B 1 65 ? -21.531 -27.812 -7.414 1 85.12 65 ASP B O 1
ATOM 3069 N N . LEU B 1 66 ? -19.578 -27.469 -6.379 1 84.75 66 LEU B N 1
ATOM 3070 C CA . LEU B 1 66 ? -19.328 -26.328 -7.238 1 84.75 66 LEU B CA 1
ATOM 3071 C C . LEU B 1 66 ? -18.172 -26.594 -8.188 1 84.75 66 LEU B C 1
ATOM 3073 O O . LEU B 1 66 ? -17.141 -27.141 -7.785 1 84.75 66 LEU B O 1
ATOM 3077 N N . HIS B 1 67 ? -18.5 -26.328 -9.414 1 83.12 67 HIS B N 1
ATOM 3078 C CA . HIS B 1 67 ? -17.5 -26.328 -10.484 1 83.12 67 HIS B CA 1
ATOM 3079 C C . HIS B 1 67 ? -17.438 -24.969 -11.156 1 83.12 67 HIS B C 1
ATOM 3081 O O . HIS B 1 67 ? -18.375 -24.547 -11.828 1 83.12 67 HIS B O 1
ATOM 3087 N N . THR B 1 68 ? -16.312 -24.297 -10.898 1 83.94 68 THR B N 1
ATOM 3088 C CA . THR B 1 68 ? -16.156 -22.953 -11.461 1 83.94 68 THR B CA 1
ATOM 3089 C C . THR B 1 68 ? -14.984 -22.906 -12.422 1 83.94 68 THR B C 1
ATOM 3091 O O . THR B 1 68 ? -13.953 -23.547 -12.188 1 83.94 68 THR B O 1
ATOM 3094 N N . GLU B 1 69 ? -15.18 -22.156 -13.5 1 81.31 69 GLU B N 1
ATOM 3095 C CA . GLU B 1 69 ? -14.125 -21.938 -14.492 1 81.31 69 GLU B CA 1
ATOM 3096 C C . GLU B 1 69 ? -13.859 -20.453 -14.688 1 81.31 69 GLU B C 1
ATOM 3098 O O . GLU B 1 69 ? -14.789 -19.641 -14.664 1 81.31 69 GLU B O 1
ATOM 3103 N N . ALA B 1 70 ? -12.586 -20.172 -14.812 1 81.94 70 ALA B N 1
ATOM 3104 C CA . ALA B 1 70 ? -12.211 -18.781 -15.078 1 81.94 70 ALA B CA 1
ATOM 3105 C C . ALA B 1 70 ? -10.938 -18.719 -15.922 1 81.94 70 ALA B C 1
ATOM 3107 O O . ALA B 1 70 ? -10.227 -19.703 -16.062 1 81.94 70 ALA B O 1
ATOM 3108 N N . VAL B 1 71 ? -10.82 -17.547 -16.625 1 82 71 VAL B N 1
ATOM 3109 C CA . VAL B 1 71 ? -9.539 -17.219 -17.219 1 82 71 VAL B CA 1
ATOM 3110 C C . VAL B 1 71 ? -8.75 -16.297 -16.297 1 82 71 VAL B C 1
ATOM 3112 O O . VAL B 1 71 ? -9.266 -15.258 -15.859 1 82 71 VAL B O 1
ATOM 3115 N N . GLN B 1 72 ? -7.613 -16.719 -15.984 1 85.25 72 GLN B N 1
ATOM 3116 C CA . GLN B 1 72 ? -6.762 -15.883 -15.141 1 85.25 72 GLN B CA 1
ATOM 3117 C C . GLN B 1 72 ? -5.633 -15.25 -15.953 1 85.25 72 GLN B C 1
ATOM 3119 O O . GLN B 1 72 ? -5.031 -15.914 -16.812 1 85.25 72 GLN B O 1
ATOM 3124 N N . HIS B 1 73 ? -5.379 -14.039 -15.672 1 87.31 73 HIS B N 1
ATOM 3125 C CA . HIS B 1 73 ? -4.375 -13.258 -16.391 1 87.31 73 HIS B CA 1
ATOM 3126 C C . HIS B 1 73 ? -3.021 -13.336 -15.695 1 87.31 73 HIS B C 1
ATOM 3128 O O . HIS B 1 73 ? -2.928 -13.789 -14.555 1 87.31 73 HIS B O 1
ATOM 3134 N N . PRO B 1 74 ? -1.991 -12.898 -16.406 1 88.62 74 PRO B N 1
ATOM 3135 C CA . PRO B 1 74 ? -0.649 -12.992 -15.828 1 88.62 74 PRO B CA 1
ATOM 3136 C C . PRO B 1 74 ? -0.55 -12.305 -14.469 1 88.62 74 PRO B C 1
ATOM 3138 O O . PRO B 1 74 ? -1.202 -11.289 -14.234 1 88.62 74 PRO B O 1
ATOM 3141 N N . GLY B 1 75 ? 0.293 -12.867 -13.664 1 93.94 75 GLY B N 1
ATOM 3142 C CA . GLY B 1 75 ? 0.501 -12.344 -12.32 1 93.94 75 GLY B CA 1
ATOM 3143 C C . GLY B 1 75 ? 0.798 -13.422 -11.297 1 93.94 75 GLY B C 1
ATOM 3144 O O . GLY B 1 75 ? 1.152 -14.547 -11.656 1 93.94 75 GLY B O 1
ATOM 3145 N N . LEU B 1 76 ? 0.829 -13.07 -10.086 1 94.94 76 LEU B N 1
ATOM 3146 C CA . LEU B 1 76 ? 0.992 -14.008 -8.977 1 94.94 76 LEU B CA 1
ATOM 3147 C C . LEU B 1 76 ? -0.292 -14.117 -8.164 1 94.94 76 LEU B C 1
ATOM 3149 O O . LEU B 1 76 ? -0.984 -13.117 -7.953 1 94.94 76 LEU B O 1
ATOM 3153 N N . THR B 1 77 ? -0.617 -15.242 -7.777 1 94.75 77 THR B N 1
ATOM 3154 C CA . THR B 1 77 ? -1.682 -15.492 -6.812 1 94.75 77 THR B CA 1
ATOM 3155 C C . THR B 1 77 ? -1.127 -16.156 -5.551 1 94.75 77 THR B C 1
ATOM 3157 O O . THR B 1 77 ? -0.493 -17.203 -5.629 1 94.75 77 THR B O 1
ATOM 3160 N N . ILE B 1 78 ? -1.323 -15.531 -4.469 1 96.75 78 ILE B N 1
ATOM 3161 C CA . ILE B 1 78 ? -0.958 -16.078 -3.162 1 96.75 78 ILE B CA 1
ATOM 3162 C C . ILE B 1 78 ? -2.215 -16.531 -2.422 1 96.75 78 ILE B C 1
ATOM 3164 O O . ILE B 1 78 ? -3.137 -15.742 -2.207 1 96.75 78 ILE B O 1
ATOM 3168 N N . ALA B 1 79 ? -2.229 -17.781 -2.039 1 96 79 ALA B N 1
ATOM 3169 C CA . ALA B 1 79 ? -3.414 -18.328 -1.387 1 96 79 ALA B CA 1
ATOM 3170 C C . ALA B 1 79 ? -3.068 -18.906 -0.021 1 96 79 ALA B C 1
ATOM 3172 O O . ALA B 1 79 ? -2.02 -19.531 0.144 1 96 79 ALA B O 1
ATOM 3173 N N . LEU B 1 80 ? -3.848 -18.688 0.892 1 96 80 LEU B N 1
ATOM 3174 C CA . LEU B 1 80 ? -3.762 -19.266 2.227 1 96 80 LEU B CA 1
ATOM 3175 C C . LEU B 1 80 ? -5.121 -19.781 2.688 1 96 80 LEU B C 1
ATOM 3177 O O . LEU B 1 80 ? -6.098 -19.031 2.711 1 96 80 LEU B O 1
ATOM 3181 N N . PHE B 1 81 ? -5.188 -21.031 3.08 1 93.94 81 PHE B N 1
ATOM 3182 C CA . PHE B 1 81 ? -6.391 -21.656 3.615 1 93.94 81 PHE B CA 1
ATOM 3183 C C . PHE B 1 81 ? -6.246 -21.922 5.113 1 93.94 81 PHE B C 1
ATOM 3185 O O . PHE B 1 81 ? -5.383 -22.688 5.539 1 93.94 81 PHE B O 1
ATOM 3192 N N . LEU B 1 82 ? -7.039 -21.234 5.82 1 90.94 82 LEU B N 1
ATOM 3193 C CA . LEU B 1 82 ? -7.07 -21.516 7.25 1 90.94 82 LEU B CA 1
ATOM 3194 C C . LEU B 1 82 ? -7.918 -22.75 7.531 1 90.94 82 LEU B C 1
ATOM 3196 O O . LEU B 1 82 ? -7.715 -23.438 8.539 1 90.94 82 LEU B O 1
ATOM 3200 N N . ARG B 1 83 ? -8.875 -22.953 6.703 1 87.56 83 ARG B N 1
ATOM 3201 C CA . ARG B 1 83 ? -9.742 -24.125 6.758 1 87.56 83 ARG B CA 1
ATOM 3202 C C . ARG B 1 83 ? -10.211 -24.516 5.363 1 87.56 83 ARG B C 1
ATOM 3204 O O . ARG B 1 83 ? -10.5 -23.656 4.527 1 87.56 83 ARG B O 1
ATOM 3211 N N . GLY B 1 84 ? -10.414 -25.891 5.207 1 88.62 84 GLY B N 1
ATOM 3212 C CA . GLY B 1 84 ? -10.977 -26.406 3.967 1 88.62 84 GLY B CA 1
ATOM 3213 C C . GLY B 1 84 ? -9.93 -26.688 2.908 1 88.62 84 GLY B C 1
ATOM 3214 O O . GLY B 1 84 ? -8.758 -26.344 3.074 1 88.62 84 GLY B O 1
ATOM 3215 N N . HIS B 1 85 ? -10.414 -27.391 1.93 1 85.25 85 HIS B N 1
ATOM 3216 C CA . HIS B 1 85 ? -9.57 -27.844 0.828 1 85.25 85 HIS B CA 1
ATOM 3217 C C . HIS B 1 85 ? -10.297 -27.719 -0.508 1 85.25 85 HIS B C 1
ATOM 3219 O O . HIS B 1 85 ? -11.523 -27.859 -0.574 1 85.25 85 HIS B O 1
ATOM 3225 N N . ILE B 1 86 ? -9.516 -27.281 -1.459 1 84.5 86 ILE B N 1
ATOM 3226 C CA . ILE B 1 86 ? -10.086 -27.25 -2.805 1 84.5 86 ILE B CA 1
ATOM 3227 C C . ILE B 1 86 ? -9.094 -27.859 -3.791 1 84.5 86 ILE B C 1
ATOM 3229 O O . ILE B 1 86 ? -7.887 -27.891 -3.529 1 84.5 86 ILE B O 1
ATOM 3233 N N . ASP B 1 87 ? -9.695 -28.406 -4.863 1 85.06 87 ASP B N 1
ATOM 3234 C CA . ASP B 1 87 ? -8.898 -28.781 -6.027 1 85.06 87 ASP B CA 1
ATOM 3235 C C . ASP B 1 87 ? -8.969 -27.703 -7.105 1 85.06 87 ASP B C 1
ATOM 3237 O O . ASP B 1 87 ? -10.062 -27.312 -7.531 1 85.06 87 ASP B O 1
ATOM 3241 N N . ALA B 1 88 ? -7.836 -27.234 -7.379 1 87.06 88 ALA B N 1
ATOM 3242 C CA . ALA B 1 88 ? -7.77 -26.203 -8.406 1 87.06 88 ALA B CA 1
ATOM 3243 C C . ALA B 1 88 ? -6.871 -26.641 -9.562 1 87.06 88 ALA B C 1
ATOM 3245 O O . ALA B 1 88 ? -5.828 -27.266 -9.344 1 87.06 88 ALA B O 1
ATOM 3246 N N . TRP B 1 89 ? -7.363 -26.406 -10.703 1 82.81 89 TRP B N 1
ATOM 3247 C CA . TRP B 1 89 ? -6.578 -26.672 -11.906 1 82.81 89 TRP B CA 1
ATOM 3248 C C . TRP B 1 89 ? -6.156 -25.359 -12.578 1 82.81 89 TRP B C 1
ATOM 3250 O O . TRP B 1 89 ? -6.996 -24.516 -12.891 1 82.81 89 TRP B O 1
ATOM 3260 N N . PHE B 1 90 ? -4.883 -25.203 -12.695 1 80.5 90 PHE B N 1
ATOM 3261 C CA . PHE B 1 90 ? -4.305 -24.109 -13.469 1 80.5 90 PHE B CA 1
ATOM 3262 C C . PHE B 1 90 ? -3.74 -24.609 -14.789 1 80.5 90 PHE B C 1
ATOM 3264 O O . PHE B 1 90 ? -2.803 -25.406 -14.805 1 80.5 90 PHE B O 1
ATOM 3271 N N . GLY B 1 91 ? -4.246 -24.141 -15.867 1 73.81 91 GLY B N 1
ATOM 3272 C CA . GLY B 1 91 ? -3.783 -24.641 -17.141 1 73.81 91 GLY B CA 1
ATOM 3273 C C . GLY B 1 91 ? -3.758 -26.156 -17.219 1 73.81 91 GLY B C 1
ATOM 3274 O O . GLY B 1 91 ? -2.758 -26.75 -17.625 1 73.81 91 GLY B O 1
ATOM 3275 N N . GLY B 1 92 ? -4.73 -26.797 -16.609 1 76 92 GLY B N 1
ATOM 3276 C CA . GLY B 1 92 ? -4.84 -28.25 -16.641 1 76 92 GLY B CA 1
ATOM 3277 C C . GLY B 1 92 ? -4.047 -28.922 -15.531 1 76 92 GLY B C 1
ATOM 3278 O O . GLY B 1 92 ? -4.184 -30.125 -15.305 1 76 92 GLY B O 1
ATOM 3279 N N . ARG B 1 93 ? -3.15 -28.234 -14.883 1 78.31 93 ARG B N 1
ATOM 3280 C CA . ARG B 1 93 ? -2.363 -28.781 -13.789 1 78.31 93 ARG B CA 1
ATOM 3281 C C . ARG B 1 93 ? -3.117 -28.688 -12.469 1 78.31 93 ARG B C 1
ATOM 3283 O O . ARG B 1 93 ? -3.57 -27.609 -12.086 1 78.31 93 ARG B O 1
ATOM 3290 N N . LEU B 1 94 ? -3.268 -29.797 -11.82 1 83.94 94 LEU B N 1
ATOM 3291 C CA . LEU B 1 94 ? -3.953 -29.828 -10.531 1 83.94 94 LEU B CA 1
ATOM 3292 C C . LEU B 1 94 ? -3.051 -29.312 -9.422 1 83.94 94 LEU B C 1
ATOM 3294 O O . LEU B 1 94 ? -1.91 -29.766 -9.281 1 83.94 94 LEU B O 1
ATOM 3298 N N . ILE B 1 95 ? -3.525 -28.406 -8.758 1 83.81 95 ILE B N 1
ATOM 3299 C CA . ILE B 1 95 ? -2.879 -27.891 -7.555 1 83.81 95 ILE B CA 1
ATOM 3300 C C . ILE B 1 95 ? -3.844 -27.984 -6.375 1 83.81 95 ILE B C 1
ATOM 3302 O O . ILE B 1 95 ? -4.848 -27.266 -6.328 1 83.81 95 ILE B O 1
ATOM 3306 N N . GLU B 1 96 ? -3.508 -28.828 -5.488 1 83.56 96 GLU B N 1
ATOM 3307 C CA . GLU B 1 96 ? -4.312 -28.953 -4.277 1 83.56 96 GLU B CA 1
ATOM 3308 C C . GLU B 1 96 ? -4.008 -27.828 -3.291 1 83.56 96 GLU B C 1
ATOM 3310 O O . GLU B 1 96 ? -2.842 -27.531 -3.025 1 83.56 96 GLU B O 1
ATOM 3315 N N . MET B 1 97 ? -5.043 -27.219 -2.805 1 85.06 97 MET B N 1
ATOM 3316 C CA . MET B 1 97 ? -4.848 -26.094 -1.888 1 85.06 97 MET B CA 1
ATOM 3317 C C . MET B 1 97 ? -5.609 -26.312 -0.585 1 85.06 97 MET B C 1
ATOM 3319 O O . MET B 1 97 ? -6.777 -26.703 -0.604 1 85.06 97 MET B O 1
ATOM 3323 N N . GLY B 1 98 ? -4.934 -25.984 0.543 1 84.75 98 GLY B N 1
ATOM 3324 C CA . GLY B 1 98 ? -5.535 -26.141 1.859 1 84.75 98 GLY B CA 1
ATOM 3325 C C . GLY B 1 98 ? -5.184 -27.453 2.525 1 84.75 98 GLY B C 1
ATOM 3326 O O . GLY B 1 98 ? -4.645 -28.359 1.884 1 84.75 98 GLY B O 1
ATOM 3327 N N . PRO B 1 99 ? -5.418 -27.484 3.818 1 76.38 99 PRO B N 1
ATOM 3328 C CA . PRO B 1 99 ? -5.145 -28.734 4.543 1 76.38 99 PRO B CA 1
ATOM 3329 C C . PRO B 1 99 ? -6.129 -29.844 4.191 1 76.38 99 PRO B C 1
ATOM 3331 O O . PRO B 1 99 ? -7.312 -29.578 3.979 1 76.38 99 PRO B O 1
ATOM 3334 N N . ARG B 1 100 ? -5.637 -31.031 3.99 1 66.38 100 ARG B N 1
ATOM 3335 C CA . ARG B 1 100 ? -6.496 -32.156 3.682 1 66.38 100 ARG B CA 1
ATOM 3336 C C . ARG B 1 100 ? -7.215 -32.656 4.934 1 66.38 100 ARG B C 1
ATOM 3338 O O . ARG B 1 100 ? -8.328 -33.188 4.848 1 66.38 100 ARG B O 1
ATOM 3345 N N . THR B 1 101 ? -6.426 -32.438 6.027 1 65.88 101 THR B N 1
ATOM 3346 C CA . THR B 1 101 ? -7.047 -32.844 7.281 1 65.88 101 THR B CA 1
ATOM 3347 C C . THR B 1 101 ? -7.172 -31.656 8.234 1 65.88 101 THR B C 1
ATOM 3349 O O . THR B 1 101 ? -6.371 -30.719 8.18 1 65.88 101 THR B O 1
ATOM 3352 N N . GLU B 1 102 ? -8.281 -31.609 8.984 1 63.28 102 GLU B N 1
ATOM 3353 C CA . GLU B 1 102 ? -8.547 -30.531 9.938 1 63.28 102 GLU B CA 1
ATOM 3354 C C . GLU B 1 102 ? -7.469 -30.484 11.016 1 63.28 102 GLU B C 1
ATOM 3356 O O . GLU B 1 102 ? -7.266 -29.438 11.648 1 63.28 102 GLU B O 1
ATOM 3361 N N . ASP B 1 103 ? -6.746 -31.516 11.133 1 59.34 103 ASP B N 1
ATOM 3362 C CA . ASP B 1 103 ? -5.781 -31.609 12.219 1 59.34 103 ASP B CA 1
ATOM 3363 C C . ASP B 1 103 ? -4.391 -31.172 11.758 1 59.34 103 ASP B C 1
ATOM 3365 O O . ASP B 1 103 ? -3.404 -31.375 12.469 1 59.34 103 ASP B O 1
ATOM 3369 N N . ALA B 1 104 ? -4.402 -30.688 10.664 1 64.44 104 ALA B N 1
ATOM 3370 C CA . ALA B 1 104 ? -3.074 -30.297 10.188 1 64.44 104 ALA B CA 1
ATOM 3371 C C . ALA B 1 104 ? -2.475 -29.203 11.062 1 64.44 104 ALA B C 1
ATOM 3373 O O . ALA B 1 104 ? -3.15 -28.219 11.391 1 64.44 104 ALA B O 1
ATOM 3374 N N . ARG B 1 105 ? -1.34 -29.484 11.672 1 62.12 105 ARG B N 1
ATOM 3375 C CA . ARG B 1 105 ? -0.667 -28.594 12.617 1 62.12 105 ARG B CA 1
ATOM 3376 C C . ARG B 1 105 ? -0.11 -27.375 11.906 1 62.12 105 ARG B C 1
ATOM 3378 O O . ARG B 1 105 ? -0.102 -26.281 12.477 1 62.12 105 ARG B O 1
ATOM 3385 N N . ASP B 1 106 ? 0.221 -27.594 10.648 1 80.94 106 ASP B N 1
ATOM 3386 C CA . ASP B 1 106 ? 0.846 -26.453 9.969 1 80.94 106 ASP B CA 1
ATOM 3387 C C . ASP B 1 106 ? 0.006 -26 8.773 1 80.94 106 ASP B C 1
ATOM 3389 O O . ASP B 1 106 ? -0.509 -26.828 8.016 1 80.94 106 ASP B O 1
ATOM 3393 N N . ILE B 1 107 ? -0.207 -24.766 8.766 1 86.5 107 ILE B N 1
ATOM 3394 C CA . ILE B 1 107 ? -0.933 -24.141 7.664 1 86.5 107 ILE B CA 1
ATOM 3395 C C . ILE B 1 107 ? 0.034 -23.812 6.527 1 86.5 107 ILE B C 1
ATOM 3397 O O . ILE B 1 107 ? 1.068 -23.188 6.746 1 86.5 107 ILE B O 1
ATOM 3401 N N . GLU B 1 108 ? -0.333 -24.344 5.414 1 88.75 108 GLU B N 1
ATOM 3402 C CA . GLU B 1 108 ? 0.532 -24.156 4.258 1 88.75 108 GLU B CA 1
ATOM 3403 C C . GLU B 1 108 ? 0.014 -23.016 3.371 1 88.75 108 GLU B C 1
ATOM 3405 O O . GLU B 1 108 ? -1.192 -22.906 3.146 1 88.75 108 GLU B O 1
ATOM 3410 N N . ALA B 1 109 ? 0.904 -22.172 2.943 1 94.56 109 ALA B N 1
ATOM 3411 C CA . ALA B 1 109 ? 0.626 -21.125 1.947 1 94.56 109 ALA B CA 1
ATOM 3412 C C . ALA B 1 109 ? 1.167 -21.531 0.577 1 94.56 109 ALA B C 1
ATOM 3414 O O . ALA B 1 109 ? 2.082 -22.359 0.479 1 94.56 109 ALA B O 1
ATOM 3415 N N . ILE B 1 110 ? 0.534 -21.016 -0.459 1 94.5 110 ILE B N 1
ATOM 3416 C CA . ILE B 1 110 ? 0.959 -21.375 -1.81 1 94.5 110 ILE B CA 1
ATOM 3417 C C . ILE B 1 110 ? 0.996 -20.125 -2.682 1 94.5 110 ILE B C 1
ATOM 3419 O O . ILE B 1 110 ? 0.137 -19.25 -2.557 1 94.5 110 ILE B O 1
ATOM 3423 N N . VAL B 1 111 ? 1.981 -19.984 -3.471 1 95.81 111 VAL B N 1
ATOM 3424 C CA . VAL B 1 111 ? 2.051 -18.938 -4.488 1 95.81 111 VAL B CA 1
ATOM 3425 C C . VAL B 1 111 ? 2.24 -19.578 -5.867 1 95.81 111 VAL B C 1
ATOM 3427 O O . VAL B 1 111 ? 3.018 -20.516 -6.02 1 95.81 111 VAL B O 1
ATOM 3430 N N . VAL B 1 112 ? 1.407 -19.109 -6.82 1 93.25 112 VAL B N 1
ATOM 3431 C CA . VAL B 1 112 ? 1.456 -19.609 -8.195 1 93.25 112 VAL B CA 1
ATOM 3432 C C . VAL B 1 112 ? 1.711 -18.438 -9.148 1 93.25 112 VAL B C 1
ATOM 3434 O O . VAL B 1 112 ? 1.075 -17.391 -9.039 1 93.25 112 VAL B O 1
ATOM 3437 N N . ALA B 1 113 ? 2.623 -18.641 -10.016 1 93.31 113 ALA B N 1
ATOM 3438 C CA . ALA B 1 113 ? 2.926 -17.625 -11.023 1 93.31 113 ALA B CA 1
ATOM 3439 C C . ALA B 1 113 ? 2.273 -17.969 -12.359 1 93.31 113 ALA B C 1
ATOM 3441 O O . ALA B 1 113 ? 2.24 -19.141 -12.758 1 93.31 113 ALA B O 1
ATOM 3442 N N . ARG B 1 114 ? 1.663 -16.969 -12.906 1 89.06 114 ARG B N 1
ATOM 3443 C CA . ARG B 1 114 ? 1.146 -17.078 -14.266 1 89.06 114 ARG B CA 1
ATOM 3444 C C . ARG B 1 114 ? 1.836 -16.078 -15.188 1 89.06 114 ARG B C 1
ATOM 3446 O O . ARG B 1 114 ? 1.696 -14.867 -15.016 1 89.06 114 ARG B O 1
ATOM 3453 N N . SER B 1 115 ? 2.586 -16.531 -16.094 1 84.5 115 SER B N 1
ATOM 3454 C CA . SER B 1 115 ? 3.264 -15.633 -17.031 1 84.5 115 SER B CA 1
ATOM 3455 C C . SER B 1 115 ? 2.412 -15.383 -18.266 1 84.5 115 SER B C 1
ATOM 3457 O O . SER B 1 115 ? 2.715 -14.492 -19.062 1 84.5 115 SER B O 1
ATOM 3459 N N . GLU B 1 116 ? 1.325 -16.109 -18.438 1 80.56 116 GLU B N 1
ATOM 3460 C CA . GLU B 1 116 ? 0.344 -15.945 -19.5 1 80.56 116 GLU B CA 1
ATOM 3461 C C . GLU B 1 116 ? -1.066 -16.25 -19.016 1 80.56 116 GLU B C 1
ATOM 3463 O O . GLU B 1 116 ? -1.239 -16.859 -17.953 1 80.56 116 GLU B O 1
ATOM 3468 N N . SER B 1 117 ? -1.99 -15.758 -19.766 1 84.56 117 SER B N 1
ATOM 3469 C CA . SER B 1 117 ? -3.367 -16.094 -19.422 1 84.56 117 SER B CA 1
ATOM 3470 C C . SER B 1 117 ? -3.625 -17.594 -19.531 1 84.56 117 SER B C 1
ATOM 3472 O O . SER B 1 117 ? -3.146 -18.234 -20.469 1 84.56 117 SER B O 1
ATOM 3474 N N . ASP B 1 118 ? -4.293 -18.078 -18.578 1 81.69 118 ASP B N 1
ATOM 3475 C CA . ASP B 1 118 ? -4.566 -19.5 -18.562 1 81.69 118 ASP B CA 1
ATOM 3476 C C . ASP B 1 118 ? -5.895 -19.812 -17.875 1 81.69 118 ASP B C 1
ATOM 3478 O O . ASP B 1 118 ? -6.484 -18.938 -17.25 1 81.69 118 ASP B O 1
ATOM 3482 N N . SER B 1 119 ? -6.332 -21.031 -18.125 1 81.69 119 SER B N 1
ATOM 3483 C CA . SER B 1 119 ? -7.59 -21.469 -17.531 1 81.69 119 SER B CA 1
ATOM 3484 C C . SER B 1 119 ? -7.422 -21.797 -16.062 1 81.69 119 SER B C 1
ATOM 3486 O O . SER B 1 119 ? -6.367 -22.281 -15.641 1 81.69 119 SER B O 1
ATOM 3488 N N . PHE B 1 120 ? -8.422 -21.469 -15.328 1 86.44 120 PHE B N 1
ATOM 3489 C CA . PHE B 1 120 ? -8.539 -21.812 -13.922 1 86.44 120 PHE B CA 1
ATOM 3490 C C . PHE B 1 120 ? -9.844 -22.547 -13.641 1 86.44 120 PHE B C 1
ATOM 3492 O O . PHE B 1 120 ? -10.914 -22.094 -14.047 1 86.44 120 PHE B O 1
ATOM 3499 N N . VAL B 1 121 ? -9.719 -23.688 -13.062 1 82.94 121 VAL B N 1
ATOM 3500 C CA . VAL B 1 121 ? -10.891 -24.453 -12.68 1 82.94 121 VAL B CA 1
ATOM 3501 C C . VAL B 1 121 ? -10.812 -24.812 -11.195 1 82.94 121 VAL B C 1
ATOM 3503 O O . VAL B 1 121 ? -9.75 -25.172 -10.688 1 82.94 121 VAL B O 1
ATOM 3506 N N . ARG B 1 122 ? -11.883 -24.656 -10.57 1 86.88 122 ARG B N 1
ATOM 3507 C CA . ARG B 1 122 ? -11.945 -25.031 -9.164 1 86.88 122 ARG B CA 1
ATOM 3508 C C . ARG B 1 122 ? -13.148 -25.938 -8.891 1 86.88 122 ARG B C 1
ATOM 3510 O O . ARG B 1 122 ? -14.234 -25.703 -9.422 1 86.88 122 ARG B O 1
ATOM 3517 N N . ARG B 1 123 ? -12.953 -26.891 -8.094 1 83.62 123 ARG B N 1
ATOM 3518 C CA . ARG B 1 123 ? -14.023 -27.781 -7.668 1 83.62 123 ARG B CA 1
ATOM 3519 C C . ARG B 1 123 ? -14.086 -27.875 -6.145 1 83.62 123 ARG B C 1
ATOM 3521 O O . ARG B 1 123 ? -13.047 -27.938 -5.484 1 83.62 123 ARG B O 1
ATOM 3528 N N . SER B 1 124 ? -15.219 -27.75 -5.707 1 84.31 124 SER B N 1
ATOM 3529 C CA . SER B 1 124 ? -15.477 -27.953 -4.285 1 84.31 124 SER B CA 1
ATOM 3530 C C . SER B 1 124 ? -16.719 -28.828 -4.07 1 84.31 124 SER B C 1
ATOM 3532 O O . SER B 1 124 ? -17.484 -29.047 -5.004 1 84.31 124 SER B O 1
ATOM 3534 N N . VAL B 1 125 ? -16.859 -29.391 -2.869 1 85.31 125 VAL B N 1
ATOM 3535 C CA . VAL B 1 125 ? -17.922 -30.344 -2.588 1 85.31 125 VAL B CA 1
ATOM 3536 C C . VAL B 1 125 ? -18.953 -29.703 -1.671 1 85.31 125 VAL B C 1
ATOM 3538 O O . VAL B 1 125 ? -18.625 -28.875 -0.833 1 85.31 125 VAL B O 1
ATOM 3541 N N . LYS B 1 126 ? -20.172 -30.172 -1.861 1 87.69 126 LYS B N 1
ATOM 3542 C CA . LYS B 1 126 ? -21.266 -29.734 -0.997 1 87.69 126 LYS B CA 1
ATOM 3543 C C . LYS B 1 126 ? -20.938 -29.969 0.474 1 87.69 126 LYS B C 1
ATOM 3545 O O . LYS B 1 126 ? -20.438 -31.031 0.842 1 87.69 126 LYS B O 1
ATOM 3550 N N . GLY B 1 127 ? -21.141 -28.938 1.254 1 87.19 127 GLY B N 1
ATOM 3551 C CA . GLY B 1 127 ? -20.938 -29.047 2.689 1 87.19 127 GLY B CA 1
ATOM 3552 C C . GLY B 1 127 ? -19.547 -28.609 3.129 1 87.19 127 GLY B C 1
ATOM 3553 O O . GLY B 1 127 ? -19.312 -28.375 4.316 1 87.19 127 GLY B O 1
ATOM 3554 N N . ALA B 1 128 ? -18.672 -28.5 2.203 1 88.06 128 ALA B N 1
ATOM 3555 C CA . ALA B 1 128 ? -17.312 -28.094 2.537 1 88.06 128 ALA B CA 1
ATOM 3556 C C . ALA B 1 128 ? -17.297 -26.688 3.148 1 88.06 128 ALA B C 1
ATOM 3558 O O . ALA B 1 128 ? -18.031 -25.812 2.701 1 88.06 128 ALA B O 1
ATOM 3559 N N . ARG B 1 129 ? -16.5 -26.562 4.277 1 88.94 129 ARG B N 1
ATOM 3560 C CA . ARG B 1 129 ? -16.266 -25.266 4.879 1 88.94 129 ARG B CA 1
ATOM 3561 C C . ARG B 1 129 ? -14.914 -24.703 4.465 1 88.94 129 ARG B C 1
ATOM 3563 O O . ARG B 1 129 ? -13.883 -25.344 4.66 1 88.94 129 ARG B O 1
ATOM 3570 N N . ILE B 1 130 ? -14.977 -23.484 3.861 1 92.44 130 ILE B N 1
ATOM 3571 C CA . ILE B 1 130 ? -13.758 -22.891 3.326 1 92.44 130 ILE B CA 1
ATOM 3572 C C . ILE B 1 130 ? -13.492 -21.547 4.008 1 92.44 130 ILE B C 1
ATOM 3574 O O . ILE B 1 130 ? -14.367 -20.688 4.047 1 92.44 130 ILE B O 1
ATOM 3578 N N . ARG B 1 131 ? -12.336 -21.406 4.629 1 93.38 131 ARG B N 1
ATOM 3579 C CA . ARG B 1 131 ? -11.82 -20.141 5.156 1 93.38 131 ARG B CA 1
ATOM 3580 C C . ARG B 1 131 ? -10.453 -19.812 4.566 1 93.38 131 ARG B C 1
ATOM 3582 O O . ARG B 1 131 ? -9.453 -20.438 4.938 1 93.38 131 ARG B O 1
ATOM 3589 N N . LYS B 1 132 ? -10.492 -18.859 3.602 1 94.88 132 LYS B N 1
ATOM 3590 C CA . LYS B 1 132 ? -9.25 -18.625 2.863 1 94.88 132 LYS B CA 1
ATOM 3591 C C . LYS B 1 132 ? -9.141 -17.172 2.418 1 94.88 132 LYS B C 1
ATOM 3593 O O . LYS B 1 132 ? -10.125 -16.422 2.463 1 94.88 132 LYS B O 1
ATOM 3598 N N . LEU B 1 133 ? -7.938 -16.797 2.076 1 96 133 LEU B N 1
ATOM 3599 C CA . LEU B 1 133 ? -7.703 -15.562 1.335 1 96 133 LEU B CA 1
ATOM 3600 C C . LEU B 1 133 ? -6.797 -15.812 0.136 1 96 133 LEU B C 1
ATOM 3602 O O . LEU B 1 133 ? -5.969 -16.734 0.158 1 96 133 LEU B O 1
ATOM 3606 N N . ASN B 1 134 ? -7.004 -15.023 -0.929 1 95.44 134 ASN B N 1
ATOM 3607 C CA . ASN B 1 134 ? -6.133 -14.922 -2.096 1 95.44 134 ASN B CA 1
ATOM 3608 C C . ASN B 1 134 ? -5.715 -13.477 -2.361 1 95.44 134 ASN B C 1
ATOM 3610 O O . ASN B 1 134 ? -6.559 -12.586 -2.418 1 95.44 134 ASN B O 1
ATOM 3614 N N . VAL B 1 135 ? -4.473 -13.281 -2.467 1 97 135 VAL B N 1
ATOM 3615 C CA . VAL B 1 135 ? -3.967 -12 -2.949 1 97 135 VAL B CA 1
ATOM 3616 C C . VAL B 1 135 ? -3.398 -12.164 -4.355 1 97 135 VAL B C 1
ATOM 3618 O O . VAL B 1 135 ? -2.594 -13.062 -4.605 1 97 135 VAL B O 1
ATOM 3621 N N . THR B 1 136 ? -3.855 -11.328 -5.223 1 94.88 136 THR B N 1
ATOM 3622 C CA . THR B 1 136 ? -3.367 -11.383 -6.594 1 94.88 136 THR B CA 1
ATOM 3623 C C . THR B 1 136 ? -2.629 -10.102 -6.957 1 94.88 136 THR B C 1
ATOM 3625 O O . THR B 1 136 ? -3.094 -9 -6.645 1 94.88 136 THR B O 1
ATOM 3628 N N . ILE B 1 137 ? -1.523 -10.266 -7.59 1 94.69 137 ILE B N 1
ATOM 3629 C CA . ILE B 1 137 ? -0.751 -9.117 -8.039 1 94.69 137 ILE B CA 1
ATOM 3630 C C . ILE B 1 137 ? -0.459 -9.242 -9.531 1 94.69 137 ILE B C 1
ATOM 3632 O O . ILE B 1 137 ? -0.2 -10.344 -10.031 1 94.69 137 ILE B O 1
ATOM 3636 N N . THR B 1 138 ? -0.535 -8.117 -10.258 1 93.06 138 THR B N 1
ATOM 3637 C CA . THR B 1 138 ? -0.254 -8.086 -11.688 1 93.06 138 THR B CA 1
ATOM 3638 C C . THR B 1 138 ? 1.238 -7.898 -11.938 1 93.06 138 THR B C 1
ATOM 3640 O O . THR B 1 138 ? 1.972 -7.449 -11.055 1 93.06 138 THR B O 1
ATOM 3643 N N . PRO B 1 139 ? 1.65 -8.258 -13.125 1 88.44 139 PRO B N 1
ATOM 3644 C CA . PRO B 1 139 ? 3.049 -7.996 -13.477 1 88.44 139 PRO B CA 1
ATOM 3645 C C . PRO B 1 139 ? 3.416 -6.52 -13.359 1 88.44 139 PRO B C 1
ATOM 3647 O O . PRO B 1 139 ? 4.531 -6.184 -12.953 1 88.44 139 PRO B O 1
ATOM 3650 N N . GLU B 1 140 ? 2.486 -5.711 -13.719 1 86 140 GLU B N 1
ATOM 3651 C CA . GLU B 1 140 ? 2.727 -4.273 -13.656 1 86 140 GLU B CA 1
ATOM 3652 C C . GLU B 1 140 ? 2.998 -3.826 -12.219 1 86 140 GLU B C 1
ATOM 3654 O O . GLU B 1 140 ? 3.877 -2.996 -11.977 1 86 140 GLU B O 1
ATOM 3659 N N . TRP B 1 141 ? 2.25 -4.32 -11.406 1 90.75 141 TRP B N 1
ATOM 3660 C CA . TRP B 1 141 ? 2.445 -3.994 -9.992 1 90.75 141 TRP B CA 1
ATOM 3661 C C . TRP B 1 141 ? 3.814 -4.461 -9.516 1 90.75 141 TRP B C 1
ATOM 3663 O O . TRP B 1 141 ? 4.512 -3.732 -8.805 1 90.75 141 TRP B O 1
ATOM 3673 N N . LEU B 1 142 ? 4.152 -5.656 -9.852 1 88.06 142 LEU B N 1
ATOM 3674 C CA . LEU B 1 142 ? 5.441 -6.219 -9.461 1 88.06 142 LEU B CA 1
ATOM 3675 C C . LEU B 1 142 ? 6.59 -5.391 -10.031 1 88.06 142 LEU B C 1
ATOM 3677 O O . LEU B 1 142 ? 7.594 -5.164 -9.352 1 88.06 142 LEU B O 1
ATOM 3681 N N . ASP B 1 143 ? 6.426 -4.973 -11.211 1 80.94 143 ASP B N 1
ATOM 3682 C CA . ASP B 1 143 ? 7.449 -4.172 -11.875 1 80.94 143 ASP B CA 1
ATOM 3683 C C . ASP B 1 143 ? 7.66 -2.84 -11.164 1 80.94 143 ASP B C 1
ATOM 3685 O O . ASP B 1 143 ? 8.773 -2.303 -11.156 1 80.94 143 ASP B O 1
ATOM 3689 N N . GLN B 1 144 ? 6.609 -2.318 -10.664 1 79.44 144 GLN B N 1
ATOM 3690 C CA . GLN B 1 144 ? 6.68 -1.042 -9.961 1 79.44 144 GLN B CA 1
ATOM 3691 C C . GLN B 1 144 ? 7.551 -1.148 -8.711 1 79.44 144 GLN B C 1
ATOM 3693 O O . GLN B 1 144 ? 8.008 -0.135 -8.18 1 79.44 144 GLN B O 1
ATOM 3698 N N . GLN B 1 145 ? 7.793 -2.363 -8.305 1 75.06 145 GLN B N 1
ATOM 3699 C CA . GLN B 1 145 ? 8.578 -2.545 -7.094 1 75.06 145 GLN B CA 1
ATOM 3700 C C . GLN B 1 145 ? 10.078 -2.549 -7.406 1 75.06 145 GLN B C 1
ATOM 3702 O O . GLN B 1 145 ? 10.906 -2.643 -6.5 1 75.06 145 GLN B O 1
ATOM 3707 N N . ALA B 1 146 ? 10.43 -2.33 -8.539 1 62.5 146 ALA B N 1
ATOM 3708 C CA . ALA B 1 146 ? 11.805 -2.195 -9.016 1 62.5 146 ALA B CA 1
ATOM 3709 C C . ALA B 1 146 ? 12.633 -3.432 -8.664 1 62.5 146 ALA B C 1
ATOM 3711 O O . ALA B 1 146 ? 13.773 -3.316 -8.211 1 62.5 146 ALA B O 1
ATOM 3712 N N . LEU B 1 147 ? 12.031 -4.547 -8.781 1 68.12 147 LEU B N 1
ATOM 3713 C CA . LEU B 1 147 ? 12.703 -5.797 -8.43 1 68.12 147 LEU B CA 1
ATOM 3714 C C . LEU B 1 147 ? 13.922 -6.027 -9.312 1 68.12 147 LEU B C 1
ATOM 3716 O O . LEU B 1 147 ? 14.914 -6.613 -8.875 1 68.12 147 LEU B O 1
ATOM 3720 N N . LEU B 1 148 ? 13.773 -5.488 -10.422 1 61.09 148 LEU B N 1
ATOM 3721 C CA . LEU B 1 148 ? 14.828 -5.699 -11.406 1 61.09 148 LEU B CA 1
ATOM 3722 C C . LEU B 1 148 ? 16.125 -5.008 -10.977 1 61.09 148 LEU B C 1
ATOM 3724 O O . LEU B 1 148 ? 17.203 -5.402 -11.398 1 61.09 148 LEU B O 1
ATOM 3728 N N . SER B 1 149 ? 15.945 -4.09 -10.234 1 60 149 SER B N 1
ATOM 3729 C CA . SER B 1 149 ? 17.109 -3.293 -9.859 1 60 149 SER B CA 1
ATOM 3730 C C . SER B 1 149 ? 17.859 -3.924 -8.695 1 60 149 SER B C 1
ATOM 3732 O O . SER B 1 149 ? 18.891 -3.4 -8.258 1 60 149 SER B O 1
ATOM 3734 N N . SER B 1 150 ? 17.391 -5.066 -8.281 1 69.56 150 SER B N 1
ATOM 3735 C CA . SER B 1 150 ? 18 -5.691 -7.113 1 69.56 150 SER B CA 1
ATOM 3736 C C . SER B 1 150 ? 18.359 -7.145 -7.387 1 69.56 150 SER B C 1
ATOM 3738 O O . SER B 1 150 ? 17.484 -7.996 -7.508 1 69.56 150 SER B O 1
ATOM 3740 N N . PRO B 1 151 ? 19.594 -7.414 -7.438 1 68.25 151 PRO B N 1
ATOM 3741 C CA . PRO B 1 151 ? 20 -8.797 -7.688 1 68.25 151 PRO B CA 1
ATOM 3742 C C . PRO B 1 151 ? 19.422 -9.781 -6.672 1 68.25 151 PRO B C 1
ATOM 3744 O O . PRO B 1 151 ? 19.188 -10.945 -7.004 1 68.25 151 PRO B O 1
ATOM 3747 N N . GLU B 1 152 ? 19.156 -9.273 -5.562 1 71.19 152 GLU B N 1
ATOM 3748 C CA . GLU B 1 152 ? 18.625 -10.109 -4.496 1 71.19 152 GLU B CA 1
ATOM 3749 C C . GLU B 1 152 ? 17.203 -10.578 -4.82 1 71.19 152 GLU B C 1
ATOM 3751 O O . GLU B 1 152 ? 16.703 -11.531 -4.219 1 71.19 152 GLU B O 1
ATOM 3756 N N . CYS B 1 153 ? 16.688 -9.938 -5.82 1 80.5 153 CYS B N 1
ATOM 3757 C CA . CYS B 1 153 ? 15.312 -10.258 -6.16 1 80.5 153 CYS B CA 1
ATOM 3758 C C . CYS B 1 153 ? 15.242 -11.047 -7.465 1 80.5 153 CYS B C 1
ATOM 3760 O O . CYS B 1 153 ? 14.164 -11.219 -8.031 1 80.5 153 CYS B O 1
ATOM 3762 N N . ALA B 1 154 ? 16.359 -11.484 -7.867 1 78.94 154 ALA B N 1
ATOM 3763 C CA . ALA B 1 154 ? 16.422 -12.242 -9.117 1 78.94 154 ALA B CA 1
ATOM 3764 C C . ALA B 1 154 ? 15.555 -13.492 -9.055 1 78.94 154 ALA B C 1
ATOM 3766 O O . ALA B 1 154 ? 14.914 -13.859 -10.047 1 78.94 154 ALA B O 1
ATOM 3767 N N . ALA B 1 155 ? 15.586 -14.148 -7.977 1 84.44 155 ALA B N 1
ATOM 3768 C CA . ALA B 1 155 ? 14.781 -15.352 -7.797 1 84.44 155 ALA B CA 1
ATOM 3769 C C . ALA B 1 155 ? 13.297 -15.039 -7.945 1 84.44 155 ALA B C 1
ATOM 3771 O O . ALA B 1 155 ? 12.547 -15.82 -8.531 1 84.44 155 ALA B O 1
ATOM 3772 N N . ILE B 1 156 ? 12.883 -13.93 -7.477 1 89.81 156 ILE B N 1
ATOM 3773 C CA . ILE B 1 156 ? 11.492 -13.508 -7.559 1 89.81 156 ILE B CA 1
ATOM 3774 C C . ILE B 1 156 ? 11.109 -13.273 -9.016 1 89.81 156 ILE B C 1
ATOM 3776 O O . ILE B 1 156 ? 10.047 -13.711 -9.469 1 89.81 156 ILE B O 1
ATOM 3780 N N . LEU B 1 157 ? 11.953 -12.633 -9.664 1 83.12 157 LEU B N 1
ATOM 3781 C CA . LEU B 1 157 ? 11.703 -12.344 -11.07 1 83.12 157 LEU B CA 1
ATOM 3782 C C . LEU B 1 157 ? 11.625 -13.625 -11.891 1 83.12 157 LEU B C 1
ATOM 3784 O O . LEU B 1 157 ? 10.719 -13.789 -12.711 1 83.12 157 LEU B O 1
ATOM 3788 N N . ARG B 1 158 ? 12.562 -14.492 -11.562 1 83 158 ARG B N 1
ATOM 3789 C CA . ARG B 1 158 ? 12.562 -15.781 -12.25 1 83 158 ARG B CA 1
ATOM 3790 C C . ARG B 1 158 ? 11.266 -16.547 -11.984 1 83 158 ARG B C 1
ATOM 3792 O O . ARG B 1 158 ? 10.648 -17.078 -12.906 1 83 158 ARG B O 1
ATOM 3799 N N . PHE B 1 159 ? 10.961 -16.562 -10.844 1 90.81 159 PHE B N 1
ATOM 3800 C CA . PHE B 1 159 ? 9.742 -17.25 -10.445 1 90.81 159 PHE B CA 1
ATOM 3801 C C . PHE B 1 159 ? 8.531 -16.672 -11.164 1 90.81 159 PHE B C 1
ATOM 3803 O O . PHE B 1 159 ? 7.723 -17.406 -11.734 1 90.81 159 PHE B O 1
ATOM 3810 N N . SER B 1 160 ? 8.391 -15.336 -11.172 1 90.38 160 SER B N 1
ATOM 3811 C CA . SER B 1 160 ? 7.23 -14.648 -11.734 1 90.38 160 SER B CA 1
ATOM 3812 C C . SER B 1 160 ? 7.141 -14.852 -13.242 1 90.38 160 SER B C 1
ATOM 3814 O O . SER B 1 160 ? 6.055 -14.75 -13.82 1 90.38 160 SER B O 1
ATOM 3816 N N . ARG B 1 161 ? 8.227 -15.203 -13.773 1 81.75 161 ARG B N 1
ATOM 3817 C CA . ARG B 1 161 ? 8.273 -15.336 -15.227 1 81.75 161 ARG B CA 1
ATOM 3818 C C . ARG B 1 161 ? 8.148 -16.797 -15.648 1 81.75 161 ARG B C 1
ATOM 3820 O O . ARG B 1 161 ? 8.07 -17.094 -16.844 1 81.75 161 ARG B O 1
ATOM 3827 N N . THR B 1 162 ? 8.164 -17.719 -14.758 1 85.31 162 THR B N 1
ATOM 3828 C CA . THR B 1 162 ? 7.965 -19.141 -15.016 1 85.31 162 THR B CA 1
ATOM 3829 C C . THR B 1 162 ? 6.496 -19.531 -14.836 1 85.31 162 THR B C 1
ATOM 3831 O O . THR B 1 162 ? 5.988 -19.562 -13.719 1 85.31 162 THR B O 1
ATOM 3834 N N . HIS B 1 163 ? 5.891 -19.859 -15.969 1 85.31 163 HIS B N 1
ATOM 3835 C CA . HIS B 1 163 ? 4.461 -20.141 -15.945 1 85.31 163 HIS B CA 1
ATOM 3836 C C . HIS B 1 163 ? 4.156 -21.359 -15.07 1 85.31 163 HIS B C 1
ATOM 3838 O O . HIS B 1 163 ? 4.773 -22.406 -15.219 1 85.31 163 HIS B O 1
ATOM 3844 N N . LEU B 1 164 ? 3.287 -21.172 -14.156 1 86.69 164 LEU B N 1
ATOM 3845 C CA . LEU B 1 164 ? 2.756 -22.156 -13.219 1 86.69 164 LEU B CA 1
ATOM 3846 C C . LEU B 1 164 ? 3.818 -22.562 -12.203 1 86.69 164 LEU B C 1
ATOM 3848 O O . LEU B 1 164 ? 3.711 -23.625 -11.586 1 86.69 164 LEU B O 1
ATOM 3852 N N . ALA B 1 165 ? 4.945 -21.75 -12.234 1 89.81 165 ALA B N 1
ATOM 3853 C CA . ALA B 1 165 ? 5.82 -21.953 -11.086 1 89.81 165 ALA B CA 1
ATOM 3854 C C . ALA B 1 165 ? 5.023 -21.906 -9.781 1 89.81 165 ALA B C 1
ATOM 3856 O O . ALA B 1 165 ? 4.141 -21.062 -9.617 1 89.81 165 ALA B O 1
ATOM 3857 N N . THR B 1 166 ? 5.277 -22.891 -8.922 1 91.31 166 THR B N 1
ATOM 3858 C CA . THR B 1 166 ? 4.52 -23.031 -7.68 1 91.31 166 THR B CA 1
ATOM 3859 C C . THR B 1 166 ? 5.457 -23.234 -6.492 1 91.31 166 THR B C 1
ATOM 3861 O O . THR B 1 166 ? 6.43 -23.984 -6.578 1 91.31 166 THR B O 1
ATOM 3864 N N . LEU B 1 167 ? 5.227 -22.469 -5.5 1 93.12 167 LEU B N 1
ATOM 3865 C CA . LEU B 1 167 ? 5.973 -22.625 -4.258 1 93.12 167 LEU B CA 1
ATOM 3866 C C . LEU B 1 167 ? 5.027 -22.766 -3.068 1 93.12 167 LEU B C 1
ATOM 3868 O O . LEU B 1 167 ? 4.043 -22.031 -2.965 1 93.12 167 LEU B O 1
ATOM 3872 N N . ARG B 1 168 ? 5.297 -23.797 -2.285 1 92.19 168 ARG B N 1
ATOM 3873 C CA . ARG B 1 168 ? 4.578 -24.016 -1.033 1 92.19 168 ARG B CA 1
ATOM 3874 C C . ARG B 1 168 ? 5.5 -23.828 0.167 1 92.19 168 ARG B C 1
ATOM 3876 O O . ARG B 1 168 ? 6.676 -24.188 0.114 1 92.19 168 ARG B O 1
ATOM 3883 N N . TRP B 1 169 ? 4.992 -23.172 1.167 1 89.88 169 TRP B N 1
ATOM 3884 C CA . TRP B 1 169 ? 5.77 -23.016 2.391 1 89.88 169 TRP B CA 1
ATOM 3885 C C . TRP B 1 169 ? 4.863 -23 3.615 1 89.88 169 TRP B C 1
ATOM 3887 O O . TRP B 1 169 ? 3.645 -22.844 3.494 1 89.88 169 TRP B O 1
ATOM 3897 N N . THR B 1 170 ? 5.418 -23.328 4.719 1 89.25 170 THR B N 1
ATOM 3898 C CA . THR B 1 170 ? 4.672 -23.219 5.969 1 89.25 170 THR B CA 1
ATOM 3899 C C . THR B 1 170 ? 4.438 -21.766 6.34 1 89.25 170 THR B C 1
ATOM 3901 O O . THR B 1 170 ? 5.387 -21 6.496 1 89.25 170 THR B O 1
ATOM 3904 N N . ALA B 1 171 ? 3.201 -21.422 6.453 1 91.19 171 ALA B N 1
ATOM 3905 C CA . ALA B 1 171 ? 2.863 -20.047 6.805 1 91.19 171 ALA B CA 1
ATOM 3906 C C . ALA B 1 171 ? 3.459 -19.672 8.156 1 91.19 171 ALA B C 1
ATOM 3908 O O . ALA B 1 171 ? 3.4 -20.453 9.109 1 91.19 171 ALA B O 1
ATOM 3909 N N . SER B 1 172 ? 4.066 -18.531 8.25 1 87.06 172 SER B N 1
ATOM 3910 C CA . SER B 1 172 ? 4.555 -18.031 9.531 1 87.06 172 SER B CA 1
ATOM 3911 C C . SER B 1 172 ? 3.398 -17.672 10.461 1 87.06 172 SER B C 1
ATOM 3913 O O . SER B 1 172 ? 2.275 -17.438 10.008 1 87.06 172 SER B O 1
ATOM 3915 N N . PRO B 1 173 ? 3.658 -17.625 11.758 1 86.5 173 PRO B N 1
ATOM 3916 C CA . PRO B 1 173 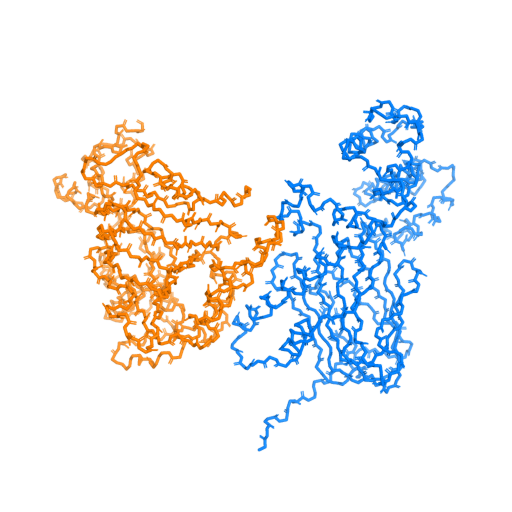? 2.619 -17.141 12.672 1 86.5 173 PRO B CA 1
ATOM 3917 C C . PRO B 1 173 ? 2.104 -15.75 12.289 1 86.5 173 PRO B C 1
ATOM 3919 O O . PRO B 1 173 ? 0.915 -15.461 12.453 1 86.5 173 PRO B O 1
ATOM 3922 N N . ARG B 1 174 ? 2.99 -14.938 11.781 1 87.19 174 ARG B N 1
ATOM 3923 C CA . ARG B 1 174 ? 2.594 -13.602 11.352 1 87.19 174 ARG B CA 1
ATOM 3924 C C . ARG B 1 174 ? 1.627 -13.664 10.172 1 87.19 174 ARG B C 1
ATOM 3926 O O . ARG B 1 174 ? 0.632 -12.938 10.133 1 87.19 174 ARG B O 1
ATOM 3933 N N . LEU B 1 175 ? 1.913 -14.492 9.258 1 93.56 175 LEU B N 1
ATOM 3934 C CA . LEU B 1 175 ? 1.034 -14.648 8.102 1 93.56 175 LEU B CA 1
ATOM 3935 C C . LEU B 1 175 ? -0.346 -15.133 8.531 1 93.56 175 LEU B C 1
ATOM 3937 O O . LEU B 1 175 ? -1.362 -14.672 8.016 1 93.56 175 LEU B O 1
ATOM 3941 N N . ILE B 1 176 ? -0.376 -16.031 9.469 1 90.19 176 ILE B N 1
ATOM 3942 C CA . ILE B 1 176 ? -1.637 -16.547 9.992 1 90.19 176 ILE B CA 1
ATOM 3943 C C . ILE B 1 176 ? -2.412 -15.422 10.68 1 90.19 176 ILE B C 1
ATOM 3945 O O . ILE B 1 176 ? -3.619 -15.281 10.477 1 90.19 176 ILE B O 1
ATOM 3949 N N . THR B 1 177 ? -1.705 -14.625 11.43 1 89.56 177 THR B N 1
ATOM 3950 C CA . THR B 1 177 ? -2.328 -13.484 12.094 1 89.56 177 THR B CA 1
ATOM 3951 C C . THR B 1 177 ? -2.898 -12.508 11.062 1 89.56 177 THR B C 1
ATOM 3953 O O . THR B 1 177 ? -4.008 -12 11.234 1 89.56 177 THR B O 1
ATOM 3956 N N . LEU B 1 178 ? -2.174 -12.25 10.039 1 93.94 178 LEU B N 1
ATOM 3957 C CA . LEU B 1 178 ? -2.641 -11.375 8.961 1 93.94 178 LEU B CA 1
ATOM 3958 C C . LEU B 1 178 ? -3.914 -11.922 8.328 1 93.94 178 LEU B C 1
ATOM 3960 O O . LEU B 1 178 ? -4.867 -11.18 8.094 1 93.94 178 LEU B O 1
ATOM 3964 N N . ALA B 1 179 ? -3.898 -13.203 8.07 1 95 179 ALA B N 1
ATOM 3965 C CA . ALA B 1 179 ? -5.066 -13.844 7.473 1 95 179 ALA B CA 1
ATOM 3966 C C . ALA B 1 179 ? -6.289 -13.711 8.375 1 95 179 ALA B C 1
ATOM 3968 O O . ALA B 1 179 ? -7.383 -13.391 7.902 1 95 179 ALA B O 1
ATOM 3969 N N . GLU B 1 180 ? -6.133 -13.914 9.617 1 91 180 GLU B N 1
ATOM 3970 C CA . GLU B 1 180 ? -7.223 -13.781 10.578 1 91 180 GLU B CA 1
ATOM 3971 C C . GLU B 1 180 ? -7.758 -12.352 10.609 1 91 180 GLU B C 1
ATOM 3973 O O . GLU B 1 180 ? -8.969 -12.141 10.68 1 91 180 GLU B O 1
ATOM 3978 N N . GLN B 1 181 ? -6.883 -11.43 10.602 1 91.75 181 GLN B N 1
ATOM 3979 C CA . GLN B 1 181 ? -7.277 -10.023 10.609 1 91.75 181 GLN B CA 1
ATOM 3980 C C . GLN B 1 181 ? -8.062 -9.664 9.352 1 91.75 181 GLN B C 1
ATOM 3982 O O . GLN B 1 181 ? -9.062 -8.953 9.422 1 91.75 181 GLN B O 1
ATOM 3987 N N . ILE B 1 182 ? -7.625 -10.133 8.227 1 95.94 182 ILE B N 1
ATOM 3988 C CA . ILE B 1 182 ? -8.273 -9.859 6.953 1 95.94 182 ILE B CA 1
ATOM 3989 C C . ILE B 1 182 ? -9.664 -10.492 6.938 1 95.94 182 ILE B C 1
ATOM 3991 O O . ILE B 1 182 ? -10.625 -9.875 6.473 1 95.94 182 ILE B O 1
ATOM 3995 N N . LEU B 1 183 ? -9.805 -11.711 7.453 1 92.38 183 LEU B N 1
ATOM 3996 C CA . LEU B 1 183 ? -11.055 -12.461 7.406 1 92.38 183 LEU B CA 1
ATOM 3997 C C . LEU B 1 183 ? -12.016 -11.984 8.492 1 92.38 183 LEU B C 1
ATOM 3999 O O . LEU B 1 183 ? -13.211 -12.266 8.438 1 92.38 183 LEU B O 1
ATOM 4003 N N . GLY B 1 184 ? -11.516 -11.312 9.477 1 88.25 184 GLY B N 1
ATOM 4004 C CA . GLY B 1 184 ? -12.305 -10.734 10.555 1 88.25 184 GLY B CA 1
ATOM 4005 C C . GLY B 1 184 ? -11.891 -9.312 10.891 1 88.25 184 GLY B C 1
ATOM 4006 O O . GLY B 1 184 ? -11.43 -9.039 12 1 88.25 184 GLY B O 1
ATOM 4007 N N . PRO B 1 185 ? -12.055 -8.453 9.969 1 86.94 185 PRO B N 1
ATOM 4008 C CA . PRO B 1 185 ? -11.594 -7.078 10.188 1 86.94 185 PRO B CA 1
ATOM 4009 C C . PRO B 1 185 ? -12.453 -6.324 11.203 1 86.94 185 PRO B C 1
ATOM 4011 O O . PRO B 1 185 ? -13.609 -6.684 11.422 1 86.94 185 PRO B O 1
ATOM 4014 N N . PRO B 1 186 ? -11.758 -5.293 11.883 1 79.38 186 PRO B N 1
ATOM 4015 C CA . PRO B 1 186 ? -12.602 -4.387 12.664 1 79.38 186 PRO B CA 1
ATOM 4016 C C . PRO B 1 186 ? -13.625 -3.648 11.797 1 79.38 186 PRO B C 1
ATOM 4018 O O . PRO B 1 186 ? -13.539 -3.68 10.57 1 79.38 186 PRO B O 1
ATOM 4021 N N . LEU B 1 187 ? -14.516 -3.09 12.484 1 80.25 187 LEU B N 1
ATOM 4022 C CA . LEU B 1 187 ? -15.531 -2.314 11.773 1 80.25 187 LEU B CA 1
ATOM 4023 C C . LEU B 1 187 ? -14.992 -0.938 11.398 1 80.25 187 LEU B C 1
ATOM 4025 O O . LEU B 1 187 ? -14.703 -0.117 12.266 1 80.25 187 LEU B O 1
ATOM 4029 N N . PHE B 1 188 ? -14.742 -0.758 10.156 1 83.19 188 PHE B N 1
ATOM 4030 C CA . PHE B 1 188 ? -14.266 0.503 9.602 1 83.19 188 PHE B CA 1
ATOM 4031 C C . PHE B 1 188 ? -15.219 1.013 8.523 1 83.19 188 PHE B C 1
ATOM 4033 O O . PHE B 1 188 ? -15.977 0.236 7.938 1 83.19 188 PHE B O 1
ATOM 4040 N N . ALA B 1 189 ? -15.148 2.316 8.383 1 80.88 189 ALA B N 1
ATOM 4041 C CA . ALA B 1 189 ? -15.703 2.83 7.133 1 80.88 189 ALA B CA 1
ATOM 4042 C C . ALA B 1 189 ? -14.992 2.23 5.926 1 80.88 189 ALA B C 1
ATOM 4044 O O . ALA B 1 189 ? -13.812 1.863 6.012 1 80.88 189 ALA B O 1
ATOM 4045 N N . ALA B 1 190 ? -15.594 2.17 4.77 1 82 190 ALA B N 1
ATOM 4046 C CA . ALA B 1 190 ? -15.141 1.422 3.602 1 82 190 ALA B CA 1
ATOM 4047 C C . ALA B 1 190 ? -13.742 1.863 3.172 1 82 190 ALA B C 1
ATOM 4049 O O . ALA B 1 190 ? -12.867 1.028 2.953 1 82 190 ALA B O 1
ATOM 4050 N N . PRO B 1 191 ? -13.477 3.17 3.125 1 85.56 191 PRO B N 1
ATOM 4051 C CA . PRO B 1 191 ? -12.133 3.568 2.701 1 85.56 191 PRO B CA 1
ATOM 4052 C C . PRO B 1 191 ? -11.047 3.152 3.695 1 85.56 191 PRO B C 1
ATOM 4054 O O . PRO B 1 191 ? -9.945 2.775 3.291 1 85.56 191 PRO B O 1
ATOM 4057 N N . LEU B 1 192 ? -11.359 3.234 4.941 1 88.94 192 LEU B N 1
ATOM 4058 C CA . LEU B 1 192 ? -10.406 2.832 5.969 1 88.94 192 LEU B CA 1
ATOM 4059 C C . LEU B 1 192 ? -10.25 1.314 6.004 1 88.94 192 LEU B C 1
ATOM 4061 O O . LEU B 1 192 ? -9.164 0.803 6.277 1 88.94 192 LEU B O 1
ATOM 4065 N N . GLN B 1 193 ? -11.352 0.665 5.754 1 90.69 193 GLN B N 1
ATOM 4066 C CA . GLN B 1 193 ? -11.281 -0.789 5.652 1 90.69 193 GLN B CA 1
ATOM 4067 C C . GLN B 1 193 ? -10.383 -1.214 4.496 1 90.69 193 GLN B C 1
ATOM 4069 O O . GLN B 1 193 ? -9.625 -2.178 4.613 1 90.69 193 GLN B O 1
ATOM 4074 N N . LYS B 1 194 ? -10.484 -0.508 3.436 1 92.88 194 LYS B N 1
ATOM 4075 C CA . LYS B 1 194 ? -9.648 -0.795 2.275 1 92.88 194 LYS B CA 1
ATOM 4076 C C . LYS B 1 194 ? -8.172 -0.609 2.605 1 92.88 194 LYS B C 1
ATOM 4078 O O . LYS B 1 194 ? -7.328 -1.418 2.203 1 92.88 194 LYS B O 1
ATOM 4083 N N . LEU B 1 195 ? -7.836 0.439 3.291 1 94.19 195 LEU B N 1
ATOM 4084 C CA . LEU B 1 195 ? -6.461 0.665 3.721 1 94.19 195 LEU B CA 1
ATOM 4085 C C . LEU B 1 195 ? -5.992 -0.446 4.656 1 94.19 195 LEU B C 1
ATOM 4087 O O . LEU B 1 195 ? -4.848 -0.89 4.574 1 94.19 195 LEU B O 1
ATOM 4091 N N . TYR B 1 196 ? -6.922 -0.869 5.496 1 94.38 196 TYR B N 1
ATOM 4092 C CA . TYR B 1 196 ? -6.641 -1.977 6.406 1 94.38 196 TYR B CA 1
ATOM 4093 C C . TYR B 1 196 ? -6.281 -3.238 5.629 1 94.38 196 TYR B C 1
ATOM 4095 O O . TYR B 1 196 ? -5.285 -3.898 5.93 1 94.38 196 TYR B O 1
ATOM 4103 N N . TYR B 1 197 ? -7.059 -3.514 4.633 1 96.19 197 TYR B N 1
ATOM 4104 C CA . TYR B 1 197 ? -6.801 -4.668 3.779 1 96.19 197 TYR B CA 1
ATOM 4105 C C . TYR B 1 197 ? -5.496 -4.496 3.008 1 96.19 197 TYR B C 1
ATOM 4107 O O . TYR B 1 197 ? -4.727 -5.449 2.859 1 96.19 197 TYR B O 1
ATOM 4115 N N . GLU B 1 198 ? -5.297 -3.352 2.564 1 96.38 198 GLU B N 1
ATOM 4116 C CA . GLU B 1 198 ? -4.141 -3.115 1.705 1 96.38 198 GLU B CA 1
ATOM 4117 C C . GLU B 1 198 ? -2.834 -3.352 2.461 1 96.38 198 GLU B C 1
ATOM 4119 O O . GLU B 1 198 ? -1.93 -4.02 1.953 1 96.38 198 GLU B O 1
ATOM 4124 N N . SER B 1 199 ? -2.723 -2.771 3.625 1 96.88 199 SER B N 1
ATOM 4125 C CA . SER B 1 199 ? -1.507 -2.965 4.406 1 96.88 199 SER B CA 1
ATOM 4126 C C . SER B 1 199 ? -1.253 -4.445 4.676 1 96.88 199 SER B C 1
ATOM 4128 O O . SER B 1 199 ? -0.125 -4.922 4.535 1 96.88 199 SER B O 1
ATOM 4130 N N . ARG B 1 200 ? -2.289 -5.172 4.988 1 96.69 200 ARG B N 1
ATOM 4131 C CA . ARG B 1 200 ? -2.158 -6.594 5.285 1 96.69 200 ARG B CA 1
ATOM 4132 C C . ARG B 1 200 ? -1.84 -7.391 4.023 1 96.69 200 ARG B C 1
ATOM 4134 O O . ARG B 1 200 ? -1.017 -8.305 4.055 1 96.69 200 ARG B O 1
ATOM 4141 N N . ALA B 1 201 ? -2.486 -7.008 2.953 1 97.88 201 ALA B N 1
ATOM 4142 C CA . ALA B 1 201 ? -2.211 -7.684 1.687 1 97.88 201 ALA B CA 1
ATOM 4143 C C . ALA B 1 201 ? -0.752 -7.5 1.275 1 97.88 201 ALA B C 1
ATOM 4145 O O . ALA B 1 201 ? -0.115 -8.438 0.792 1 97.88 201 ALA B O 1
ATOM 4146 N N . ILE B 1 202 ? -0.257 -6.359 1.447 1 97.44 202 ILE B N 1
ATOM 4147 C CA . ILE B 1 202 ? 1.138 -6.082 1.119 1 97.44 202 ILE B CA 1
ATOM 4148 C C . ILE B 1 202 ? 2.053 -6.969 1.958 1 97.44 202 ILE B C 1
ATOM 4150 O O . ILE B 1 202 ? 3.043 -7.504 1.453 1 97.44 202 ILE B O 1
ATOM 4154 N N . ASP B 1 203 ? 1.763 -7.125 3.184 1 96.44 203 ASP B N 1
ATOM 4155 C CA . ASP B 1 203 ? 2.561 -7.98 4.055 1 96.44 203 ASP B CA 1
ATOM 4156 C C . ASP B 1 203 ? 2.48 -9.445 3.615 1 96.44 203 ASP B C 1
ATOM 4158 O O . ASP B 1 203 ? 3.471 -10.172 3.688 1 96.44 203 ASP B O 1
ATOM 4162 N N . VAL B 1 204 ? 1.293 -9.852 3.219 1 97.88 204 VAL B N 1
ATOM 4163 C CA . VAL B 1 204 ? 1.131 -11.203 2.689 1 97.88 204 VAL B CA 1
ATOM 4164 C C . VAL B 1 204 ? 2.025 -11.391 1.465 1 97.88 204 VAL B C 1
ATOM 4166 O O . VAL B 1 204 ? 2.744 -12.391 1.361 1 97.88 204 VAL B O 1
ATOM 4169 N N . VAL B 1 205 ? 1.979 -10.461 0.579 1 97.25 205 VAL B N 1
ATOM 4170 C CA . VAL B 1 205 ? 2.805 -10.5 -0.625 1 97.25 205 VAL B CA 1
ATOM 4171 C C . VAL B 1 205 ? 4.281 -10.539 -0.238 1 97.25 205 VAL B C 1
ATOM 4173 O O . VAL B 1 205 ? 5.062 -11.305 -0.808 1 97.25 205 VAL B O 1
ATOM 4176 N N . SER B 1 206 ? 4.656 -9.711 0.693 1 95.12 206 SER B N 1
ATOM 4177 C CA . SER B 1 206 ? 6.047 -9.641 1.128 1 95.12 206 SER B CA 1
ATOM 4178 C C . SER B 1 206 ? 6.543 -10.992 1.622 1 95.12 206 SER B C 1
ATOM 4180 O O . SER B 1 206 ? 7.656 -11.414 1.295 1 95.12 206 SER B O 1
ATOM 4182 N N . GLU B 1 207 ? 5.75 -11.648 2.414 1 94.81 207 GLU B N 1
ATOM 4183 C CA . GLU B 1 207 ? 6.156 -12.969 2.902 1 94.81 207 GLU B CA 1
ATOM 4184 C C . GLU B 1 207 ? 6.336 -13.953 1.749 1 94.81 207 GLU B C 1
ATOM 4186 O O . GLU B 1 207 ? 7.281 -14.742 1.744 1 94.81 207 GLU B O 1
ATOM 4191 N N . ALA B 1 208 ? 5.406 -13.93 0.81 1 96.31 208 ALA B N 1
ATOM 4192 C CA . ALA B 1 208 ? 5.512 -14.82 -0.344 1 96.31 208 ALA B CA 1
ATOM 4193 C C . ALA B 1 208 ? 6.785 -14.539 -1.138 1 96.31 208 ALA B C 1
ATOM 4195 O O . ALA B 1 208 ? 7.492 -15.469 -1.542 1 96.31 208 ALA B O 1
ATOM 4196 N N . LEU B 1 209 ? 7.059 -13.281 -1.368 1 94.38 209 LEU B N 1
ATOM 4197 C CA . LEU B 1 209 ? 8.242 -12.914 -2.137 1 94.38 209 LEU B CA 1
ATOM 4198 C C . LEU B 1 209 ? 9.516 -13.312 -1.396 1 94.38 209 LEU B C 1
ATOM 4200 O O . LEU B 1 209 ? 10.492 -13.742 -2.018 1 94.38 209 LEU B O 1
ATOM 4204 N N . LEU B 1 210 ? 9.508 -13.172 -0.112 1 91.56 210 LEU B N 1
ATOM 4205 C CA . LEU B 1 210 ? 10.648 -13.617 0.686 1 91.56 210 LEU B CA 1
ATOM 4206 C C . LEU B 1 210 ? 10.828 -15.125 0.583 1 91.56 210 LEU B C 1
ATOM 4208 O O . LEU B 1 210 ? 11.953 -15.617 0.482 1 91.56 210 LEU B O 1
ATOM 4212 N N . ALA B 1 211 ? 9.703 -15.844 0.665 1 92.38 211 ALA B N 1
ATOM 4213 C CA . ALA B 1 211 ? 9.758 -17.297 0.525 1 92.38 211 ALA B CA 1
ATOM 4214 C C . ALA B 1 211 ? 10.367 -17.703 -0.815 1 92.38 211 ALA B C 1
ATOM 4216 O O . ALA B 1 211 ? 11.172 -18.625 -0.887 1 92.38 211 ALA B O 1
ATOM 4217 N N . ILE B 1 212 ? 9.961 -17 -1.837 1 92.25 212 ILE B N 1
ATOM 4218 C CA . ILE B 1 212 ? 10.5 -17.266 -3.166 1 92.25 212 ILE B CA 1
ATOM 4219 C C . ILE B 1 212 ? 12 -16.984 -3.182 1 92.25 212 ILE B C 1
ATOM 4221 O O . ILE B 1 212 ? 12.781 -17.781 -3.719 1 92.25 212 ILE B O 1
ATOM 4225 N N . SER B 1 213 ? 12.359 -15.852 -2.621 1 87.31 213 SER B N 1
ATOM 4226 C CA . SER B 1 213 ? 13.766 -15.438 -2.6 1 87.31 213 SER B CA 1
ATOM 4227 C C . SER B 1 213 ? 14.625 -16.438 -1.835 1 87.31 213 SER B C 1
ATOM 4229 O O . SER B 1 213 ? 15.781 -16.672 -2.189 1 87.31 213 SER B O 1
ATOM 4231 N N . ASP B 1 214 ? 14.141 -17.016 -0.796 1 83.94 214 ASP B N 1
ATOM 4232 C CA . ASP B 1 214 ? 14.891 -17.891 0.098 1 83.94 214 ASP B CA 1
ATOM 4233 C C . ASP B 1 214 ? 14.867 -19.328 -0.399 1 83.94 214 ASP B C 1
ATOM 4235 O O . ASP B 1 214 ? 15.609 -20.172 0.096 1 83.94 214 ASP B O 1
ATOM 4239 N N . ALA B 1 215 ? 13.914 -19.625 -1.148 1 79.5 215 ALA B N 1
ATOM 4240 C CA . ALA B 1 215 ? 13.812 -21 -1.642 1 79.5 215 ALA B CA 1
ATOM 4241 C C . ALA B 1 215 ? 15.094 -21.422 -2.342 1 79.5 215 ALA B C 1
ATOM 4243 O O . ALA B 1 215 ? 15.68 -20.656 -3.117 1 79.5 215 ALA B O 1
ATOM 4244 N N . PRO B 1 216 ? 15.898 -22.469 -1.444 1 58.16 216 PRO B N 1
ATOM 4245 C CA . PRO B 1 216 ? 17.125 -22.922 -2.084 1 58.16 216 PRO B CA 1
ATOM 4246 C C . PRO B 1 216 ? 17 -23.047 -3.602 1 58.16 216 PRO B C 1
ATOM 4248 O O . PRO B 1 216 ? 15.914 -23.344 -4.109 1 58.16 216 PRO B O 1
ATOM 4251 N N . ALA B 1 217 ? 18.016 -22.266 -4.23 1 50.5 217 ALA B N 1
ATOM 4252 C CA . ALA B 1 217 ? 18.031 -22.406 -5.68 1 50.5 217 ALA B CA 1
ATOM 4253 C C . ALA B 1 217 ? 17.734 -23.844 -6.09 1 50.5 217 ALA B C 1
ATOM 4255 O O . ALA B 1 217 ? 18.281 -24.797 -5.516 1 50.5 217 ALA B O 1
ATOM 4256 N N . GLN B 1 218 ? 16.625 -24.219 -6.188 1 40.66 218 GLN B N 1
ATOM 4257 C CA . GLN B 1 218 ? 16.641 -25.562 -6.762 1 40.66 218 GLN B CA 1
ATOM 4258 C C . GLN B 1 218 ? 17.953 -25.844 -7.48 1 40.66 218 GLN B C 1
ATOM 4260 O O . GLN B 1 218 ? 18.391 -25.047 -8.32 1 40.66 218 GLN B O 1
ATOM 4265 N N . SER B 1 219 ? 19.109 -26.406 -6.871 1 34.44 219 SER B N 1
ATOM 4266 C CA . SER B 1 219 ? 20.266 -26.984 -7.551 1 34.44 219 SER B CA 1
ATOM 4267 C C . SER B 1 219 ? 19.969 -27.25 -9.023 1 34.44 219 SER B C 1
ATOM 4269 O O . SER B 1 219 ? 20.875 -27.219 -9.859 1 34.44 219 SER B O 1
ATOM 4271 N N . GLY B 1 220 ? 19.281 -28.328 -9.289 1 33.44 220 GLY B N 1
ATOM 4272 C CA . GLY B 1 220 ? 19.281 -28.797 -10.664 1 33.44 220 GLY B CA 1
ATOM 4273 C C . GLY B 1 220 ? 18.922 -27.719 -11.664 1 33.44 220 GLY B C 1
ATOM 4274 O O . GLY B 1 220 ? 18.891 -27.953 -12.867 1 33.44 220 GLY B O 1
ATOM 4275 N N . SER B 1 221 ? 17.844 -26.922 -11.5 1 33.75 221 SER B N 1
ATOM 4276 C CA . SER B 1 221 ? 17.484 -26.266 -12.75 1 33.75 221 SER B CA 1
ATOM 4277 C C . SER B 1 221 ? 18.516 -25.219 -13.148 1 33.75 221 SER B C 1
ATOM 4279 O O . SER B 1 221 ? 19.141 -24.594 -12.281 1 33.75 221 SER B O 1
ATOM 4281 N N . ALA B 1 222 ? 19.125 -25.172 -14.367 1 33.16 222 ALA B N 1
ATOM 4282 C CA . ALA B 1 222 ? 20.031 -24.406 -15.219 1 33.16 222 ALA B CA 1
ATOM 4283 C C . ALA B 1 222 ? 19.953 -22.906 -14.891 1 33.16 222 ALA B C 1
ATOM 4285 O O . ALA B 1 222 ? 18.906 -22.281 -15.07 1 33.16 222 ALA B O 1
ATOM 4286 N N . THR B 1 223 ? 20.531 -22.391 -13.93 1 34.78 223 THR B N 1
ATOM 4287 C CA . THR B 1 223 ? 20.781 -21.031 -13.492 1 34.78 223 THR B CA 1
ATOM 4288 C C . THR B 1 223 ? 20.953 -20.094 -14.688 1 34.78 223 THR B C 1
ATOM 4290 O O . THR B 1 223 ? 21.891 -20.25 -15.469 1 34.78 223 THR B O 1
ATOM 4293 N N . ILE B 1 224 ? 20.016 -19.781 -15.344 1 33.88 224 ILE B N 1
ATOM 4294 C CA . ILE B 1 224 ? 20.141 -18.828 -16.438 1 33.88 224 ILE B CA 1
ATOM 4295 C C . ILE B 1 224 ? 20.875 -17.578 -15.953 1 33.88 224 ILE B C 1
ATOM 4297 O O . ILE B 1 224 ? 20.453 -16.938 -14.992 1 33.88 224 ILE B O 1
ATOM 4301 N N . HIS B 1 225 ? 22.203 -17.453 -15.938 1 37.81 225 HIS B N 1
ATOM 4302 C CA . HIS B 1 225 ? 23.031 -16.266 -15.75 1 37.81 225 HIS B CA 1
ATOM 4303 C C . HIS B 1 225 ? 22.266 -14.992 -16.109 1 37.81 225 HIS B C 1
ATOM 4305 O O . HIS B 1 225 ? 21.438 -15 -17.016 1 37.81 225 HIS B O 1
ATOM 4311 N N . PRO B 1 226 ? 22.219 -14.023 -15.281 1 39.16 226 PRO B N 1
ATOM 4312 C CA . PRO B 1 226 ? 21.625 -12.727 -15.586 1 39.16 226 PRO B CA 1
ATOM 4313 C C . PRO B 1 226 ? 21.797 -12.328 -17.047 1 39.16 226 PRO B C 1
ATOM 4315 O O . PRO B 1 226 ? 20.938 -11.664 -17.625 1 39.16 226 PRO B O 1
ATOM 4318 N N . THR B 1 227 ? 22.844 -12.641 -17.656 1 44 227 THR B N 1
ATOM 4319 C CA . THR B 1 227 ? 23.156 -12.414 -19.078 1 44 227 THR B CA 1
ATOM 4320 C C . THR B 1 227 ? 22.109 -13.086 -19.969 1 44 227 THR B C 1
ATOM 4322 O O . THR B 1 227 ? 21.875 -12.648 -21.094 1 44 227 THR B O 1
ATOM 4325 N N . HIS B 1 228 ? 21.422 -13.992 -19.312 1 49.66 228 HIS B N 1
ATOM 4326 C CA . HIS B 1 228 ? 20.5 -14.766 -20.125 1 49.66 228 HIS B CA 1
ATOM 4327 C C . HIS B 1 228 ? 19.156 -14.039 -20.266 1 49.66 228 HIS B C 1
ATOM 4329 O O . HIS B 1 228 ? 18.516 -14.102 -21.328 1 49.66 228 HIS B O 1
ATOM 4335 N N . HIS B 1 229 ? 18.828 -13.211 -19.312 1 50.94 229 HIS B N 1
ATOM 4336 C CA . HIS B 1 229 ? 17.578 -12.469 -19.453 1 50.94 229 HIS B CA 1
ATOM 4337 C C . HIS B 1 229 ? 17.672 -11.438 -20.578 1 50.94 229 HIS B C 1
ATOM 4339 O O . HIS B 1 229 ? 16.75 -11.328 -21.391 1 50.94 229 HIS B O 1
ATOM 4345 N N . ARG B 1 230 ? 18.688 -10.648 -20.484 1 61.75 230 ARG B N 1
ATOM 4346 C CA . ARG B 1 230 ? 18.922 -9.711 -21.578 1 61.75 230 ARG B CA 1
ATOM 4347 C C . ARG B 1 230 ? 18.984 -10.438 -22.906 1 61.75 230 ARG B C 1
ATOM 4349 O O . ARG B 1 230 ? 18.453 -9.961 -23.922 1 61.75 230 ARG B O 1
ATOM 4356 N N . SER B 1 231 ? 19.594 -11.523 -22.828 1 72.12 231 SER B N 1
ATOM 4357 C CA . SER B 1 231 ? 19.734 -12.32 -24.047 1 72.12 231 SER B CA 1
ATOM 4358 C C . SER B 1 231 ? 18.406 -12.875 -24.516 1 72.12 231 SER B C 1
ATOM 4360 O O . SER B 1 231 ? 18.094 -12.852 -25.703 1 72.12 231 SER B O 1
ATOM 4362 N N . VAL B 1 232 ? 17.547 -13.227 -23.562 1 73.81 232 VAL B N 1
ATOM 4363 C CA . VAL B 1 232 ? 16.25 -13.781 -23.922 1 73.81 232 VAL B CA 1
ATOM 4364 C C . VAL B 1 232 ? 15.32 -12.664 -24.406 1 73.81 232 VAL B C 1
ATOM 4366 O O . VAL B 1 232 ? 14.555 -12.852 -25.344 1 73.81 232 VAL B O 1
ATOM 4369 N N . ARG B 1 233 ? 15.477 -11.562 -23.828 1 74.56 233 ARG B N 1
ATOM 4370 C CA . ARG B 1 233 ? 14.711 -10.422 -24.312 1 74.56 233 ARG B CA 1
ATOM 4371 C C . ARG B 1 233 ? 15.102 -10.055 -25.734 1 74.56 233 ARG B C 1
ATOM 4373 O O . ARG B 1 233 ? 14.242 -9.75 -26.562 1 74.56 233 ARG B O 1
ATOM 4380 N N . ARG B 1 234 ? 16.344 -10.055 -25.938 1 79.94 234 ARG B N 1
ATOM 4381 C CA . ARG B 1 234 ? 16.812 -9.82 -27.297 1 79.94 234 ARG B CA 1
ATOM 4382 C C . ARG B 1 234 ? 16.266 -10.867 -28.266 1 79.94 234 ARG B C 1
ATOM 4384 O O . ARG B 1 234 ? 15.898 -10.547 -29.391 1 79.94 234 ARG B O 1
ATOM 4391 N N . ALA B 1 235 ? 16.172 -12.078 -27.75 1 85.69 235 ALA B N 1
ATOM 4392 C CA . ALA B 1 235 ? 15.602 -13.156 -28.562 1 85.69 235 ALA B CA 1
ATOM 4393 C C . ALA B 1 235 ? 14.125 -12.906 -28.844 1 85.69 235 ALA B C 1
ATOM 4395 O O . ALA B 1 235 ? 13.672 -13.055 -29.984 1 85.69 235 ALA B O 1
ATOM 4396 N N . CYS B 1 236 ? 13.492 -12.492 -27.828 1 82.56 236 CYS B N 1
ATOM 4397 C CA . CYS B 1 236 ? 12.062 -12.219 -27.984 1 82.56 236 CYS B CA 1
ATOM 4398 C C . CYS B 1 236 ? 11.836 -11.062 -28.969 1 82.56 236 CYS B C 1
ATOM 4400 O O . CYS B 1 236 ? 10.961 -11.141 -29.828 1 82.56 236 CYS B O 1
ATOM 4402 N N . ASP B 1 237 ? 12.578 -10.055 -28.812 1 82.62 237 ASP B N 1
ATOM 4403 C CA . ASP B 1 237 ? 12.5 -8.922 -29.734 1 82.62 237 ASP B CA 1
ATOM 4404 C C . ASP B 1 237 ? 12.766 -9.367 -31.172 1 82.62 237 ASP B C 1
ATOM 4406 O O . ASP B 1 237 ? 12.078 -8.938 -32.094 1 82.62 237 ASP B O 1
ATOM 4410 N N . PHE B 1 238 ? 13.734 -10.148 -31.359 1 88.06 238 PHE B N 1
ATOM 4411 C CA . PHE B 1 238 ? 14.094 -10.688 -32.656 1 88.06 238 PHE B CA 1
ATOM 4412 C C . PHE B 1 238 ? 12.953 -11.516 -33.25 1 88.06 238 PHE B C 1
ATOM 4414 O O . PHE B 1 238 ? 12.602 -11.367 -34.406 1 88.06 238 PHE B O 1
ATOM 4421 N N . ILE B 1 239 ? 12.359 -12.289 -32.344 1 87.94 239 ILE B N 1
ATOM 4422 C CA . ILE B 1 239 ? 11.25 -13.141 -32.75 1 87.94 239 ILE B CA 1
ATOM 4423 C C . ILE B 1 239 ? 10.078 -12.273 -33.188 1 87.94 239 ILE B C 1
ATOM 4425 O O . ILE B 1 239 ? 9.531 -12.469 -34.281 1 87.94 239 ILE B O 1
ATOM 4429 N N . ASP B 1 240 ? 9.797 -11.297 -32.438 1 83.81 240 ASP B N 1
ATOM 4430 C CA . ASP B 1 240 ? 8.656 -10.438 -32.719 1 83.81 240 ASP B CA 1
ATOM 4431 C C . ASP B 1 240 ? 8.867 -9.656 -34 1 83.81 240 ASP B C 1
ATOM 4433 O O . ASP B 1 240 ? 7.926 -9.445 -34.781 1 83.81 240 ASP B O 1
ATOM 4437 N N . ALA B 1 241 ? 10.031 -9.328 -34.219 1 86.25 241 ALA B N 1
ATOM 4438 C CA . ALA B 1 241 ? 10.367 -8.539 -35.406 1 86.25 241 ALA B CA 1
ATOM 4439 C C . ALA B 1 241 ? 10.383 -9.406 -36.656 1 86.25 241 ALA B C 1
ATOM 4441 O O . ALA B 1 241 ? 10.305 -8.898 -37.781 1 86.25 241 ALA B O 1
ATOM 4442 N N . ASN B 1 242 ? 10.445 -10.773 -36.5 1 88.44 242 ASN B N 1
ATOM 4443 C CA . ASN B 1 242 ? 10.656 -11.633 -37.688 1 88.44 242 ASN B CA 1
ATOM 4444 C C . ASN B 1 242 ? 9.625 -12.766 -37.719 1 88.44 242 ASN B C 1
ATOM 4446 O O . ASN B 1 242 ? 9.922 -13.852 -38.219 1 88.44 242 ASN B O 1
ATOM 4450 N N . LEU B 1 243 ? 8.461 -12.492 -37.25 1 86.94 243 LEU B N 1
ATOM 4451 C CA . LEU B 1 243 ? 7.449 -13.531 -37.125 1 86.94 243 LEU B CA 1
ATOM 4452 C C . LEU B 1 243 ? 6.973 -13.969 -38.5 1 86.94 243 LEU B C 1
ATOM 4454 O O . LEU B 1 243 ? 6.422 -15.062 -38.656 1 86.94 243 LEU B O 1
ATOM 4458 N N . ASP B 1 244 ? 7.152 -13.125 -39.438 1 82.44 244 ASP B N 1
ATOM 4459 C CA . ASP B 1 244 ? 6.715 -13.398 -40.812 1 82.44 244 ASP B CA 1
ATOM 4460 C C . ASP B 1 244 ? 7.742 -14.25 -41.562 1 82.44 244 ASP B C 1
ATOM 4462 O O . ASP B 1 244 ? 7.5 -14.68 -42.688 1 82.44 244 ASP B O 1
ATOM 4466 N N . HIS B 1 245 ? 8.906 -14.508 -41 1 82 245 HIS B N 1
ATOM 4467 C CA . HIS B 1 245 ? 9.977 -15.273 -41.625 1 82 245 HIS B CA 1
ATOM 4468 C C . HIS B 1 245 ? 10.172 -16.625 -40.938 1 82 245 HIS B C 1
ATOM 4470 O O . HIS B 1 245 ? 9.617 -16.859 -39.875 1 82 245 HIS B O 1
ATOM 4476 N N . GLU B 1 246 ? 10.828 -17.516 -41.75 1 82.62 246 GLU B N 1
ATOM 4477 C CA . GLU B 1 246 ? 11.203 -18.781 -41.125 1 82.62 246 GLU B CA 1
ATOM 4478 C C . GLU B 1 246 ? 12.25 -18.562 -40.031 1 82.62 246 GLU B C 1
ATOM 4480 O O . GLU B 1 246 ? 13.32 -18 -40.281 1 82.62 246 GLU B O 1
ATOM 4485 N N . LEU B 1 247 ? 11.82 -18.844 -38.812 1 86.25 247 LEU B N 1
ATOM 4486 C CA . LEU B 1 247 ? 12.711 -18.656 -37.688 1 86.25 247 LEU B CA 1
ATOM 4487 C C . LEU B 1 247 ? 13.398 -19.969 -37.312 1 86.25 247 LEU B C 1
ATOM 4489 O O . LEU B 1 247 ? 12.75 -21.016 -37.188 1 86.25 247 LEU B O 1
ATOM 4493 N N . MET B 1 248 ? 14.727 -19.938 -37.344 1 87.81 248 MET B N 1
ATOM 4494 C CA . MET B 1 248 ? 15.531 -21.078 -36.938 1 87.81 248 MET B CA 1
ATOM 4495 C C . MET B 1 248 ? 16.219 -20.828 -35.594 1 87.81 248 MET B C 1
ATOM 4497 O O . MET B 1 248 ? 16.578 -19.688 -35.281 1 87.81 248 MET B O 1
ATOM 4501 N N . LEU B 1 249 ? 16.297 -21.953 -34.812 1 88.38 249 LEU B N 1
ATOM 4502 C CA . LEU B 1 249 ? 16.844 -21.844 -33.469 1 88.38 249 LEU B CA 1
ATOM 4503 C C . LEU B 1 249 ? 18.219 -21.203 -33.5 1 88.38 249 LEU B C 1
ATOM 4505 O O . LEU B 1 249 ? 18.516 -20.312 -32.719 1 88.38 249 LEU B O 1
ATOM 4509 N N . PRO B 1 250 ? 19.109 -21.562 -34.531 1 87.06 250 PRO B N 1
ATOM 4510 C CA . PRO B 1 250 ? 20.438 -20.953 -34.531 1 87.06 250 PRO B CA 1
ATOM 4511 C C . PRO B 1 250 ? 20.406 -19.438 -34.781 1 87.06 250 PRO B C 1
ATOM 4513 O O . PRO B 1 250 ? 21.203 -18.703 -34.188 1 87.06 250 PRO B O 1
ATOM 4516 N N . SER B 1 251 ? 19.453 -18.984 -35.625 1 90.56 251 SER B N 1
ATOM 4517 C CA . SER B 1 251 ? 19.344 -17.562 -35.938 1 90.56 251 SER B CA 1
ATOM 4518 C C . SER B 1 251 ? 18.844 -16.781 -34.719 1 90.56 251 SER B C 1
ATOM 4520 O O . SER B 1 251 ? 19.328 -15.688 -34.438 1 90.56 251 SER B O 1
ATOM 4522 N N . ILE B 1 252 ? 17.906 -17.312 -34.031 1 91.31 252 ILE B N 1
ATOM 4523 C CA . ILE B 1 252 ? 17.375 -16.672 -32.844 1 91.31 252 ILE B CA 1
ATOM 4524 C C . ILE B 1 252 ? 18.438 -16.625 -31.734 1 91.31 252 ILE B C 1
ATOM 4526 O O . ILE B 1 252 ? 18.609 -15.609 -31.062 1 91.31 252 ILE B O 1
ATOM 4530 N N . ALA B 1 253 ? 19.141 -17.641 -31.594 1 89.31 253 ALA B N 1
ATOM 4531 C CA . ALA B 1 253 ? 20.203 -17.734 -30.594 1 89.31 253 ALA B CA 1
ATOM 4532 C C . ALA B 1 253 ? 21.297 -16.703 -30.859 1 89.31 253 ALA B C 1
ATOM 4534 O O . ALA B 1 253 ? 21.781 -16.047 -29.938 1 89.31 253 ALA B O 1
ATOM 4535 N N . ALA B 1 254 ? 21.672 -16.609 -32.156 1 89.19 254 ALA B N 1
ATOM 4536 C CA . ALA B 1 254 ? 22.688 -15.641 -32.562 1 89.19 254 ALA B CA 1
ATOM 4537 C C . ALA B 1 254 ? 22.266 -14.219 -32.219 1 89.19 254 ALA B C 1
ATOM 4539 O O . ALA B 1 254 ? 23.062 -13.43 -31.703 1 89.19 254 ALA B O 1
ATOM 4540 N N . ALA B 1 255 ? 21 -13.953 -32.438 1 88.38 255 ALA B N 1
ATOM 4541 C CA . ALA B 1 255 ? 20.469 -12.625 -32.125 1 88.38 255 ALA B CA 1
ATOM 4542 C C . ALA B 1 255 ? 20.5 -12.359 -30.625 1 88.38 255 ALA B C 1
ATOM 4544 O O . ALA B 1 255 ? 20.672 -11.211 -30.203 1 88.38 255 ALA B O 1
ATOM 4545 N N . ALA B 1 256 ? 20.359 -13.312 -29.859 1 85.5 256 ALA B N 1
ATOM 4546 C CA . ALA B 1 256 ? 20.312 -13.211 -28.391 1 85.5 256 ALA B CA 1
ATOM 4547 C C . ALA B 1 256 ? 21.719 -13.266 -27.797 1 85.5 256 ALA B C 1
ATOM 4549 O O . ALA B 1 256 ? 21.891 -13.023 -26.594 1 85.5 256 ALA B O 1
ATOM 4550 N N . GLY B 1 257 ? 22.688 -13.578 -28.562 1 82.69 257 GLY B N 1
ATOM 4551 C CA . GLY B 1 257 ? 24.062 -13.727 -28.062 1 82.69 257 GLY B CA 1
ATOM 4552 C C . GLY B 1 257 ? 24.266 -15.008 -27.281 1 82.69 257 GLY B C 1
ATOM 4553 O O . GLY B 1 257 ? 25.078 -15.039 -26.359 1 82.69 257 GLY B O 1
ATOM 4554 N N . LEU B 1 258 ? 23.484 -15.977 -27.562 1 81.06 258 LEU B N 1
ATOM 4555 C CA . LEU B 1 258 ? 23.578 -17.266 -26.891 1 81.06 258 LEU B CA 1
ATOM 4556 C C . LEU B 1 258 ? 23.719 -18.406 -27.891 1 81.06 258 LEU B C 1
ATOM 4558 O O . LEU B 1 258 ? 23.5 -18.203 -29.094 1 81.06 258 LEU B O 1
ATOM 4562 N N . ASN B 1 259 ? 24.281 -19.594 -27.531 1 80.81 259 ASN B N 1
ATOM 4563 C CA . ASN B 1 259 ? 24.141 -20.797 -28.344 1 80.81 259 ASN B CA 1
ATOM 4564 C C . ASN B 1 259 ? 22.734 -21.391 -28.234 1 80.81 259 ASN B C 1
ATOM 4566 O O . ASN B 1 259 ? 21.969 -21.016 -27.359 1 80.81 259 ASN B O 1
ATOM 4570 N N . SER B 1 260 ? 22.328 -22.281 -29.25 1 84.62 260 SER B N 1
ATOM 4571 C CA . SER B 1 260 ? 20.984 -22.828 -29.328 1 84.62 260 SER B CA 1
ATOM 4572 C C . SER B 1 260 ? 20.594 -23.547 -28.031 1 84.62 260 SER B C 1
ATOM 4574 O O . SER B 1 260 ? 19.453 -23.453 -27.594 1 84.62 260 SER B O 1
ATOM 4576 N N . GLY B 1 261 ? 21.516 -24.188 -27.359 1 82.06 261 GLY B N 1
ATOM 4577 C CA . GLY B 1 261 ? 21.234 -24.891 -26.125 1 82.06 261 GLY B CA 1
ATOM 4578 C C . GLY B 1 261 ? 20.922 -23.969 -24.969 1 82.06 261 GLY B C 1
ATOM 4579 O O . GLY B 1 261 ? 19.938 -24.172 -24.25 1 82.06 261 GLY B O 1
ATOM 4580 N N . SER B 1 262 ? 21.781 -23 -24.844 1 77.81 262 SER B N 1
ATOM 4581 C CA . SER B 1 262 ? 21.594 -22.016 -23.766 1 77.81 262 SER B CA 1
ATOM 4582 C C . SER B 1 262 ? 20.297 -21.25 -23.953 1 77.81 262 SER B C 1
ATOM 4584 O O . SER B 1 262 ? 19.609 -20.938 -22.984 1 77.81 262 SER B O 1
ATOM 4586 N N . LEU B 1 263 ? 20.031 -20.938 -25.25 1 81.44 263 LEU B N 1
ATOM 4587 C CA . LEU B 1 263 ? 18.781 -20.219 -25.531 1 81.44 263 LEU B CA 1
ATOM 4588 C C . LEU B 1 263 ? 17.578 -21.078 -25.141 1 81.44 263 LEU B C 1
ATOM 4590 O O . LEU B 1 263 ? 16.656 -20.594 -24.484 1 81.44 263 LEU B O 1
ATOM 4594 N N . GLN B 1 264 ? 17.641 -22.328 -25.547 1 80.12 264 GLN B N 1
ATOM 4595 C CA . GLN B 1 264 ? 16.531 -23.234 -25.234 1 80.12 264 GLN B CA 1
ATOM 4596 C C . GLN B 1 264 ? 16.344 -23.359 -23.734 1 80.12 264 GLN B C 1
ATOM 4598 O O . GLN B 1 264 ? 15.211 -23.312 -23.234 1 80.12 264 GLN B O 1
ATOM 4603 N N . ARG B 1 265 ? 17.453 -23.469 -23.031 1 72.62 265 ARG B N 1
ATOM 4604 C CA . ARG B 1 265 ? 17.391 -23.578 -21.578 1 72.62 265 ARG B CA 1
ATOM 4605 C C . ARG B 1 265 ? 16.844 -22.312 -20.953 1 72.62 265 ARG B C 1
ATOM 4607 O O . ARG B 1 265 ? 16.016 -22.359 -20.047 1 72.62 265 ARG B O 1
ATOM 4614 N N . ALA B 1 266 ? 17.375 -21.234 -21.484 1 71 266 ALA B N 1
ATOM 4615 C CA . ALA B 1 266 ? 16.953 -19.938 -20.953 1 71 266 ALA B CA 1
ATOM 4616 C C . ALA B 1 266 ? 15.453 -19.719 -21.172 1 71 266 ALA B C 1
ATOM 4618 O O . ALA B 1 266 ? 14.758 -19.203 -20.297 1 71 266 ALA B O 1
ATOM 4619 N N . PHE B 1 267 ? 14.945 -20.078 -22.391 1 75.06 267 PHE B N 1
ATOM 4620 C CA . PHE B 1 267 ? 13.531 -19.969 -22.703 1 75.06 267 PHE B CA 1
ATOM 4621 C C . PHE B 1 267 ? 12.695 -20.859 -21.812 1 75.06 267 PHE B C 1
ATOM 4623 O O . PHE B 1 267 ? 11.656 -20.438 -21.297 1 75.06 267 PHE B O 1
ATOM 4630 N N . ARG B 1 268 ? 13.258 -22 -21.609 1 70.44 268 ARG B N 1
ATOM 4631 C CA . ARG B 1 268 ? 12.547 -22.938 -20.75 1 70.44 268 ARG B CA 1
ATOM 4632 C C . ARG B 1 268 ? 12.492 -22.422 -19.312 1 70.44 268 ARG B C 1
ATOM 4634 O O . ARG B 1 268 ? 11.453 -22.516 -18.656 1 70.44 268 ARG B O 1
ATOM 4641 N N . LEU B 1 269 ? 13.578 -21.891 -19.016 1 61.72 269 LEU B N 1
ATOM 4642 C CA . LEU B 1 269 ? 13.688 -21.391 -17.656 1 61.72 269 LEU B CA 1
ATOM 4643 C C . LEU B 1 269 ? 12.82 -20.156 -17.453 1 61.72 269 LEU B C 1
ATOM 4645 O O . LEU B 1 269 ? 12.156 -20 -16.422 1 61.72 269 LEU B O 1
ATOM 4649 N N . LEU B 1 270 ? 12.906 -19.297 -18.484 1 62.09 270 LEU B N 1
ATOM 4650 C CA . LEU B 1 270 ? 12.273 -18 -18.344 1 62.09 270 LEU B CA 1
ATOM 4651 C C . LEU B 1 270 ? 10.797 -18.062 -18.719 1 62.09 270 LEU B C 1
ATOM 4653 O O . LEU B 1 270 ? 9.969 -17.375 -18.094 1 62.09 270 LEU B O 1
ATOM 4657 N N . TYR B 1 271 ? 10.531 -18.812 -19.828 1 63.19 271 TYR B N 1
ATOM 4658 C CA . TYR B 1 271 ? 9.188 -18.812 -20.391 1 63.19 271 TYR B CA 1
ATOM 4659 C C . TYR B 1 271 ? 8.516 -20.172 -20.219 1 63.19 271 TYR B C 1
ATOM 4661 O O . TYR B 1 271 ? 7.336 -20.328 -20.531 1 63.19 271 TYR B O 1
ATOM 4669 N N . GLY B 1 272 ? 9.281 -21.172 -19.703 1 60.5 272 GLY B N 1
ATOM 4670 C CA . GLY B 1 272 ? 8.766 -22.5 -19.484 1 60.5 272 GLY B CA 1
ATOM 4671 C C . GLY B 1 272 ? 8.477 -23.266 -20.766 1 60.5 272 GLY B C 1
ATOM 4672 O O . GLY B 1 272 ? 7.871 -24.328 -20.734 1 60.5 272 GLY B O 1
ATOM 4673 N N . VAL B 1 273 ? 8.695 -22.703 -21.859 1 70 273 VAL B N 1
ATOM 4674 C CA . VAL B 1 273 ? 8.453 -23.297 -23.172 1 70 273 VAL B CA 1
ATOM 4675 C C . VAL B 1 273 ? 9.734 -23.266 -24 1 70 273 VAL B C 1
ATOM 4677 O O . VAL B 1 273 ? 10.695 -22.578 -23.641 1 70 273 VAL B O 1
ATOM 4680 N N . THR B 1 274 ? 9.703 -24.141 -25.047 1 79.75 274 THR B N 1
ATOM 4681 C CA . THR B 1 274 ? 10.82 -24.078 -25.984 1 79.75 274 THR B CA 1
ATOM 4682 C C . THR B 1 274 ? 10.734 -22.812 -26.828 1 79.75 274 THR B C 1
ATOM 4684 O O . THR B 1 274 ? 9.688 -22.172 -26.906 1 79.75 274 THR B O 1
ATOM 4687 N N . VAL B 1 275 ? 11.836 -22.453 -27.422 1 85.62 275 VAL B N 1
ATOM 4688 C CA . VAL B 1 275 ? 11.883 -21.297 -28.312 1 85.62 275 VAL B CA 1
ATOM 4689 C C . VAL B 1 275 ? 10.828 -21.422 -29.406 1 85.62 275 VAL B C 1
ATOM 4691 O O . VAL B 1 275 ? 10.117 -20.469 -29.703 1 85.62 275 VAL B O 1
ATOM 4694 N N . PHE B 1 276 ? 10.648 -22.641 -29.859 1 84.5 276 PHE B N 1
ATOM 4695 C CA . PHE B 1 276 ? 9.711 -22.844 -30.953 1 84.5 276 PHE B CA 1
ATOM 4696 C C . PHE B 1 276 ? 8.273 -22.766 -30.469 1 84.5 276 PHE B C 1
ATOM 4698 O O . PHE B 1 276 ? 7.391 -22.25 -31.156 1 84.5 276 PHE B O 1
ATOM 4705 N N . GLU B 1 277 ? 8.078 -23.234 -29.312 1 81.19 277 GLU B N 1
ATOM 4706 C CA . GLU B 1 277 ? 6.742 -23.094 -28.75 1 81.19 277 GLU B CA 1
ATOM 4707 C C . GLU B 1 277 ? 6.391 -21.625 -28.516 1 81.19 277 GLU B C 1
ATOM 4709 O O . GLU B 1 277 ? 5.25 -21.203 -28.734 1 81.19 277 GLU B O 1
ATOM 4714 N N . TYR B 1 278 ? 7.391 -20.938 -28.109 1 84.06 278 TYR B N 1
ATOM 4715 C CA . TYR B 1 278 ? 7.207 -19.5 -27.969 1 84.06 278 TYR B CA 1
ATOM 4716 C C . TYR B 1 278 ? 6.883 -18.844 -29.297 1 84.06 278 TYR B C 1
ATOM 4718 O O . TYR B 1 278 ? 5.945 -18.047 -29.406 1 84.06 278 TYR B O 1
ATOM 4726 N N . VAL B 1 279 ? 7.605 -19.109 -30.328 1 87.5 279 VAL B N 1
ATOM 4727 C CA . VAL B 1 279 ? 7.383 -18.594 -31.672 1 87.5 279 VAL B CA 1
ATOM 4728 C C . VAL B 1 279 ? 5.969 -18.938 -32.125 1 87.5 279 VAL B C 1
ATOM 4730 O O . VAL B 1 279 ? 5.254 -18.078 -32.656 1 87.5 279 VAL B O 1
ATOM 4733 N N . ARG B 1 280 ? 5.59 -20.125 -31.875 1 85.94 280 ARG B N 1
ATOM 4734 C CA . ARG B 1 280 ? 4.266 -20.562 -32.281 1 85.94 280 ARG B CA 1
ATOM 4735 C C . ARG B 1 280 ? 3.172 -19.781 -31.562 1 85.94 280 ARG B C 1
ATOM 4737 O O . ARG B 1 280 ? 2.182 -19.375 -32.188 1 85.94 280 ARG B O 1
ATOM 4744 N N . SER B 1 281 ? 3.41 -19.625 -30.328 1 84.94 281 SER B N 1
ATOM 4745 C CA . SER B 1 281 ? 2.443 -18.875 -29.531 1 84.94 281 SER B CA 1
ATOM 4746 C C . SER B 1 281 ? 2.311 -17.438 -30.031 1 84.94 281 SER B C 1
ATOM 4748 O O . SER B 1 281 ? 1.2 -16.906 -30.125 1 84.94 281 SER B O 1
ATOM 4750 N N . ARG B 1 282 ? 3.387 -16.844 -30.281 1 86.38 282 ARG B N 1
ATOM 4751 C CA . ARG B 1 282 ? 3.381 -15.477 -30.781 1 86.38 282 ARG B CA 1
ATOM 4752 C C . ARG B 1 282 ? 2.686 -15.383 -32.125 1 86.38 282 ARG B C 1
ATOM 4754 O O . ARG B 1 282 ? 1.955 -14.43 -32.406 1 86.38 282 ARG B O 1
ATOM 4761 N N . LYS B 1 283 ? 2.887 -16.359 -32.938 1 88.88 283 LYS B N 1
ATOM 4762 C CA . LYS B 1 283 ? 2.227 -16.406 -34.25 1 88.88 283 LYS B CA 1
ATOM 4763 C C . LYS B 1 283 ? 0.718 -16.562 -34.094 1 88.88 283 LYS B C 1
ATOM 4765 O O . LYS B 1 283 ? -0.058 -15.945 -34.812 1 88.88 283 LYS B O 1
ATOM 4770 N N . LEU B 1 284 ? 0.383 -17.312 -33.156 1 86.88 284 LEU B N 1
ATOM 4771 C CA . LEU B 1 284 ? -1.042 -17.5 -32.906 1 86.88 284 LEU B CA 1
ATOM 4772 C C . LEU B 1 284 ? -1.673 -16.203 -32.406 1 86.88 284 LEU B C 1
ATOM 4774 O O . LEU B 1 284 ? -2.793 -15.859 -32.781 1 86.88 284 LEU B O 1
ATOM 4778 N N . ASP B 1 285 ? -0.959 -15.562 -31.578 1 85.06 285 ASP B N 1
ATOM 4779 C CA . ASP B 1 285 ? -1.421 -14.273 -31.078 1 85.06 285 ASP B CA 1
ATOM 4780 C C . ASP B 1 285 ? -1.639 -13.281 -32.219 1 85.06 285 ASP B C 1
ATOM 4782 O O . ASP B 1 285 ? -2.643 -12.57 -32.25 1 85.06 285 ASP B O 1
ATOM 4786 N N . ARG B 1 286 ? -0.719 -13.273 -33 1 85.44 286 ARG B N 1
ATOM 4787 C CA . ARG B 1 286 ? -0.821 -12.406 -34.188 1 85.44 286 ARG B CA 1
ATOM 4788 C C . ARG B 1 286 ? -2.01 -12.797 -35.062 1 85.44 286 ARG B C 1
ATOM 4790 O O . ARG B 1 286 ? -2.723 -11.93 -35.562 1 85.44 286 ARG B O 1
ATOM 4797 N N . ALA B 1 287 ? -2.193 -14.008 -35.188 1 88.56 287 ALA B N 1
ATOM 4798 C CA . ALA B 1 287 ? -3.318 -14.5 -36 1 88.56 287 ALA B CA 1
ATOM 4799 C C . ALA B 1 287 ? -4.648 -14.109 -35.344 1 88.56 287 ALA B C 1
ATOM 4801 O O . ALA B 1 287 ? -5.586 -13.711 -36.031 1 88.56 287 ALA B O 1
ATOM 4802 N N . ARG B 1 288 ? -4.609 -14.234 -34.156 1 85.19 288 ARG B N 1
ATOM 4803 C CA . ARG B 1 288 ? -5.82 -13.852 -33.438 1 85.19 288 ARG B CA 1
ATOM 4804 C C . ARG B 1 288 ? -6.129 -12.375 -33.625 1 85.19 288 ARG B C 1
ATOM 4806 O O . ARG B 1 288 ? -7.27 -12 -33.906 1 85.19 288 ARG B O 1
ATOM 4813 N N . ALA B 1 289 ? -5.191 -11.625 -33.438 1 84 289 ALA B N 1
ATOM 4814 C CA . ALA B 1 289 ? -5.348 -10.188 -33.625 1 84 289 ALA B CA 1
ATOM 4815 C C . ALA B 1 289 ? -5.836 -9.875 -35.031 1 84 289 ALA B C 1
ATOM 4817 O O . ALA B 1 289 ? -6.707 -9.016 -35.219 1 84 289 ALA B O 1
ATOM 4818 N N . ALA B 1 290 ? -5.336 -10.562 -35.938 1 85.12 290 ALA B N 1
ATOM 4819 C CA . ALA B 1 290 ? -5.723 -10.367 -37.344 1 85.12 290 ALA B CA 1
ATOM 4820 C C . ALA B 1 290 ? -7.168 -10.805 -37.562 1 85.12 290 ALA B C 1
ATOM 4822 O O . ALA B 1 290 ? -7.906 -10.156 -38.312 1 85.12 290 ALA B O 1
ATOM 4823 N N . LEU B 1 291 ? -7.488 -11.836 -36.906 1 85.94 291 LEU B N 1
ATOM 4824 C CA . LEU B 1 291 ? -8.867 -12.305 -37.031 1 85.94 291 LEU B CA 1
ATOM 4825 C C . LEU B 1 291 ? -9.836 -11.289 -36.438 1 85.94 291 LEU B C 1
ATOM 4827 O O . LEU B 1 291 ? -10.883 -11.016 -37.031 1 85.94 291 LEU B O 1
ATOM 4831 N N . GLU B 1 292 ? -9.445 -10.734 -35.406 1 80.88 292 GLU B N 1
ATOM 4832 C CA . GLU B 1 292 ? -10.312 -9.82 -34.688 1 80.88 292 GLU B CA 1
ATOM 4833 C C . GLU B 1 292 ? -10.336 -8.445 -35.344 1 80.88 292 GLU B C 1
ATOM 4835 O O . GLU B 1 292 ? -11.391 -7.82 -35.438 1 80.88 292 GLU B O 1
ATOM 4840 N N . ARG B 1 293 ? -9.25 -8.039 -35.781 1 79.56 293 ARG B N 1
ATOM 4841 C CA . ARG B 1 293 ? -9.125 -6.645 -36.188 1 79.56 293 ARG B CA 1
ATOM 4842 C C . ARG B 1 293 ? -9.289 -6.508 -37.688 1 79.56 293 ARG B C 1
ATOM 4844 O O . ARG B 1 293 ? -9.859 -5.523 -38.188 1 79.56 293 ARG B O 1
ATOM 4851 N N . ASP B 1 294 ? -8.805 -7.496 -38.375 1 80.19 294 ASP B N 1
ATOM 4852 C CA . ASP B 1 294 ? -8.719 -7.34 -39.844 1 80.19 294 ASP B CA 1
ATOM 4853 C C . ASP B 1 294 ? -9.773 -8.195 -40.531 1 80.19 294 ASP B C 1
ATOM 4855 O O . ASP B 1 294 ? -9.922 -8.117 -41.75 1 80.19 294 ASP B O 1
ATOM 4859 N N . GLY B 1 295 ? -10.461 -9.039 -39.812 1 80.5 295 GLY B N 1
ATOM 4860 C CA . GLY B 1 295 ? -11.523 -9.867 -40.375 1 80.5 295 GLY B CA 1
ATOM 4861 C C . GLY B 1 295 ? -11.031 -10.836 -41.438 1 80.5 295 GLY B C 1
ATOM 4862 O O . GLY B 1 295 ? -11.742 -11.117 -42.406 1 80.5 295 GLY B O 1
ATOM 4863 N N . ILE B 1 296 ? -9.852 -11.289 -41.375 1 88.38 296 ILE B N 1
ATOM 4864 C CA . ILE B 1 296 ? -9.281 -12.203 -42.344 1 88.38 296 ILE B CA 1
ATOM 4865 C C . ILE B 1 296 ? -9.938 -13.578 -42.219 1 88.38 296 ILE B C 1
ATOM 4867 O O . ILE B 1 296 ? -10.586 -13.867 -41.219 1 88.38 296 ILE B O 1
ATOM 4871 N N . SER B 1 297 ? -9.828 -14.359 -43.312 1 89.62 297 SER B N 1
ATOM 4872 C CA . SER B 1 297 ? -10.406 -15.695 -43.281 1 89.62 297 SER B CA 1
ATOM 4873 C C . SER B 1 297 ? -9.617 -16.625 -42.344 1 89.62 297 SER B C 1
ATOM 4875 O O . SER B 1 297 ? -8.469 -16.328 -42 1 89.62 297 SER B O 1
ATOM 4877 N N . VAL B 1 298 ? -10.258 -17.656 -41.969 1 90.62 298 VAL B N 1
ATOM 4878 C CA . VAL B 1 298 ? -9.609 -18.656 -41.125 1 90.62 298 VAL B CA 1
ATOM 4879 C C . VAL B 1 298 ? -8.398 -19.234 -41.844 1 90.62 298 VAL B C 1
ATOM 4881 O O . VAL B 1 298 ? -7.375 -19.516 -41.219 1 90.62 298 VAL B O 1
ATOM 4884 N N . GLY B 1 299 ? -8.578 -19.391 -43.156 1 91.5 299 GLY B N 1
ATOM 4885 C CA . GLY B 1 299 ? -7.465 -19.875 -43.969 1 91.5 299 GLY B CA 1
ATOM 4886 C C . GLY B 1 299 ? -6.27 -18.953 -43.938 1 91.5 299 GLY B C 1
ATOM 4887 O O . GLY B 1 299 ? -5.129 -19.391 -43.812 1 91.5 299 GLY B O 1
ATOM 4888 N N . GLU B 1 300 ? -6.492 -17.688 -44.094 1 90.38 300 GLU B N 1
ATOM 4889 C CA . GLU B 1 300 ? -5.445 -16.672 -44.031 1 90.38 300 GLU B CA 1
ATOM 4890 C C . GLU B 1 300 ? -4.789 -16.609 -42.656 1 90.38 300 GLU B C 1
ATOM 4892 O O . GLU B 1 300 ? -3.57 -16.469 -42.562 1 90.38 300 GLU B O 1
ATOM 4897 N N . ALA B 1 301 ? -5.633 -16.688 -41.656 1 91.38 301 ALA B N 1
ATOM 4898 C CA . ALA B 1 301 ? -5.121 -16.703 -40.312 1 91.38 301 ALA B CA 1
ATOM 4899 C C . ALA B 1 301 ? -4.227 -17.906 -40.062 1 91.38 301 ALA B C 1
ATOM 4901 O O . ALA B 1 301 ? -3.195 -17.812 -39.406 1 91.38 301 ALA B O 1
ATOM 4902 N N . ALA B 1 302 ? -4.68 -18.953 -40.594 1 91.94 302 ALA B N 1
ATOM 4903 C CA . ALA B 1 302 ? -3.887 -20.172 -40.469 1 91.94 302 ALA B CA 1
ATOM 4904 C C . ALA B 1 302 ? -2.506 -19.984 -41.094 1 91.94 302 ALA B C 1
ATOM 4906 O O . ALA B 1 302 ? -1.496 -20.375 -40.531 1 91.94 302 ALA B O 1
ATOM 4907 N N . TYR B 1 303 ? -2.506 -19.391 -42.25 1 87.88 303 TYR B N 1
ATOM 4908 C CA . TYR B 1 303 ? -1.259 -19.109 -42.969 1 87.88 303 TYR B CA 1
ATOM 4909 C C . TYR B 1 303 ? -0.385 -18.156 -42.156 1 87.88 303 TYR B C 1
ATOM 4911 O O . TYR B 1 303 ? 0.817 -18.391 -42 1 87.88 303 TYR B O 1
ATOM 4919 N N . LEU B 1 304 ? -0.961 -17.188 -41.562 1 87.25 304 LEU B N 1
ATOM 4920 C CA . LEU B 1 304 ? -0.258 -16.188 -40.75 1 87.25 304 LEU B CA 1
ATOM 4921 C C . LEU B 1 304 ? 0.378 -16.844 -39.531 1 87.25 304 LEU B C 1
ATOM 4923 O O . LEU B 1 304 ? 1.461 -16.438 -39.094 1 87.25 304 LEU B O 1
ATOM 4927 N N . ALA B 1 305 ? -0.267 -17.75 -39.094 1 89.81 305 ALA B N 1
ATOM 4928 C CA . ALA B 1 305 ? 0.192 -18.422 -37.875 1 89.81 305 ALA B CA 1
ATOM 4929 C C . ALA B 1 305 ? 1.188 -19.531 -38.219 1 89.81 305 ALA B C 1
ATOM 4931 O O . ALA B 1 305 ? 1.786 -20.125 -37.312 1 89.81 305 ALA B O 1
ATOM 4932 N N . GLY B 1 306 ? 1.33 -19.875 -39.5 1 86.69 306 GLY B N 1
ATOM 4933 C CA . GLY B 1 306 ? 2.34 -20.812 -39.938 1 86.69 306 GLY B CA 1
ATOM 4934 C C . GLY B 1 306 ? 1.839 -22.25 -39.969 1 86.69 306 GLY B C 1
ATOM 4935 O O . GLY B 1 306 ? 2.633 -23.188 -39.938 1 86.69 306 GLY B O 1
ATOM 4936 N N . TYR B 1 307 ? 0.637 -22.422 -40.062 1 88.88 307 TYR B N 1
ATOM 4937 C CA . TYR B 1 307 ? 0.091 -23.781 -40.125 1 88.88 307 TYR B CA 1
ATOM 4938 C C . TYR B 1 307 ? -0.166 -24.188 -41.562 1 88.88 307 TYR B C 1
ATOM 4940 O O . TYR B 1 307 ? -0.53 -23.359 -42.406 1 88.88 307 TYR B O 1
ATOM 4948 N N . LYS B 1 308 ? 0.006 -25.516 -41.75 1 86 308 LYS B N 1
ATOM 4949 C CA . LYS B 1 308 ? -0.146 -26.031 -43.125 1 86 308 LYS B CA 1
ATOM 4950 C C . LYS B 1 308 ? -1.619 -26.203 -43.469 1 86 308 LYS B C 1
ATOM 4952 O O . LYS B 1 308 ? -1.989 -26.094 -44.656 1 86 308 LYS B O 1
ATOM 4957 N N . THR B 1 309 ? -2.4 -26.469 -42.531 1 87.44 309 THR B N 1
ATOM 4958 C CA . THR B 1 309 ? -3.822 -26.672 -42.781 1 87.44 309 THR B CA 1
ATOM 4959 C C . THR B 1 309 ? -4.672 -25.906 -41.781 1 87.44 309 THR B C 1
ATOM 4961 O O . THR B 1 309 ? -4.285 -25.75 -40.625 1 87.44 309 THR B O 1
ATOM 4964 N N . PRO B 1 310 ? -5.82 -25.359 -42.219 1 89.69 310 PRO B N 1
ATOM 4965 C CA . PRO B 1 310 ? -6.73 -24.656 -41.281 1 89.69 310 PRO B CA 1
ATOM 4966 C C . PRO B 1 310 ? -7.184 -25.547 -40.125 1 89.69 310 PRO B C 1
ATOM 4968 O O . PRO B 1 310 ? -7.469 -25.047 -39.031 1 89.69 310 PRO B O 1
ATOM 4971 N N . GLY B 1 311 ? -7.211 -26.828 -40.406 1 90 311 GLY B N 1
ATOM 4972 C CA . GLY B 1 311 ? -7.613 -27.75 -39.375 1 90 311 GLY B CA 1
ATOM 4973 C C . GLY B 1 311 ? -6.664 -27.75 -38.188 1 90 311 GLY B C 1
ATOM 4974 O O . GLY B 1 311 ? -7.094 -27.625 -37.031 1 90 311 GLY B O 1
ATOM 4975 N N . ASN B 1 312 ? -5.383 -27.984 -38.531 1 89.38 312 ASN B N 1
ATOM 4976 C CA . ASN B 1 312 ? -4.367 -27.969 -37.469 1 89.38 312 ASN B CA 1
ATOM 4977 C C . ASN B 1 312 ? -4.336 -26.625 -36.75 1 89.38 312 ASN B C 1
ATOM 4979 O O . ASN B 1 312 ? -4.141 -26.578 -35.531 1 89.38 312 ASN B O 1
ATOM 4983 N N . PHE B 1 313 ? -4.543 -25.609 -37.531 1 91.94 313 PHE B N 1
ATOM 4984 C CA . PHE B 1 313 ? -4.609 -24.266 -36.938 1 91.94 313 PHE B CA 1
ATOM 4985 C C . PHE B 1 313 ? -5.781 -24.156 -35.969 1 91.94 313 PHE B C 1
ATOM 4987 O O . PHE B 1 313 ? -5.617 -23.688 -34.844 1 91.94 313 PHE B O 1
ATOM 4994 N N . SER B 1 314 ? -6.922 -24.531 -36.312 1 89.62 314 SER B N 1
ATOM 4995 C CA . SER B 1 314 ? -8.125 -24.422 -35.5 1 89.62 314 SER B CA 1
ATOM 4996 C C . SER B 1 314 ? -7.965 -25.188 -34.188 1 89.62 314 SER B C 1
ATOM 4998 O O . SER B 1 314 ? -8.391 -24.703 -33.125 1 89.62 314 SER B O 1
ATOM 5000 N N . THR B 1 315 ? -7.281 -26.281 -34.312 1 87.88 315 THR B N 1
ATOM 5001 C CA . THR B 1 315 ? -7.055 -27.094 -33.125 1 87.88 315 THR B CA 1
ATOM 5002 C C . THR B 1 315 ? -6.125 -26.375 -32.156 1 87.88 315 THR B C 1
ATOM 5004 O O . THR B 1 315 ? -6.418 -26.297 -30.969 1 87.88 315 THR B O 1
ATOM 5007 N N . ALA B 1 316 ? -5.066 -25.938 -32.719 1 86.56 316 ALA B N 1
ATOM 5008 C CA . ALA B 1 316 ? -4.082 -25.25 -31.891 1 86.56 316 ALA B CA 1
ATOM 5009 C C . ALA B 1 316 ? -4.664 -23.953 -31.312 1 86.56 316 ALA B C 1
ATOM 5011 O O . ALA B 1 316 ? -4.41 -23.625 -30.141 1 86.56 316 ALA B O 1
ATOM 5012 N N . PHE B 1 317 ? -5.367 -23.234 -32.062 1 88.44 317 PHE B N 1
ATOM 5013 C CA . PHE B 1 317 ? -6.016 -21.984 -31.672 1 88.44 317 PHE B CA 1
ATOM 5014 C C . PHE B 1 317 ? -7 -22.234 -30.531 1 88.44 317 PHE B C 1
ATOM 5016 O O . PHE B 1 317 ? -6.98 -21.516 -29.531 1 88.44 317 PHE B O 1
ATOM 5023 N N . ARG B 1 318 ? -7.676 -23.203 -30.703 1 82.69 318 ARG B N 1
ATOM 5024 C CA . ARG B 1 318 ? -8.648 -23.547 -29.672 1 82.69 318 ARG B CA 1
ATOM 5025 C C . ARG B 1 318 ? -7.953 -23.953 -28.375 1 82.69 318 ARG B C 1
ATOM 5027 O O . ARG B 1 318 ? -8.398 -23.594 -27.281 1 82.69 318 ARG B O 1
ATOM 5034 N N . ARG B 1 319 ? -6.984 -24.641 -28.547 1 78.75 319 ARG B N 1
ATOM 5035 C CA . ARG B 1 319 ? -6.227 -25.078 -27.391 1 78.75 319 ARG B CA 1
ATOM 5036 C C . ARG B 1 319 ? -5.68 -23.891 -26.609 1 78.75 319 ARG B C 1
ATOM 5038 O O . ARG B 1 319 ? -5.699 -23.875 -25.375 1 78.75 319 ARG B O 1
ATOM 5045 N N . ARG B 1 320 ? -5.25 -22.969 -27.344 1 77.75 320 ARG B N 1
ATOM 5046 C CA . ARG B 1 320 ? -4.594 -21.812 -26.719 1 77.75 320 ARG B CA 1
ATOM 5047 C C . ARG B 1 320 ? -5.617 -20.812 -26.203 1 77.75 320 ARG B C 1
ATOM 5049 O O . ARG B 1 320 ? -5.434 -20.234 -25.125 1 77.75 320 ARG B O 1
ATOM 5056 N N . PHE B 1 321 ? -6.699 -20.594 -26.953 1 78.19 321 PHE B N 1
ATOM 5057 C CA . PHE B 1 321 ? -7.555 -19.438 -26.672 1 78.19 321 PHE B CA 1
ATOM 5058 C C . PHE B 1 321 ? -8.922 -19.906 -26.188 1 78.19 321 PHE B C 1
ATOM 5060 O O . PHE B 1 321 ? -9.734 -19.078 -25.75 1 78.19 321 PHE B O 1
ATOM 5067 N N . GLY B 1 322 ? -9.156 -21.156 -26.219 1 71.19 322 GLY B N 1
ATOM 5068 C CA . GLY B 1 322 ? -10.391 -21.734 -25.703 1 71.19 322 GLY B CA 1
ATOM 5069 C C . GLY B 1 322 ? -11.57 -21.531 -26.625 1 71.19 322 GLY B C 1
ATOM 5070 O O . GLY B 1 322 ? -12.68 -22 -26.359 1 71.19 322 GLY B O 1
ATOM 5071 N N . VAL B 1 323 ? -11.477 -20.766 -27.656 1 76.44 323 VAL B N 1
ATOM 5072 C CA . VAL B 1 323 ? -12.5 -20.5 -28.672 1 76.44 323 VAL B CA 1
ATOM 5073 C C . VAL B 1 323 ? -11.945 -20.828 -30.047 1 76.44 323 VAL B C 1
ATOM 5075 O O . VAL B 1 323 ? -10.727 -20.859 -30.266 1 76.44 323 VAL B O 1
ATOM 5078 N N . THR B 1 324 ? -12.898 -21.125 -30.969 1 84.94 324 THR B N 1
ATOM 5079 C CA . THR B 1 324 ? -12.477 -21.422 -32.312 1 84.94 324 THR B CA 1
ATOM 5080 C C . THR B 1 324 ? -12.234 -20.141 -33.125 1 84.94 324 THR B C 1
ATOM 5082 O O . THR B 1 324 ? -12.805 -19.094 -32.781 1 84.94 324 THR B O 1
ATOM 5085 N N . PRO B 1 325 ? -11.359 -20.266 -34.062 1 87.5 325 PRO B N 1
ATOM 5086 C CA . PRO B 1 325 ? -11.141 -19.094 -34.906 1 87.5 325 PRO B CA 1
ATOM 5087 C C . PRO B 1 325 ? -12.43 -18.547 -35.5 1 87.5 325 PRO B C 1
ATOM 5089 O O . PRO B 1 325 ? -12.602 -17.344 -35.625 1 87.5 325 PRO B O 1
ATOM 5092 N N . ARG B 1 326 ? -13.312 -19.391 -35.875 1 84.81 326 ARG B N 1
ATOM 5093 C CA . ARG B 1 326 ? -14.57 -18.969 -36.469 1 84.81 326 ARG B CA 1
ATOM 5094 C C . ARG B 1 326 ? -15.406 -18.141 -35.5 1 84.81 326 ARG B C 1
ATOM 5096 O O . ARG B 1 326 ? -16.078 -17.188 -35.906 1 84.81 326 ARG B O 1
ATOM 5103 N N . GLN B 1 327 ? -15.297 -18.438 -34.344 1 79.25 327 GLN B N 1
ATOM 5104 C CA . GLN B 1 327 ? -16.078 -17.75 -33.281 1 79.25 327 GLN B CA 1
ATOM 5105 C C . GLN B 1 327 ? -15.555 -16.344 -33.062 1 79.25 327 GLN B C 1
ATOM 5107 O O . GLN B 1 327 ? -16.328 -15.445 -32.719 1 79.25 327 GLN B O 1
ATOM 5112 N N . ILE B 1 328 ? -14.383 -16.188 -33.156 1 74.19 328 ILE B N 1
ATOM 5113 C CA . ILE B 1 328 ? -13.766 -14.875 -33 1 74.19 328 ILE B CA 1
ATOM 5114 C C . ILE B 1 328 ? -14.125 -13.969 -34.156 1 74.19 328 ILE B C 1
ATOM 5116 O O . ILE B 1 328 ? -14.398 -12.781 -34 1 74.19 328 ILE B O 1
ATOM 5120 N N . ARG B 1 329 ? -14.102 -14.547 -35.312 1 71.81 329 ARG B N 1
ATOM 5121 C CA . ARG B 1 329 ? -14.453 -13.812 -36.531 1 71.81 329 ARG B CA 1
ATOM 5122 C C . ARG B 1 329 ? -15.906 -13.367 -36.5 1 71.81 329 ARG B C 1
ATOM 5124 O O . ARG B 1 329 ? -16.25 -12.289 -37 1 71.81 329 ARG B O 1
ATOM 5131 N N . ALA B 1 330 ? -16.812 -14.18 -35.906 1 60.47 330 ALA B N 1
ATOM 5132 C CA . ALA B 1 330 ? -18.234 -13.859 -35.938 1 60.47 330 ALA B CA 1
ATOM 5133 C C . ALA B 1 330 ? -18.547 -12.695 -35 1 60.47 330 ALA B C 1
ATOM 5135 O O . ALA B 1 330 ? -19.547 -12.008 -35.188 1 60.47 330 ALA B O 1
ATOM 5136 N N . THR B 1 331 ? -17.719 -12.477 -34 1 52.78 331 THR B N 1
ATOM 5137 C CA . THR B 1 331 ? -18 -11.414 -33.031 1 52.78 331 THR B CA 1
ATOM 5138 C C . THR B 1 331 ? -17.391 -10.094 -33.469 1 52.78 331 THR B C 1
ATOM 5140 O O . THR B 1 331 ? -17.656 -9.047 -32.875 1 52.78 331 THR B O 1
ATOM 5143 N N . SER B 1 332 ? -16.578 -10.062 -34.375 1 44.66 332 SER B N 1
ATOM 5144 C CA . SER B 1 332 ? -16.109 -8.797 -34.938 1 44.66 332 SER B CA 1
ATOM 5145 C C . SER B 1 332 ? -17.062 -8.289 -36.031 1 44.66 332 SER B C 1
ATOM 5147 O O . SER B 1 332 ? -17.609 -9.078 -36.781 1 44.66 332 SER B O 1
#

InterPro domains:
  IPR009057 Homedomain-like superfamily [SSF46689] (229-280)
  IPR009057 Homedomain-like superfamily [SSF46689] (282-330)
  IPR018060 AraC-like, DNA binding HTH domain [PF12833] (252-330)
  IPR018060 AraC-like, DNA binding HTH domain [PS01124] (233-331)
  IPR018060 AraC-like, DNA binding HTH domain [SM00342] (246-329)
  IPR018062 HTH domain AraC-type, conserved site [PS00041] (283-325)
  IPR020449 Transcription regulator HTH, AraC- type, HTH domain [PR00032] (298-313)
  IPR020449 Transcription regulator HTH, AraC- type, HTH domain [PR00032] (313-329)
  IPR053142 Pyochelin receptor regulatory protein [PTHR47893] (39-329)

Secondary structure (DSSP, 8-state):
--------EEEHHHHHHHHHHTT-EEEE--TT--TT-EEEEEEEEEEEEETTEEEEEEEEEESS-EEEEEEE-SEEEEEEEEE--EEEEETTEEEEES-SSTT-SSPEEEEEEESS-EEEEEEE-TT-EEEEEEEEE-HHHHHTTTGGG-GGGHHHHHHHHSTT-EEEEEPPHHHHHHHHHHHS-----HHHHHHHHHHHHHHHHHHHHHHHHHS---SSS----HHHHHHHHHHHHHHHHTTTS---HHHHHHHHTS-HHHHHHHHHHHHSS-HHHHHHHHHHHHHHHHHHHH---HHHHHHHHT-SSHHHHHHHHHHHHSS-HHHHHHH-/-------SEEEHHHHHHHHHHTT-EEEE--TT--TT-EEEEEEEEEEEEETTEEEEEEEEEESS-EEEEEEE-SEEEEEEEEE--EEEEETTEEEEES-SSTT-SSPEEEEEEESS-EEEEEEE-TT-EEEEEEEEE-HHHHHTTTGGG-GGGHHHHHHHHSTT-EEEEEPPHHHHHHHHHHHS-----HHHHHHHHHHHHHHHHHHHHHHHHHS---SSS----HHHHHHHHHHHHHHHHTTTS---HHHHHHHHTS-HHHHHHHHHHHHSS-HHHHHHHHHHHHHHHHHHHH---HHHHHHHHT-SSHHHHHHHHHHHHSS-HHHHHHH-

pLDDT: mean 81.06, std 14.23, range [18.19, 97.88]

Foldseek 3Di:
DPPPQPFDFDAQVNVQVQQVVVVKRKHWPPPPGDDRRGFWTHDWHKDDLDVFKIKTWDFIAGQAWTKMKIKDAFWKKKKWWPFWWKWKAWQNRTDIAFDPDPPDPFTKMKMWGAQGITMMIITDHHGIGTGMMMMTGHPVRVVVVVLVVDPLQVLVLLQNQQHGRMDMDTDDPLLVVLSVCLSPPPDDDPNVNSVSNVVSSVVSVVVVSVCSSPPPPPVPQDPLPPLLVQLLVQLVVVLLVALVDDDDLQVSQVSSVHGSVSNQSSCCSRNVDGSVVVSLVVQLVVLLCCCQPVVDDLQVSCVSSPHPDSVVSQVVNCSRPVDGSVVNSVVD/DFWPFDDQFAAQVNVQVQQVVVVKRKHWPPPPGDDRRTFKGDTWTKDDLDVFKIKTWDFIAGQAWTKMKIKDAFWKKKKWWPFWWKWKDWQNRTDIAFDPDPPDPFTKMKMWGAQGITMMIITDHHGIGTGMMMMTGHPVRVVVVVLVVDPLQVLVLLQNQQHGRMDMDTDDPLLVVLSVCLSPPPDDDRNVNSVSNVVSSVVSVVVVSVRSSPPPPPVPQDPLPPLLVQLLVQLVVVLLVALVDDDDLQVSQVSSVHGSVSNQSSCCSRNVDGSVVVSLVVQLVVLLCCCQPVVDDLQVSCVSSPHPDSVVSQVVNCSVPVDGSVVNSVVD

Sequence (664 aa):
MLPERLSKVVCADDLERFAGASGSELRLVTPGVGGRDPILVGEFQRVQLRSGLALHTSNTREVHDLHTEAVQHPGLTIALFLRGHIDAWFGGRLIEMGPRTEDARDIEAIVVARSESDSFVRRSVKGARIRKLNVTITPEWLDQQALLSSPECAAILRFSRTHLATLRWTASPRLITLAEQILGPPLFAAPLQKLYYESRAIDVVSEALLAISDAPAQSGSATIHPTHHRSVRRACDFIDANLDHELMLPSIAAAAGLNSGSLQRAFRLLYGVTVFEYVRSRKLDRARAALERDGISVGEAAYLAGYKTPGNFSTAFRRRFGVTPRQIRATSMLPERLSKVVCADDLERFAGASGSELRLVTPGVGGRDPILVGEFQRVQLRSGLALHTSNTREVHDLHTEAVQHPGLTIALFLRGHIDAWFGGRLIEMGPRTEDARDIEAIVVARSESDSFVRRSVKGARIRKLNVTITPEWLDQQALLSSPECAAILRFSRTHLATLRWTASPRLITLAEQILGPPLFAAPLQKLYYESRAIDVVSEALLAISDAPAQSGSATIHPTHHRSVRRACDFIDANLDHELMLPSIAAAAGLNSGSLQRAFRLLYGVTVFEYVRSRKLDRARAALERDGISVGEAAYLAGYKTPGNFSTAFRRRFGVTPRQIRATS

Solvent-accessible surface area (backbone atoms only — not comparable to full-atom values): 34203 Å² total; per-residue (Å²): 129,71,80,72,75,71,67,41,69,36,22,46,52,50,53,36,52,48,21,54,72,72,74,27,58,41,42,79,63,30,83,96,56,52,56,81,38,68,40,34,40,27,50,74,51,66,44,76,62,48,88,42,34,34,42,36,39,36,47,31,32,28,67,37,60,39,37,37,40,26,49,40,64,42,22,39,40,37,38,39,28,83,35,34,60,39,48,30,28,51,66,83,42,78,44,79,41,44,49,91,48,94,77,54,87,68,48,49,29,38,38,39,14,25,55,48,66,36,48,33,36,38,41,43,51,54,65,43,50,38,30,36,42,35,41,37,34,26,55,68,42,54,56,72,45,46,37,86,78,32,79,76,33,45,49,38,53,41,42,48,30,15,53,66,34,72,50,76,48,74,52,48,72,64,52,51,50,44,52,51,42,67,79,56,56,78,94,54,54,68,45,57,40,42,48,55,45,40,23,44,49,44,49,53,50,48,52,52,49,49,50,48,44,61,45,71,70,65,78,78,67,79,74,60,52,76,70,38,54,63,19,46,48,39,26,50,52,52,45,68,75,37,63,92,47,92,78,46,63,64,60,43,11,57,64,20,74,39,53,52,64,57,37,36,48,33,28,32,50,42,57,56,34,46,57,65,55,47,54,45,50,54,24,44,51,51,22,48,49,37,27,52,73,66,62,53,52,64,60,55,31,14,50,59,35,68,36,94,40,50,64,62,31,39,52,52,42,21,70,71,68,73,46,45,61,67,56,48,40,68,74,88,129,70,67,65,80,43,43,68,55,33,22,45,52,50,53,37,52,53,21,53,72,72,73,28,58,39,41,79,65,30,83,96,57,54,57,81,38,67,41,34,37,33,42,46,38,60,40,76,63,48,88,43,35,34,41,36,39,34,48,29,31,27,68,37,61,40,36,37,38,27,48,41,64,44,20,39,40,36,38,39,28,83,36,32,60,40,47,31,26,52,67,82,43,78,44,79,41,42,48,90,47,94,75,54,86,69,49,48,28,38,39,38,15,26,56,50,68,36,47,33,37,40,40,43,50,54,66,41,50,37,30,36,41,35,41,36,35,27,57,67,40,54,55,73,45,45,37,84,80,33,77,76,33,46,48,38,54,46,42,47,35,15,53,65,35,70,50,74,45,73,52,48,73,66,52,53,50,45,51,52,43,66,78,56,56,79,94,55,55,59,45,57,41,42,47,54,46,40,25,45,49,43,49,52,50,49,52,52,48,48,50,47,45,60,46,70,68,65,78,79,64,78,74,60,53,75,70,38,55,61,19,47,49,39,26,48,52,51,45,68,74,40,63,92,48,93,80,47,65,63,60,43,12,57,65,21,74,37,54,51,65,56,39,36,49,35,28,32,54,42,58,57,34,46,58,65,54,48,52,45,50,54,25,44,51,52,21,48,50,38,27,50,74,65,62,52,52,64,61,56,31,14,50,61,35,68,37,94,40,50,64,64,29,40,52,52,42,22,70,73,67,73,45,46,60,68,58,47,41,69,75,87